Protein AF-A0A264Y7Y0-F1 (afdb_monomer_lite)

Structure (mmCIF, N/CA/C/O backbone):
data_AF-A0A264Y7Y0-F1
#
_entry.id   AF-A0A264Y7Y0-F1
#
loop_
_atom_site.group_PDB
_atom_site.id
_atom_site.type_symbol
_atom_site.label_atom_id
_atom_site.label_alt_id
_atom_site.label_comp_id
_atom_site.label_asym_id
_atom_site.label_entity_id
_atom_site.label_seq_id
_atom_site.pdbx_PDB_ins_code
_atom_site.Cartn_x
_atom_site.Cartn_y
_atom_site.Cartn_z
_atom_site.occupancy
_atom_site.B_iso_or_equiv
_atom_site.auth_seq_id
_atom_site.auth_comp_id
_atom_site.auth_asym_id
_atom_site.auth_atom_id
_atom_site.pdbx_PDB_model_num
ATOM 1 N N . MET A 1 1 ? -18.184 -2.692 -38.183 1.00 45.56 1 MET A N 1
ATOM 2 C CA . MET A 1 1 ? -18.121 -4.122 -37.799 1.00 45.56 1 MET A CA 1
ATOM 3 C C . MET A 1 1 ? -17.547 -4.212 -36.396 1.00 45.56 1 MET A C 1
ATOM 5 O O . MET A 1 1 ? -16.560 -3.543 -36.130 1.00 45.56 1 MET A O 1
ATOM 9 N N . SER A 1 2 ? -18.189 -4.950 -35.489 1.00 63.44 2 SER A N 1
ATOM 10 C CA . SER A 1 2 ? -17.728 -5.100 -34.100 1.00 63.44 2 SER A CA 1
ATOM 11 C C . SER A 1 2 ? -16.288 -5.645 -34.058 1.00 63.44 2 SER A C 1
ATOM 13 O O . SER A 1 2 ? -15.971 -6.583 -34.794 1.00 63.44 2 SER A O 1
ATOM 15 N N . GLN A 1 3 ? -15.427 -5.074 -33.200 1.00 72.38 3 GLN A N 1
ATOM 16 C CA . GLN A 1 3 ? -14.020 -5.482 -33.010 1.00 72.38 3 GLN A CA 1
ATOM 17 C C . GLN A 1 3 ? -13.857 -6.995 -32.761 1.00 72.38 3 GLN A C 1
ATOM 19 O O . GLN A 1 3 ? -12.821 -7.568 -33.088 1.00 72.38 3 GLN A O 1
ATOM 24 N N . VAL A 1 4 ? -14.898 -7.654 -32.239 1.00 76.50 4 VAL A N 1
ATOM 25 C CA . VAL A 1 4 ? -14.955 -9.103 -31.986 1.00 76.50 4 VAL A CA 1
ATOM 26 C C . VAL A 1 4 ? -14.859 -9.926 -33.278 1.00 76.50 4 VAL A C 1
ATOM 28 O O . VAL A 1 4 ? -14.208 -10.971 -33.303 1.00 76.50 4 VAL A O 1
ATOM 31 N N . TYR A 1 5 ? -15.477 -9.458 -34.366 1.00 81.38 5 TYR A N 1
ATOM 32 C CA . TYR A 1 5 ? -15.424 -10.140 -35.661 1.00 81.38 5 TYR A CA 1
ATOM 33 C C . TYR A 1 5 ? -14.111 -9.856 -36.391 1.00 81.38 5 TYR A C 1
ATOM 35 O O . TYR A 1 5 ? -13.500 -10.783 -36.911 1.00 81.38 5 TYR A O 1
ATOM 43 N N . GLN A 1 6 ? -13.631 -8.606 -36.351 1.00 80.88 6 GLN A N 1
ATOM 44 C CA . GLN A 1 6 ? -12.357 -8.215 -36.972 1.00 80.88 6 GLN A CA 1
ATOM 45 C C . GLN A 1 6 ? -11.147 -8.941 -36.376 1.00 80.88 6 GLN A C 1
ATOM 47 O O . GLN A 1 6 ? -10.232 -9.291 -37.111 1.00 80.88 6 GLN A O 1
ATOM 52 N N . LYS A 1 7 ? -11.143 -9.185 -35.060 1.00 80.31 7 LYS A N 1
ATOM 53 C CA . LYS A 1 7 ? -10.045 -9.882 -34.369 1.00 80.31 7 LYS A CA 1
ATOM 54 C C . LYS A 1 7 ? -10.229 -11.404 -34.283 1.00 80.31 7 LYS A C 1
ATOM 56 O O . LYS A 1 7 ? -9.455 -12.068 -33.606 1.00 80.31 7 LYS A O 1
ATOM 61 N N . GLY A 1 8 ? -11.261 -11.967 -34.921 1.00 85.38 8 GLY A N 1
ATOM 62 C CA . GLY A 1 8 ? -11.502 -13.416 -34.927 1.00 85.38 8 GLY A CA 1
ATOM 63 C C . GLY A 1 8 ? -11.962 -14.014 -33.589 1.00 85.38 8 GLY A C 1
ATOM 64 O O . GLY A 1 8 ? -12.093 -15.229 -33.479 1.00 85.38 8 GLY A O 1
ATOM 65 N N . TYR A 1 9 ? -12.268 -13.198 -32.574 1.00 82.38 9 TYR A N 1
ATOM 66 C CA . TYR A 1 9 ? -12.648 -13.678 -31.236 1.00 82.38 9 TYR A CA 1
ATOM 67 C C . TYR A 1 9 ? -13.980 -14.430 -31.191 1.00 82.38 9 TYR A C 1
ATOM 69 O O . TYR A 1 9 ? -14.263 -15.104 -30.213 1.00 82.38 9 TYR A O 1
ATOM 77 N N . HIS A 1 10 ? -14.792 -14.358 -32.242 1.00 85.19 10 HIS A N 1
ATOM 78 C CA . HIS A 1 10 ? -15.996 -15.175 -32.386 1.00 85.19 10 HIS A CA 1
ATOM 79 C C . HIS A 1 10 ? -15.699 -16.670 -32.632 1.00 85.19 10 HIS A C 1
ATOM 81 O O . HIS A 1 10 ? -16.601 -17.489 -32.491 1.00 85.19 10 HIS A O 1
ATOM 87 N N . LEU A 1 11 ? -14.458 -17.028 -32.992 1.00 87.25 11 LEU A N 1
ATOM 88 C CA . LEU A 1 11 ? -14.047 -18.402 -33.316 1.00 87.25 11 LEU A CA 1
ATOM 89 C C . LEU A 1 11 ? -13.424 -19.161 -32.132 1.00 87.25 11 LEU A C 1
ATOM 91 O O . LEU A 1 11 ? -13.166 -20.357 -32.241 1.00 87.25 11 LEU A O 1
ATOM 95 N N . ILE A 1 12 ? -13.149 -18.496 -31.005 1.00 87.69 12 ILE A N 1
ATOM 96 C CA . ILE A 1 12 ? -12.525 -19.153 -29.846 1.00 87.69 12 ILE A CA 1
ATOM 97 C C . ILE A 1 12 ? -13.551 -19.995 -29.080 1.00 87.69 12 ILE A C 1
ATOM 99 O O . ILE A 1 12 ? -14.708 -19.603 -28.930 1.00 87.69 12 ILE A O 1
ATOM 103 N N . LYS A 1 13 ? -13.111 -21.129 -28.519 1.00 83.00 13 LYS A N 1
ATOM 104 C CA . LYS A 1 13 ? -13.993 -22.090 -27.825 1.00 83.00 13 LYS A CA 1
ATOM 105 C C . LYS A 1 13 ? -14.778 -21.494 -26.650 1.00 83.00 13 LYS A C 1
ATOM 107 O O . LYS A 1 13 ? -15.825 -22.010 -26.291 1.00 83.00 13 LYS A O 1
ATOM 112 N N . THR A 1 14 ? -14.249 -20.438 -26.032 1.00 82.75 14 THR A N 1
ATOM 113 C CA . THR A 1 14 ? -14.838 -19.772 -24.864 1.00 82.75 14 THR A CA 1
ATOM 114 C C . THR A 1 14 ? -15.757 -18.604 -25.232 1.00 82.75 14 THR A C 1
ATOM 116 O O . THR A 1 14 ? -16.287 -17.930 -24.343 1.00 82.75 14 THR A O 1
ATOM 119 N N . TYR A 1 15 ? -15.961 -18.337 -26.529 1.00 84.44 15 TYR A N 1
ATOM 120 C CA . TYR A 1 15 ? -16.761 -17.208 -26.984 1.00 84.44 15 TYR A CA 1
ATOM 121 C C . TYR A 1 15 ? -18.219 -17.327 -26.526 1.00 84.44 15 TYR A C 1
ATOM 123 O O . TYR A 1 15 ? -19.013 -18.152 -26.990 1.00 84.44 15 TYR A O 1
ATOM 131 N N . GLY A 1 16 ? -18.588 -16.451 -25.594 1.00 80.81 16 GLY A N 1
ATOM 132 C CA . GLY A 1 16 ? -19.920 -16.423 -25.019 1.00 80.81 16 GLY A CA 1
ATOM 133 C C . GLY A 1 16 ? -20.211 -17.581 -24.056 1.00 80.81 16 GLY A C 1
ATOM 134 O O . GLY A 1 16 ? -21.376 -17.922 -23.895 1.00 80.81 16 GLY A O 1
ATOM 135 N N . CYS A 1 17 ? -19.207 -18.160 -23.394 1.00 81.75 17 CYS A N 1
ATOM 136 C CA . CYS A 1 17 ? -19.439 -19.072 -22.262 1.00 81.75 17 CYS A CA 1
ATOM 137 C C . CYS A 1 17 ? -20.045 -18.380 -21.025 1.00 81.75 17 CYS A C 1
ATOM 139 O O . CYS A 1 17 ? -20.441 -19.064 -20.095 1.00 81.75 17 CYS A O 1
ATOM 141 N N . GLY A 1 18 ? -20.114 -17.045 -21.023 1.00 79.88 18 GLY A N 1
ATOM 142 C CA . GLY A 1 18 ? -20.583 -16.215 -19.914 1.00 79.88 18 GLY A CA 1
ATOM 143 C C . GLY A 1 18 ? -21.770 -15.314 -20.224 1.00 79.88 18 GLY A C 1
ATOM 144 O O . GLY A 1 18 ? -21.831 -14.211 -19.688 1.00 79.88 18 GLY A O 1
ATOM 145 N N . ARG A 1 19 ? -22.634 -15.694 -21.175 1.00 83.75 19 ARG A N 1
ATOM 146 C CA . ARG A 1 19 ? -23.738 -14.842 -21.681 1.00 83.75 19 ARG A CA 1
ATOM 147 C C . ARG A 1 19 ? -24.805 -14.538 -20.626 1.00 83.75 19 ARG A C 1
ATOM 149 O O . ARG A 1 19 ? -25.545 -13.573 -20.770 1.00 83.75 19 ARG A O 1
ATOM 156 N N . ASP A 1 20 ? -24.887 -15.387 -19.617 1.00 79.56 20 ASP A N 1
ATOM 157 C CA . ASP A 1 20 ? -25.768 -15.330 -18.457 1.00 79.56 20 ASP A CA 1
ATOM 158 C C . ASP A 1 20 ? -25.265 -14.377 -17.360 1.00 79.56 20 ASP A C 1
ATOM 160 O O . ASP A 1 20 ? -26.041 -13.961 -16.504 1.00 79.56 20 ASP A O 1
ATOM 164 N N . VAL A 1 21 ? -23.995 -13.967 -17.420 1.00 78.75 21 VAL A N 1
ATOM 165 C CA . VAL A 1 21 ? -23.392 -13.020 -16.479 1.00 78.75 21 VAL A CA 1
ATOM 166 C C . VAL A 1 21 ? -23.278 -11.643 -17.134 1.00 78.75 21 VAL A C 1
ATOM 168 O O . VAL A 1 21 ? -22.720 -11.464 -18.218 1.00 78.75 21 VAL A O 1
ATOM 171 N N . ILE A 1 22 ? -23.806 -10.627 -16.461 1.00 79.94 22 ILE A N 1
ATOM 172 C CA . ILE A 1 22 ? -23.797 -9.244 -16.944 1.00 79.94 22 ILE A CA 1
ATOM 173 C C . ILE A 1 22 ? -22.394 -8.624 -16.861 1.00 79.94 22 ILE A C 1
ATOM 175 O O . ILE A 1 22 ? -21.627 -8.901 -15.945 1.00 79.94 22 ILE A O 1
ATOM 179 N N . PHE A 1 23 ? -22.061 -7.725 -17.797 1.00 77.00 23 PHE A N 1
ATOM 180 C CA . PHE A 1 23 ? -20.696 -7.199 -18.004 1.00 77.00 23 PHE A CA 1
ATOM 181 C C . PHE A 1 23 ? -19.972 -6.746 -16.727 1.00 77.00 23 PHE A C 1
ATOM 183 O O . PHE A 1 23 ? -18.809 -7.068 -16.513 1.00 77.00 23 PHE A O 1
ATOM 190 N N . LYS A 1 24 ? -20.658 -6.002 -15.860 1.00 74.38 24 LYS A N 1
ATOM 191 C CA . LYS A 1 24 ? -20.038 -5.505 -14.627 1.00 74.38 24 LYS A CA 1
ATOM 192 C C . LYS A 1 24 ? -19.775 -6.619 -13.590 1.00 74.38 24 LYS A C 1
ATOM 194 O O . LYS A 1 24 ? -18.805 -6.517 -12.860 1.00 74.38 24 LYS A O 1
ATOM 199 N N . ASP A 1 25 ? -20.537 -7.717 -13.604 1.00 81.38 25 ASP A N 1
ATOM 200 C CA . ASP A 1 25 ? -20.266 -8.869 -12.730 1.00 81.38 25 ASP A CA 1
ATOM 201 C C . ASP A 1 25 ? -19.073 -9.652 -13.268 1.00 81.38 25 ASP A C 1
ATOM 203 O O . ASP A 1 25 ? -18.247 -10.122 -12.500 1.00 81.38 25 ASP A O 1
ATOM 207 N N . TRP A 1 26 ? -18.912 -9.704 -14.595 1.00 85.69 26 TRP A N 1
ATOM 208 C CA . TRP A 1 26 ? -17.682 -10.194 -15.214 1.00 85.69 26 TRP A CA 1
ATOM 209 C C . TRP A 1 26 ? -16.446 -9.416 -14.754 1.00 85.69 26 TRP A C 1
ATOM 211 O O . TRP A 1 26 ? -15.424 -10.032 -14.466 1.00 85.69 26 TRP A O 1
ATOM 221 N N . GLN A 1 27 ? -16.528 -8.086 -14.650 1.00 81.31 27 GLN A N 1
ATOM 222 C CA . GLN A 1 27 ? -15.420 -7.274 -14.131 1.00 81.31 27 GLN A CA 1
ATOM 223 C C . GLN A 1 27 ? -15.104 -7.610 -12.670 1.00 81.31 27 GLN A C 1
ATOM 225 O O . GLN A 1 27 ? -13.939 -7.783 -12.323 1.00 81.31 27 GLN A O 1
ATOM 230 N N . ASP A 1 28 ? -16.132 -7.754 -11.839 1.00 81.00 28 ASP A N 1
ATOM 231 C CA . ASP A 1 28 ? -15.979 -8.086 -10.425 1.00 81.00 28 ASP A CA 1
ATOM 232 C C . ASP A 1 28 ? -15.445 -9.522 -10.228 1.00 81.00 28 ASP A C 1
ATOM 234 O O . ASP A 1 28 ? -14.577 -9.739 -9.386 1.00 81.00 28 ASP A O 1
ATOM 238 N N . TYR A 1 29 ? -15.873 -10.503 -11.034 1.00 87.50 29 TYR A N 1
ATOM 239 C CA . TYR A 1 29 ? -15.309 -11.860 -11.013 1.00 87.50 29 TYR A CA 1
ATOM 240 C C . TYR A 1 29 ? -13.853 -11.894 -11.486 1.00 87.50 29 TYR A C 1
ATOM 242 O O . TYR A 1 29 ? -13.037 -12.585 -10.879 1.00 87.50 29 TYR A O 1
ATOM 250 N N . LEU A 1 30 ? -13.496 -11.131 -12.526 1.00 86.06 30 LEU A N 1
ATOM 251 C CA . LEU A 1 30 ? -12.100 -10.991 -12.951 1.00 86.06 30 LEU A CA 1
ATOM 252 C C . LEU A 1 30 ? -11.251 -10.346 -11.849 1.00 86.06 30 LEU A C 1
ATOM 254 O O . LEU A 1 30 ? -10.144 -10.805 -11.583 1.00 86.06 30 LEU A O 1
ATOM 258 N N . LEU A 1 31 ? -11.781 -9.339 -11.153 1.00 81.81 31 LEU A N 1
ATOM 259 C CA . LEU A 1 31 ? -11.095 -8.716 -10.023 1.00 81.81 31 LEU A CA 1
ATOM 260 C C . LEU A 1 31 ? -10.912 -9.697 -8.854 1.00 81.81 31 LEU A C 1
ATOM 262 O O . LEU A 1 31 ? -9.839 -9.743 -8.260 1.00 81.81 31 LEU A O 1
ATOM 266 N N . GLN A 1 32 ? -11.919 -10.526 -8.558 1.00 84.81 32 GLN A N 1
ATOM 267 C CA . GLN A 1 32 ? -11.800 -11.597 -7.565 1.00 84.81 32 GLN A CA 1
ATOM 268 C C . GLN A 1 32 ? -10.716 -12.611 -7.952 1.00 84.81 32 GLN A C 1
ATOM 270 O O . GLN A 1 32 ? -9.876 -12.943 -7.123 1.00 84.81 32 GLN A O 1
ATOM 275 N N . MET A 1 33 ? -10.688 -13.068 -9.208 1.00 85.88 33 MET A N 1
ATOM 276 C CA . MET A 1 33 ? -9.652 -13.988 -9.693 1.00 85.88 33 MET A CA 1
ATOM 277 C C . MET A 1 33 ? -8.253 -13.361 -9.638 1.00 85.88 33 MET A C 1
ATOM 279 O O . MET A 1 33 ? -7.283 -14.071 -9.379 1.00 85.88 33 MET A O 1
ATOM 283 N N . LEU A 1 34 ? -8.149 -12.048 -9.857 1.00 84.62 34 LEU A N 1
ATOM 284 C CA . LEU A 1 34 ? -6.894 -11.311 -9.749 1.00 84.62 34 LEU A CA 1
ATOM 285 C C . LEU A 1 34 ? -6.422 -11.199 -8.294 1.00 84.62 34 LEU A C 1
ATOM 287 O O . LEU A 1 34 ? -5.265 -11.479 -8.001 1.00 84.62 34 LEU A O 1
ATOM 291 N N . HIS A 1 35 ? -7.319 -10.863 -7.363 1.00 75.06 35 HIS A N 1
ATOM 292 C CA . HIS A 1 35 ? -7.001 -10.794 -5.932 1.00 75.06 35 HIS A CA 1
ATOM 293 C C . HIS A 1 35 ? -6.659 -12.156 -5.322 1.00 75.06 35 HIS A C 1
ATOM 295 O O . HIS A 1 35 ? -5.785 -12.240 -4.465 1.00 75.06 35 HIS A O 1
ATOM 301 N N . LEU A 1 36 ? -7.328 -13.221 -5.769 1.00 82.00 36 LEU A N 1
ATOM 302 C CA . LEU A 1 36 ? -7.023 -14.599 -5.372 1.00 82.00 36 LEU A CA 1
ATOM 303 C C . LEU A 1 36 ? -5.751 -15.136 -6.043 1.00 82.00 36 LEU A C 1
ATOM 305 O O . LEU A 1 36 ? -5.350 -16.263 -5.772 1.00 82.00 36 LEU A O 1
ATOM 309 N N . GLY A 1 37 ? -5.123 -14.346 -6.919 1.00 84.44 37 GLY A N 1
ATOM 310 C CA . GLY A 1 37 ? -3.870 -14.694 -7.570 1.00 84.44 37 GLY A CA 1
ATOM 311 C C . GLY A 1 37 ? -4.004 -15.778 -8.632 1.00 84.44 37 GLY A C 1
ATOM 312 O O . GLY A 1 37 ? -2.997 -16.382 -8.975 1.00 84.44 37 GLY A O 1
ATOM 313 N N . TYR A 1 38 ? -5.202 -16.046 -9.167 1.00 86.38 38 TYR A N 1
ATOM 314 C CA . TYR A 1 38 ? -5.399 -16.975 -10.292 1.00 86.38 38 TYR A CA 1
ATOM 315 C C . TYR A 1 38 ? -5.004 -16.354 -11.632 1.00 86.38 38 TYR A C 1
ATOM 317 O O . TYR A 1 38 ? -4.564 -17.046 -12.550 1.00 86.38 38 TYR A O 1
ATOM 325 N N . ILE A 1 39 ? -5.163 -15.042 -11.747 1.00 89.31 39 ILE A N 1
ATOM 326 C CA . ILE A 1 39 ? -4.749 -14.271 -12.912 1.00 89.31 39 ILE A CA 1
ATOM 327 C C . ILE A 1 39 ? -3.957 -13.053 -12.451 1.00 89.31 39 ILE A C 1
ATOM 329 O O . ILE A 1 39 ? -4.156 -12.546 -11.352 1.00 89.31 39 ILE A O 1
ATOM 333 N N . GLU A 1 40 ? -3.077 -12.567 -13.305 1.00 84.94 40 GLU A N 1
ATOM 334 C CA . GLU A 1 40 ? -2.299 -11.356 -13.087 1.00 84.94 40 GLU A CA 1
ATOM 335 C C . GLU A 1 40 ? -2.362 -10.475 -14.333 1.00 84.94 40 GLU A C 1
ATOM 337 O O . GLU A 1 40 ? -2.658 -10.943 -15.433 1.00 84.94 40 GLU A O 1
ATOM 342 N N . ILE A 1 41 ? -2.115 -9.179 -14.167 1.00 81.88 41 ILE A N 1
ATOM 343 C CA . ILE A 1 41 ? -1.987 -8.269 -15.303 1.00 81.88 41 ILE A CA 1
ATOM 344 C C . ILE A 1 41 ? -0.510 -8.185 -15.652 1.00 81.88 41 ILE A C 1
ATOM 346 O O . ILE A 1 41 ? 0.307 -7.748 -14.840 1.00 81.88 41 ILE A O 1
ATOM 350 N N . ASP A 1 42 ? -0.173 -8.567 -16.877 1.00 78.19 42 ASP A N 1
ATOM 351 C CA . ASP A 1 42 ? 1.163 -8.368 -17.403 1.00 78.19 42 ASP A CA 1
ATOM 352 C C . ASP A 1 42 ? 1.322 -6.922 -17.882 1.00 78.19 42 ASP A C 1
ATOM 354 O O . ASP A 1 42 ? 0.998 -6.553 -19.012 1.00 78.19 42 ASP A O 1
ATOM 358 N N . TYR A 1 43 ? 1.849 -6.080 -16.997 1.00 67.81 43 TYR A N 1
ATOM 359 C CA . TYR A 1 43 ? 2.143 -4.678 -17.294 1.00 67.81 43 TYR A CA 1
ATOM 360 C C . TYR A 1 43 ? 3.349 -4.479 -18.237 1.00 67.81 43 TYR A C 1
ATOM 362 O O . TYR A 1 43 ? 3.662 -3.336 -18.587 1.00 67.81 43 TYR A O 1
ATOM 370 N N . LYS A 1 44 ? 4.035 -5.557 -18.649 1.00 57.88 44 LYS A N 1
ATOM 371 C CA . LYS A 1 44 ? 5.115 -5.538 -19.649 1.00 57.88 44 LYS A CA 1
ATOM 372 C C . LYS A 1 44 ? 4.595 -5.824 -21.065 1.00 57.88 44 LYS A C 1
ATOM 374 O O 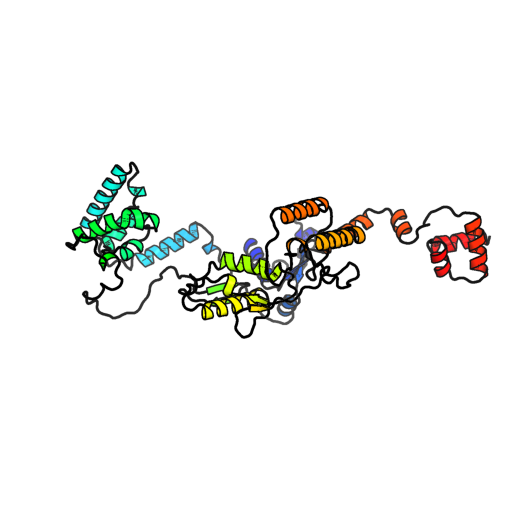. LYS A 1 44 ? 5.167 -5.293 -22.009 1.00 57.88 44 LYS A O 1
ATOM 379 N N . ASP A 1 45 ? 3.495 -6.568 -21.210 1.00 52.34 45 ASP A N 1
ATOM 380 C CA . ASP A 1 45 ? 2.857 -6.896 -22.497 1.00 52.34 45 ASP A CA 1
ATOM 381 C C . ASP A 1 45 ? 1.431 -6.325 -22.588 1.00 52.34 45 ASP A C 1
ATOM 383 O O . ASP A 1 45 ? 0.434 -7.013 -22.362 1.00 52.34 45 ASP A O 1
ATOM 387 N N . ASN A 1 46 ? 1.336 -5.025 -22.892 1.00 58.69 46 ASN A N 1
ATOM 388 C CA . ASN A 1 46 ? 0.082 -4.325 -23.207 1.00 58.69 46 ASN A CA 1
ATOM 389 C C . ASN A 1 46 ? -1.047 -4.450 -22.155 1.00 58.69 46 ASN A C 1
ATOM 391 O O . ASN A 1 46 ? -2.225 -4.286 -22.481 1.00 58.69 46 ASN A O 1
ATOM 395 N N . SER A 1 47 ? -0.701 -4.732 -20.891 1.00 72.19 47 SER A N 1
ATOM 396 C CA . SER A 1 47 ? -1.661 -4.987 -19.804 1.00 72.19 47 SER A CA 1
ATOM 397 C C . SER A 1 47 ? -2.600 -6.165 -20.085 1.00 72.19 47 SER A C 1
ATOM 399 O O . SER A 1 47 ? -3.743 -6.187 -19.621 1.00 72.19 47 SER A O 1
ATOM 401 N N . HIS A 1 48 ? -2.132 -7.156 -20.846 1.00 78.31 48 HIS A N 1
ATOM 402 C CA . HIS A 1 48 ? -2.868 -8.396 -21.036 1.00 78.31 48 HIS A CA 1
ATOM 403 C C . HIS A 1 48 ? -2.974 -9.173 -19.720 1.00 78.31 48 HIS A C 1
ATOM 405 O O . HIS A 1 48 ? -2.055 -9.200 -18.905 1.00 78.31 48 HIS A O 1
ATOM 411 N N . ILE A 1 49 ? -4.111 -9.834 -19.522 1.00 83.94 49 ILE A N 1
ATOM 412 C CA . ILE A 1 49 ? -4.312 -10.728 -18.383 1.00 83.94 49 ILE A CA 1
ATOM 413 C C . ILE A 1 49 ? -3.596 -12.048 -18.682 1.00 83.94 49 ILE A C 1
ATOM 415 O O . ILE A 1 49 ? -3.874 -12.684 -19.702 1.00 83.94 49 ILE A O 1
ATOM 419 N N . LYS A 1 50 ? -2.702 -12.468 -17.786 1.00 86.44 50 LYS A N 1
ATOM 420 C CA . LYS A 1 50 ? -2.027 -13.769 -17.815 1.00 86.44 50 LYS A CA 1
ATOM 421 C C . LYS A 1 50 ? -2.508 -14.649 -16.668 1.00 86.44 50 LYS A C 1
ATOM 423 O O . LYS A 1 50 ? -2.959 -14.168 -15.634 1.00 86.44 50 LYS A O 1
ATOM 428 N N . ILE A 1 51 ? -2.461 -15.958 -16.886 1.00 88.75 51 ILE A N 1
ATOM 429 C CA . ILE A 1 51 ? -2.810 -16.956 -15.874 1.00 88.75 51 ILE A CA 1
ATOM 430 C C . ILE A 1 51 ? -1.552 -17.234 -15.053 1.00 88.75 51 ILE A C 1
ATOM 432 O O . ILE A 1 51 ? -0.480 -17.433 -15.620 1.00 88.75 51 ILE A O 1
ATOM 436 N N . THR A 1 52 ? -1.683 -17.240 -13.730 1.00 88.50 52 THR A N 1
ATOM 437 C CA . THR A 1 52 ? -0.576 -17.573 -12.826 1.00 88.50 52 THR A CA 1
ATOM 438 C C . THR A 1 52 ? -0.443 -19.090 -12.672 1.00 88.50 52 THR A C 1
ATOM 440 O O . THR A 1 52 ? -1.343 -19.847 -13.038 1.00 88.50 52 THR A O 1
ATOM 443 N N . SER A 1 53 ? 0.623 -19.557 -12.018 1.00 85.06 53 SER A N 1
ATOM 444 C CA . SER A 1 53 ? 0.760 -20.979 -11.660 1.00 85.06 53 SER A CA 1
ATOM 445 C C . SER A 1 53 ? -0.465 -21.513 -10.892 1.00 85.06 53 SER A C 1
ATOM 447 O O . SER A 1 53 ? -0.965 -22.590 -11.207 1.00 85.06 53 SER A O 1
ATOM 449 N N . GLN A 1 54 ? -1.040 -20.734 -9.961 1.00 83.50 54 GLN A N 1
ATOM 450 C CA . GLN A 1 54 ? -2.262 -21.129 -9.242 1.00 83.50 54 GLN A CA 1
ATOM 451 C C . GLN A 1 54 ? -3.492 -21.188 -10.156 1.00 83.50 54 GLN A C 1
ATOM 453 O O . GLN A 1 54 ? -4.309 -22.104 -10.041 1.00 83.50 54 GLN A O 1
ATOM 458 N N . GLY A 1 55 ? -3.620 -20.241 -11.087 1.00 87.50 55 GLY A N 1
ATOM 459 C CA . GLY A 1 55 ? -4.685 -20.266 -12.083 1.00 87.50 55 GLY A CA 1
ATOM 460 C C . GLY A 1 55 ? -4.580 -21.452 -13.040 1.00 87.50 55 GLY A C 1
ATOM 461 O O . GLY A 1 55 ? -5.606 -22.019 -13.411 1.00 87.50 55 GLY A O 1
ATOM 462 N N . GLU A 1 56 ? -3.368 -21.895 -13.390 1.00 87.38 56 GLU A N 1
ATOM 463 C CA . GLU A 1 56 ? -3.166 -23.105 -14.196 1.00 87.38 56 GLU A CA 1
ATOM 464 C C . GLU A 1 56 ? -3.610 -24.374 -13.455 1.00 87.38 56 GLU A C 1
ATOM 466 O O . GLU A 1 56 ? -4.167 -25.288 -14.072 1.00 87.38 56 GLU A O 1
ATOM 471 N N . GLU A 1 57 ? -3.429 -24.441 -12.132 1.00 86.94 57 GLU A N 1
ATOM 472 C CA . GLU A 1 57 ? -3.928 -25.567 -11.331 1.00 86.94 57 GLU A CA 1
ATOM 473 C C . GLU A 1 57 ? -5.459 -25.642 -11.311 1.00 86.94 57 GLU A C 1
ATOM 475 O O . GLU A 1 57 ? -6.031 -26.737 -11.343 1.00 86.94 57 GLU A O 1
ATOM 480 N N . VAL A 1 58 ? -6.127 -24.488 -11.303 1.00 87.38 58 VAL A N 1
ATOM 481 C CA . VAL A 1 58 ? -7.588 -24.399 -11.424 1.00 87.38 58 VAL A CA 1
ATOM 482 C C . VAL A 1 58 ? -8.032 -24.755 -12.845 1.00 87.38 58 VAL A C 1
ATOM 484 O O . VAL A 1 58 ? -8.940 -25.566 -13.029 1.00 87.38 58 VAL A O 1
ATOM 487 N N . LEU A 1 59 ? -7.368 -24.197 -13.861 1.00 83.69 59 LEU A N 1
ATOM 488 C CA . LEU A 1 59 ? -7.765 -24.332 -15.262 1.00 83.69 59 LEU A CA 1
ATOM 489 C C . LEU A 1 59 ? -7.523 -25.741 -15.830 1.00 83.69 59 LEU A C 1
ATOM 491 O O . LEU A 1 59 ? -8.349 -26.236 -16.597 1.00 83.69 59 LEU A O 1
ATOM 495 N N . TYR A 1 60 ? -6.412 -26.390 -15.461 1.00 80.12 60 TYR A N 1
ATOM 496 C CA . TYR A 1 60 ? -5.989 -27.675 -16.035 1.00 80.12 60 TYR A CA 1
ATOM 497 C C . TYR A 1 60 ? -5.954 -28.832 -15.027 1.00 80.12 60 TYR A C 1
ATOM 499 O O . TYR A 1 60 ? -6.208 -29.974 -15.415 1.00 80.12 60 TYR A O 1
ATOM 507 N N . LYS A 1 61 ? -5.667 -28.576 -13.741 1.00 64.25 61 LYS A N 1
ATOM 508 C CA . LYS A 1 61 ? -5.447 -29.631 -12.724 1.00 64.25 61 LYS A CA 1
ATOM 509 C C . LYS A 1 61 ? -6.655 -29.890 -11.806 1.00 64.25 61 LYS A C 1
ATOM 511 O O . LYS A 1 61 ? -6.521 -30.583 -10.801 1.00 64.25 61 LYS A O 1
ATOM 516 N N . ARG A 1 62 ? -7.845 -29.399 -12.181 1.00 64.19 62 ARG A N 1
ATOM 517 C CA . ARG A 1 62 ? -9.153 -29.630 -11.522 1.00 64.19 62 ARG A CA 1
ATOM 518 C C . ARG A 1 62 ? -9.265 -29.163 -10.061 1.00 64.19 62 ARG A C 1
ATOM 520 O O . ARG A 1 62 ? -10.151 -29.638 -9.350 1.00 64.19 62 ARG A O 1
ATOM 527 N N . LYS A 1 63 ? -8.440 -28.218 -9.597 1.00 75.69 63 LYS A N 1
ATOM 528 C CA . LYS A 1 63 ? -8.753 -27.507 -8.344 1.00 75.69 63 LYS A CA 1
ATOM 529 C C . LYS A 1 63 ? -9.972 -26.605 -8.565 1.00 75.69 63 LYS A C 1
ATOM 531 O O . LYS A 1 63 ? -10.057 -25.919 -9.577 1.00 75.69 63 LYS A O 1
ATOM 536 N N . GLN A 1 64 ? -10.926 -26.617 -7.636 1.00 80.75 64 GLN A N 1
ATOM 537 C CA . GLN A 1 64 ? -12.101 -25.745 -7.717 1.00 80.75 64 GLN A CA 1
ATOM 538 C C . GLN A 1 64 ? -11.755 -24.342 -7.211 1.00 80.75 64 GLN A C 1
ATOM 540 O O . GLN A 1 64 ? -11.266 -24.194 -6.093 1.00 80.75 64 GLN A O 1
ATOM 545 N N . ALA A 1 65 ? -12.037 -23.319 -8.020 1.00 82.25 65 ALA A N 1
ATOM 546 C CA . ALA A 1 65 ? -12.013 -21.932 -7.569 1.00 82.25 65 ALA A CA 1
ATOM 547 C C . ALA A 1 65 ? -13.303 -21.614 -6.805 1.00 82.25 65 ALA A C 1
ATOM 549 O O . ALA A 1 65 ? -14.401 -21.883 -7.293 1.00 82.25 65 ALA A O 1
ATOM 550 N N . GLN A 1 66 ? -13.166 -21.022 -5.620 1.00 83.38 66 GLN A N 1
ATOM 551 C CA . GLN A 1 66 ? -14.295 -20.530 -4.835 1.00 83.38 66 GLN A CA 1
ATOM 552 C C . GLN A 1 66 ? -14.403 -19.018 -5.032 1.00 83.38 66 GLN A C 1
ATOM 554 O O . GLN A 1 66 ? -13.573 -18.264 -4.532 1.00 83.38 66 GLN A O 1
ATOM 559 N N . LEU A 1 67 ? -15.406 -18.584 -5.797 1.00 83.06 67 LEU A N 1
ATOM 560 C CA . LEU A 1 67 ? -15.687 -17.169 -6.053 1.00 83.06 67 LEU A CA 1
ATOM 561 C C . LEU A 1 67 ? -16.973 -16.756 -5.337 1.00 83.06 67 LEU A C 1
ATOM 563 O O . LEU A 1 67 ? -17.921 -17.539 -5.243 1.00 83.06 67 LEU A O 1
ATOM 567 N N . ALA A 1 68 ? -17.018 -15.519 -4.853 1.00 80.06 68 ALA A N 1
ATOM 568 C CA . ALA A 1 68 ? -18.200 -14.959 -4.219 1.00 80.06 68 ALA A CA 1
ATOM 569 C C . ALA A 1 68 ? -19.235 -14.561 -5.281 1.00 80.06 68 ALA A C 1
ATOM 571 O O . ALA A 1 68 ? -18.927 -13.801 -6.202 1.00 80.06 68 ALA A O 1
ATOM 572 N N . ILE A 1 69 ? -20.470 -15.049 -5.130 1.00 78.25 69 ILE A N 1
ATOM 573 C CA . ILE A 1 69 ? -21.588 -14.711 -6.019 1.00 78.25 69 ILE A CA 1
ATOM 574 C C . ILE A 1 69 ? -21.977 -13.244 -5.810 1.00 78.25 69 ILE A C 1
ATOM 576 O O . ILE A 1 69 ? -22.244 -12.812 -4.688 1.00 78.25 69 ILE A O 1
ATOM 580 N N . ILE A 1 70 ? -22.033 -12.478 -6.899 1.00 72.25 70 ILE A N 1
ATOM 581 C CA . ILE A 1 70 ? -22.349 -11.047 -6.860 1.00 72.25 70 ILE A CA 1
ATOM 582 C C . ILE A 1 70 ? -23.868 -10.851 -6.901 1.00 72.25 70 ILE A C 1
ATOM 584 O O . ILE A 1 70 ? -24.497 -11.027 -7.941 1.00 72.25 70 ILE A O 1
ATOM 588 N N . ASN A 1 71 ? -24.459 -10.429 -5.778 1.00 65.12 71 ASN A N 1
ATOM 589 C CA . ASN A 1 71 ? -25.856 -9.993 -5.709 1.00 65.12 71 ASN A CA 1
ATOM 590 C C . ASN A 1 71 ? -25.942 -8.461 -5.747 1.00 65.12 71 ASN A C 1
ATOM 592 O O . ASN A 1 71 ? -25.587 -7.762 -4.800 1.00 65.12 71 ASN A O 1
ATOM 596 N N . ARG A 1 72 ? -26.448 -7.904 -6.853 1.00 56.38 72 ARG A N 1
ATOM 597 C CA . ARG A 1 72 ? -26.521 -6.441 -7.055 1.00 56.38 72 ARG A CA 1
ATOM 598 C C . ARG A 1 72 ? -27.611 -5.727 -6.262 1.00 56.38 72 ARG A C 1
ATOM 600 O O . ARG A 1 72 ? -27.617 -4.494 -6.206 1.00 56.38 72 ARG A O 1
ATOM 607 N N . GLU A 1 73 ? -28.524 -6.470 -5.649 1.00 49.53 73 GLU A N 1
ATOM 608 C CA . GLU A 1 73 ? -29.593 -5.907 -4.820 1.00 49.53 73 GLU A CA 1
ATOM 609 C C . GLU A 1 73 ? -29.043 -5.165 -3.589 1.00 49.53 73 GLU A C 1
ATOM 611 O O . GLU A 1 73 ? -29.667 -4.216 -3.113 1.00 49.53 73 GLU A O 1
ATOM 616 N N . ASP A 1 74 ? -27.821 -5.494 -3.156 1.00 42.19 74 ASP A N 1
ATOM 617 C CA . ASP A 1 74 ? -27.159 -4.878 -2.003 1.00 42.19 74 ASP A CA 1
ATOM 618 C C . ASP A 1 74 ? -26.627 -3.451 -2.260 1.00 42.19 74 ASP A C 1
ATOM 620 O O . ASP A 1 74 ? -26.356 -2.713 -1.310 1.00 42.19 74 ASP A O 1
ATOM 624 N N . PHE A 1 75 ? -26.533 -3.010 -3.523 1.00 41.66 75 PHE A N 1
ATOM 625 C CA . PHE A 1 75 ? -25.878 -1.741 -3.889 1.00 41.66 75 PHE A CA 1
ATOM 626 C C . PHE A 1 75 ? -26.802 -0.679 -4.507 1.00 41.66 75 PHE A C 1
ATOM 628 O O . PHE A 1 75 ? -26.331 0.396 -4.884 1.00 41.66 75 PHE A O 1
ATOM 635 N N . THR A 1 76 ? -28.116 -0.917 -4.603 1.00 43.88 76 THR A N 1
ATOM 636 C CA . THR A 1 76 ? -29.065 0.088 -5.124 1.00 43.88 76 THR A CA 1
ATOM 637 C C . THR A 1 76 ? -29.876 0.758 -4.010 1.00 43.88 76 THR A C 1
ATOM 639 O O . THR A 1 76 ? -30.323 0.120 -3.059 1.00 43.88 76 THR A O 1
ATOM 642 N N . VAL A 1 77 ? -30.136 2.067 -4.146 1.00 47.22 77 VAL A N 1
ATOM 643 C CA . VAL A 1 77 ? -30.976 2.856 -3.214 1.00 47.22 77 VAL A CA 1
ATOM 644 C C . VAL A 1 77 ? -32.403 2.284 -3.099 1.00 47.22 77 VAL A C 1
ATOM 646 O O . VAL A 1 77 ? -33.048 2.423 -2.061 1.00 47.22 77 VAL A O 1
ATOM 649 N N . LYS A 1 78 ? -32.889 1.587 -4.138 1.00 40.19 78 LYS A N 1
ATOM 650 C CA . LYS A 1 78 ? -34.168 0.859 -4.114 1.00 40.19 78 LYS A CA 1
ATOM 651 C C . LYS A 1 78 ? -34.086 -0.455 -3.323 1.00 40.19 78 LYS A C 1
ATOM 653 O O . LYS A 1 78 ? -34.997 -0.710 -2.544 1.00 40.19 78 LYS A O 1
ATOM 658 N N . GLY A 1 79 ? -32.991 -1.213 -3.437 1.00 42.50 79 GLY A N 1
ATOM 659 C CA . GLY A 1 79 ? -32.738 -2.411 -2.622 1.00 42.50 79 GLY A CA 1
ATOM 660 C C . GLY A 1 79 ? -32.611 -2.094 -1.130 1.00 42.50 79 GLY A C 1
ATOM 661 O O . GLY A 1 79 ? -33.203 -2.780 -0.302 1.00 42.50 79 GLY A O 1
ATOM 662 N N . ARG A 1 80 ? -31.975 -0.962 -0.782 1.00 42.19 80 ARG A N 1
ATOM 663 C CA . ARG A 1 80 ? -31.933 -0.437 0.597 1.00 42.19 80 ARG A CA 1
ATOM 664 C C . ARG A 1 80 ? -33.322 -0.120 1.158 1.00 42.19 80 ARG A C 1
ATOM 666 O O . ARG A 1 80 ? -33.625 -0.553 2.260 1.00 42.19 80 ARG A O 1
ATOM 673 N N . LYS A 1 81 ? -34.191 0.543 0.382 1.00 45.44 81 LYS A N 1
ATOM 674 C CA . LYS A 1 81 ? -35.582 0.830 0.788 1.00 45.44 81 LYS A CA 1
ATOM 675 C C . LYS A 1 81 ? -36.463 -0.419 0.890 1.00 45.44 81 LYS A C 1
ATOM 677 O O . LYS A 1 81 ? -37.417 -0.419 1.662 1.00 45.44 81 LYS A O 1
ATOM 682 N N . GLN A 1 82 ? -36.185 -1.461 0.106 1.00 42.94 82 GLN A N 1
ATOM 683 C CA . GLN A 1 82 ? -36.947 -2.712 0.134 1.00 42.94 82 GLN A CA 1
ATOM 684 C C . GLN A 1 82 ? -36.513 -3.611 1.303 1.00 42.94 82 GLN A C 1
ATOM 686 O O . GLN A 1 82 ? -37.383 -4.162 1.976 1.00 42.94 82 GLN A O 1
ATOM 691 N N . LYS A 1 83 ? -35.208 -3.648 1.626 1.00 44.56 83 LYS A N 1
ATOM 692 C CA . LYS A 1 83 ? -34.679 -4.229 2.875 1.00 44.56 83 LYS A CA 1
ATOM 693 C C . LYS A 1 83 ? -35.178 -3.461 4.101 1.00 44.56 83 LYS A C 1
ATOM 695 O O . LYS A 1 83 ? -35.661 -4.096 5.022 1.00 44.56 83 LYS A O 1
ATOM 700 N N . GLU A 1 84 ? -35.181 -2.124 4.085 1.00 49.75 84 GLU A N 1
ATOM 701 C CA . GLU A 1 84 ? -35.747 -1.298 5.169 1.00 49.75 84 GLU A CA 1
ATOM 702 C C . GLU A 1 84 ? -37.259 -1.514 5.350 1.00 49.75 84 GLU A C 1
ATOM 704 O O . GLU A 1 84 ? -37.722 -1.508 6.481 1.00 49.75 84 GLU A O 1
ATOM 709 N N . ARG A 1 85 ? -38.026 -1.769 4.276 1.00 47.53 85 ARG A N 1
ATOM 710 C CA . ARG A 1 85 ? -39.462 -2.108 4.363 1.00 47.53 85 ARG A CA 1
ATOM 711 C C . ARG A 1 85 ? -39.739 -3.523 4.874 1.00 47.53 85 ARG A C 1
ATOM 713 O O . ARG A 1 85 ? -40.716 -3.728 5.585 1.00 47.53 85 ARG A O 1
ATOM 720 N N . GLN A 1 86 ? -38.908 -4.500 4.513 1.00 42.31 86 GLN A N 1
ATOM 721 C CA . GLN A 1 86 ? -39.020 -5.863 5.047 1.00 42.31 86 GLN A CA 1
ATOM 722 C C . GLN A 1 86 ? -38.530 -5.936 6.497 1.00 42.31 86 GLN A C 1
ATOM 724 O O . GLN A 1 86 ? -39.102 -6.662 7.303 1.00 42.31 86 GLN A O 1
ATOM 729 N N . GLN A 1 87 ? -37.527 -5.132 6.849 1.00 42.78 87 GLN A N 1
ATOM 730 C CA . GLN A 1 87 ? -37.011 -4.997 8.207 1.00 42.78 87 GLN A CA 1
ATOM 731 C C . GLN A 1 87 ? -37.978 -4.195 9.092 1.00 42.78 87 GLN A C 1
ATOM 733 O O . GLN A 1 87 ? -38.202 -4.596 10.227 1.00 42.78 87 GLN A O 1
ATOM 738 N N . SER A 1 88 ? -38.665 -3.176 8.556 1.00 44.19 88 SER A N 1
ATOM 739 C CA . SER A 1 88 ? -39.746 -2.481 9.270 1.00 44.19 88 SER A CA 1
ATOM 740 C C . SER A 1 88 ? -40.978 -3.367 9.482 1.00 44.19 88 SER A C 1
ATOM 742 O O . SER A 1 88 ? -41.590 -3.285 10.537 1.00 44.19 88 SER A O 1
ATOM 744 N N . GLN A 1 89 ? -41.310 -4.266 8.543 1.00 36.28 89 GLN A N 1
ATOM 745 C CA . GLN A 1 89 ? -42.366 -5.274 8.749 1.00 36.28 89 GLN A CA 1
ATOM 746 C C . GLN A 1 89 ? -41.981 -6.346 9.784 1.00 36.28 89 GLN A C 1
ATOM 748 O O . GLN A 1 89 ? -42.856 -6.889 10.451 1.00 36.28 89 GLN A O 1
ATOM 753 N N . PHE A 1 90 ? -40.684 -6.630 9.950 1.00 35.03 90 PHE A N 1
ATOM 754 C CA . PHE A 1 90 ? -40.175 -7.524 10.998 1.00 35.03 90 PHE A CA 1
ATOM 755 C C . PHE A 1 90 ? -40.038 -6.829 12.370 1.00 35.03 90 PHE A C 1
ATOM 757 O O . PHE A 1 90 ? -40.047 -7.500 13.401 1.00 35.03 90 PHE A O 1
ATOM 764 N N . GLU A 1 91 ? -39.908 -5.497 12.395 1.00 37.00 91 GLU A N 1
ATOM 765 C CA . GLU A 1 91 ? -39.809 -4.669 13.611 1.00 37.00 91 GLU A CA 1
ATOM 766 C C . GLU A 1 91 ? -41.183 -4.204 14.136 1.00 37.00 91 GLU A C 1
ATOM 768 O O . GLU A 1 91 ? -41.354 -4.081 15.349 1.00 37.00 91 GLU A O 1
ATOM 773 N N . GLU A 1 92 ? -42.198 -4.064 13.275 1.00 35.31 92 GLU A N 1
ATOM 774 C CA . GLU A 1 92 ? -43.603 -3.856 13.685 1.00 35.31 92 GLU A CA 1
ATOM 775 C C . GLU A 1 92 ? -44.198 -5.062 14.438 1.00 35.31 92 GLU A C 1
ATOM 777 O O . GLU A 1 92 ? -45.218 -4.931 15.106 1.00 35.31 92 GLU A O 1
ATOM 782 N N . GLN A 1 93 ? -43.539 -6.225 14.407 1.00 35.38 93 GLN A N 1
ATOM 783 C CA . GLN A 1 93 ? -43.923 -7.399 15.200 1.00 35.38 93 GLN A CA 1
ATOM 784 C C . GLN A 1 93 ? -43.243 -7.465 16.584 1.00 35.38 93 GLN A C 1
ATOM 786 O O . GLN A 1 93 ? -43.392 -8.464 17.283 1.00 35.38 93 GLN A O 1
ATOM 791 N N . GLN A 1 94 ? -42.503 -6.427 17.007 1.00 37.06 94 GLN A N 1
ATOM 792 C CA . GLN A 1 94 ? -41.816 -6.386 18.312 1.00 37.06 94 GLN A CA 1
ATOM 793 C C . GLN A 1 94 ? -42.057 -5.107 19.132 1.00 37.06 94 GLN A C 1
ATOM 795 O O . GLN A 1 94 ? -41.169 -4.648 19.850 1.00 37.06 94 GLN A O 1
ATOM 800 N N . THR A 1 95 ? -43.253 -4.522 19.070 1.00 36.06 95 THR A N 1
ATOM 801 C CA . THR A 1 95 ? -43.624 -3.381 19.927 1.00 36.06 95 THR A CA 1
ATOM 802 C C . THR A 1 95 ? -44.712 -3.769 20.928 1.00 36.06 95 THR A C 1
ATOM 804 O O . THR A 1 95 ? -45.898 -3.630 20.661 1.00 36.06 95 THR A O 1
ATOM 807 N N . GLU A 1 96 ? -44.292 -4.225 22.110 1.00 40.19 96 GLU A N 1
ATOM 808 C CA . GLU A 1 96 ? -45.158 -4.379 23.296 1.00 40.19 96 GLU A CA 1
ATOM 809 C C . GLU A 1 96 ? -44.804 -3.402 24.436 1.00 40.19 96 GLU A C 1
ATOM 811 O O . GLU A 1 96 ? -45.299 -3.538 25.550 1.00 40.19 96 GLU A O 1
ATOM 816 N N . MET A 1 97 ? -43.995 -2.364 24.187 1.00 50.09 97 MET A N 1
ATOM 817 C CA . MET A 1 97 ? -43.789 -1.291 25.170 1.00 50.09 97 MET A CA 1
ATOM 818 C C . MET A 1 97 ? -44.499 -0.015 24.724 1.00 50.09 97 MET A C 1
ATOM 820 O O . MET A 1 97 ? -44.114 0.620 23.743 1.00 50.09 97 MET A O 1
ATOM 824 N N . ALA A 1 98 ? -45.568 0.329 25.444 1.00 66.62 98 ALA A N 1
ATOM 825 C CA . ALA A 1 98 ? -46.370 1.516 25.195 1.00 66.62 98 ALA A CA 1
ATOM 826 C C . ALA A 1 98 ? -45.586 2.792 25.540 1.00 66.62 98 ALA A C 1
ATOM 828 O O . ALA A 1 98 ? -44.985 2.907 26.606 1.00 66.62 98 ALA A O 1
ATOM 829 N N . GLU A 1 99 ? -45.614 3.762 24.632 1.00 77.56 99 GLU A N 1
ATOM 830 C CA . GLU A 1 99 ? -45.039 5.086 24.846 1.00 77.56 99 GLU A CA 1
ATOM 831 C C . GLU A 1 99 ? -45.819 5.884 25.905 1.00 77.56 99 GLU A C 1
ATOM 833 O O . GLU A 1 99 ? -47.042 6.032 25.813 1.00 77.56 99 GLU A O 1
ATOM 838 N N . ASP A 1 100 ? -45.099 6.487 26.856 1.00 84.00 100 ASP A N 1
ATOM 839 C CA . ASP A 1 100 ? -45.670 7.450 27.796 1.00 84.00 100 ASP A CA 1
ATOM 840 C C . ASP A 1 100 ? -45.822 8.832 27.131 1.00 84.00 100 ASP A C 1
ATOM 842 O O . ASP A 1 100 ? -44.888 9.636 27.044 1.00 84.00 100 ASP A O 1
ATOM 846 N N . LYS A 1 101 ? -47.041 9.112 26.657 1.00 87.31 101 LYS A N 1
ATOM 847 C CA . LYS A 1 101 ? -47.388 10.367 25.970 1.00 87.31 101 LYS A CA 1
ATOM 848 C C . LYS A 1 101 ? -47.226 11.608 26.852 1.00 87.31 101 LYS A C 1
ATOM 850 O O . LYS A 1 101 ? -46.951 12.690 26.333 1.00 87.31 101 LYS A O 1
ATOM 855 N N . THR A 1 102 ? -47.400 11.469 28.163 1.00 87.88 102 THR A N 1
ATOM 856 C CA . THR A 1 102 ? -47.272 12.573 29.122 1.00 87.88 102 THR A CA 1
ATOM 857 C C . THR A 1 102 ? -45.809 12.942 29.346 1.00 87.88 102 THR A C 1
ATOM 859 O O . THR A 1 102 ? -45.458 14.122 29.285 1.00 87.88 102 THR A O 1
ATOM 862 N N . LEU A 1 103 ? -44.925 11.949 29.476 1.00 87.88 103 LEU A N 1
ATOM 863 C CA . LEU A 1 103 ? -43.483 12.186 29.508 1.00 87.88 103 LEU A CA 1
ATOM 864 C C . LEU A 1 103 ? -42.972 12.763 28.183 1.00 87.88 103 LEU A C 1
ATOM 866 O O . LEU A 1 103 ? -42.159 13.688 28.195 1.00 87.88 103 LEU A O 1
ATOM 870 N N . PHE A 1 104 ? -43.463 12.269 27.042 1.00 90.88 104 PHE A N 1
ATOM 871 C CA . PHE A 1 104 ? -43.096 12.813 25.734 1.00 90.88 104 PHE A CA 1
ATOM 872 C C . PHE A 1 104 ? -43.373 14.319 25.643 1.00 90.88 104 PHE A C 1
ATOM 874 O O . PHE A 1 104 ? -42.491 15.085 25.246 1.00 90.88 104 PHE A O 1
ATOM 881 N N . GLU A 1 105 ? -44.565 14.760 26.051 1.00 92.00 105 GLU A N 1
ATOM 882 C CA . GLU A 1 105 ? -44.917 16.179 26.004 1.00 92.00 105 GLU A CA 1
ATOM 883 C C . GLU A 1 105 ? -44.055 17.004 26.978 1.00 92.00 105 GLU A C 1
ATOM 885 O O . GLU A 1 105 ? -43.543 18.054 26.591 1.00 92.00 105 GLU A O 1
ATOM 890 N N . ASN A 1 106 ? -43.758 16.495 28.179 1.00 90.94 106 ASN A N 1
ATOM 891 C CA . ASN A 1 106 ? -42.843 17.158 29.121 1.00 90.94 106 ASN A CA 1
ATOM 892 C C . ASN A 1 106 ? -41.430 17.343 28.536 1.00 90.94 106 ASN A C 1
ATOM 894 O O . ASN A 1 106 ? -40.851 18.432 28.606 1.00 90.94 106 ASN A O 1
ATOM 898 N N . LEU A 1 107 ? -40.882 16.305 27.898 1.00 93.94 107 LEU A N 1
ATOM 899 C CA . LEU A 1 107 ? -39.572 16.374 27.246 1.00 93.94 107 LEU A CA 1
ATOM 900 C C . LEU A 1 107 ? -39.586 17.291 26.016 1.00 93.94 107 LEU A C 1
ATOM 902 O O . LEU A 1 107 ? -38.594 17.966 25.726 1.00 93.94 107 LEU A O 1
ATOM 906 N N . ARG A 1 108 ? -40.713 17.358 25.302 1.00 92.44 108 ARG A N 1
ATOM 907 C CA . ARG A 1 108 ? -40.913 18.270 24.174 1.00 92.44 108 ARG A CA 1
ATOM 908 C C . ARG A 1 108 ? -40.912 19.729 24.626 1.00 92.44 108 ARG A C 1
ATOM 910 O O . ARG A 1 108 ? -40.254 20.546 23.976 1.00 92.44 108 ARG A O 1
ATOM 917 N N . GLN A 1 109 ? -41.579 20.041 25.737 1.00 93.69 109 GLN A N 1
ATOM 918 C CA . GLN A 1 109 ? -41.572 21.379 26.333 1.00 93.69 109 GLN A CA 1
ATOM 919 C C . GLN A 1 109 ? -40.178 21.759 26.848 1.00 93.69 109 GLN A C 1
ATOM 921 O O . GLN A 1 109 ? -39.688 22.850 26.551 1.00 93.69 109 GLN A O 1
ATOM 926 N N . LEU A 1 110 ? -39.480 20.832 27.515 1.00 93.25 110 LEU A N 1
ATOM 927 C CA . LEU A 1 110 ? -38.093 21.034 27.946 1.00 93.25 110 LEU A CA 1
ATOM 928 C C . LEU A 1 110 ? -37.166 21.334 26.759 1.00 93.25 110 LEU A C 1
ATOM 930 O O . LEU A 1 110 ? -36.370 22.274 26.799 1.00 93.25 110 LEU A O 1
ATOM 934 N N . ARG A 1 111 ? -37.306 20.575 25.666 1.00 95.56 111 ARG A N 1
ATOM 935 C CA . ARG A 1 111 ? -36.555 20.802 24.428 1.00 95.56 111 ARG A CA 1
ATOM 936 C C . ARG A 1 111 ? -36.823 22.190 23.851 1.00 95.56 111 ARG A C 1
ATOM 938 O O . ARG A 1 111 ? -35.878 22.851 23.428 1.00 95.56 111 ARG A O 1
ATOM 945 N N . LEU A 1 112 ? -38.085 22.622 23.819 1.00 92.69 112 LEU A N 1
ATOM 946 C CA . LEU A 1 112 ? -38.476 23.935 23.305 1.00 92.69 112 LEU A CA 1
ATOM 947 C C . LEU A 1 112 ? -37.889 25.068 24.154 1.00 92.69 112 LEU A C 1
ATOM 949 O O . LEU A 1 112 ? -37.361 26.031 23.597 1.00 92.69 112 LEU A O 1
ATOM 953 N N . LYS A 1 113 ? -37.903 24.925 25.483 1.00 93.88 113 LYS A N 1
ATOM 954 C CA . LYS A 1 113 ? -37.286 25.881 26.409 1.00 93.88 113 LYS A CA 1
ATOM 955 C C . LYS A 1 113 ? -35.784 26.042 26.150 1.00 93.88 113 LYS A C 1
ATOM 957 O O . LYS A 1 113 ? -35.332 27.150 25.879 1.00 93.88 113 LYS A O 1
ATOM 962 N N . ILE A 1 114 ? -35.034 24.937 26.116 1.00 91.44 114 ILE A N 1
ATOM 963 C CA . ILE A 1 114 ? -33.577 24.948 25.874 1.00 91.44 114 ILE A CA 1
ATOM 964 C C . ILE A 1 114 ? -33.246 25.512 24.486 1.00 91.44 114 ILE A C 1
ATOM 966 O O . ILE A 1 114 ? -32.279 26.254 24.318 1.00 91.44 114 ILE A O 1
ATOM 970 N N . ALA A 1 115 ? -34.040 25.159 23.476 1.00 87.38 115 ALA A N 1
ATOM 971 C CA . ALA A 1 115 ? -33.880 25.667 22.120 1.00 87.38 115 ALA A CA 1
ATOM 972 C C . ALA A 1 115 ? -34.065 27.191 22.059 1.00 87.38 115 ALA A C 1
ATOM 974 O O . ALA A 1 115 ? -33.277 27.881 21.413 1.00 87.38 115 ALA A O 1
ATOM 975 N N . SER A 1 116 ? -35.051 27.707 22.797 1.00 90.50 116 SER A N 1
ATOM 976 C CA . SER A 1 116 ? -35.343 29.140 22.887 1.00 90.50 116 SER A CA 1
ATOM 977 C C . SER A 1 116 ? -34.230 29.896 23.617 1.00 90.50 116 SER A C 1
ATOM 979 O O . SER A 1 116 ? -33.770 30.921 23.125 1.00 90.50 116 SER A O 1
ATOM 981 N N . GLU A 1 117 ? -33.726 29.354 24.731 1.00 89.94 117 GLU A N 1
ATOM 982 C CA . GLU A 1 117 ? -32.581 29.905 25.478 1.00 89.94 117 GLU A CA 1
ATOM 983 C C . GLU A 1 117 ? -31.295 29.953 24.638 1.00 89.94 117 GLU A C 1
ATOM 985 O O . GLU A 1 117 ? -30.501 30.882 24.763 1.00 89.94 117 GLU A O 1
ATOM 990 N N . ARG A 1 118 ? -31.090 28.965 23.756 1.00 88.50 118 ARG A N 1
ATOM 991 C CA . ARG A 1 118 ? -29.919 28.887 22.866 1.00 88.50 118 ARG A CA 1
ATOM 992 C C . ARG A 1 118 ? -30.119 29.575 21.511 1.00 88.50 118 ARG A C 1
ATOM 994 O O . ARG A 1 118 ? -29.191 29.570 20.707 1.00 88.50 118 ARG A O 1
ATOM 1001 N N . GLY A 1 119 ? -31.300 30.132 21.230 1.00 78.38 119 GLY A N 1
ATOM 1002 C CA . GLY A 1 119 ? -31.611 30.778 19.950 1.00 78.38 119 GLY A CA 1
ATOM 1003 C C . GLY A 1 119 ? -31.556 29.839 18.735 1.00 78.38 119 GLY A C 1
ATOM 1004 O O . GLY A 1 119 ? -31.241 30.282 17.632 1.00 78.38 119 GLY A O 1
ATOM 1005 N N . VAL A 1 120 ? -31.829 28.542 18.920 1.00 79.69 120 VAL A N 1
ATOM 1006 C CA . VAL A 1 120 ? -31.762 27.519 17.859 1.00 79.69 120 VAL A CA 1
ATOM 1007 C C . VAL A 1 120 ? -33.106 26.806 17.673 1.00 79.69 120 VAL A C 1
ATOM 1009 O O . VAL A 1 120 ? -33.893 26.726 18.613 1.00 79.69 120 VAL A O 1
ATOM 1012 N N . PRO A 1 121 ? -33.396 26.225 16.493 1.00 73.19 121 PRO A N 1
ATOM 1013 C CA . PRO A 1 121 ? -34.605 25.423 16.305 1.00 73.19 121 PRO A CA 1
ATOM 1014 C C . PRO A 1 121 ? -34.648 24.169 17.212 1.00 73.19 121 PRO A C 1
ATOM 1016 O O . PRO A 1 121 ? -33.618 23.508 17.381 1.00 73.19 121 PRO A O 1
ATOM 1019 N N . PRO A 1 122 ? -35.823 23.745 17.732 1.00 77.69 122 PRO A N 1
ATOM 1020 C CA . PRO A 1 122 ? -35.929 22.638 18.695 1.00 77.69 122 PRO A CA 1
ATOM 1021 C C . PRO A 1 122 ? -35.333 21.303 18.246 1.00 77.69 122 PRO A C 1
ATOM 1023 O O . PRO A 1 122 ? -34.739 20.590 19.055 1.00 77.69 122 PRO A O 1
ATOM 1026 N N . TYR A 1 123 ? -35.429 20.970 16.957 1.00 82.12 123 TYR A N 1
ATOM 1027 C CA . TYR A 1 123 ? -34.896 19.713 16.424 1.00 82.12 123 TYR A CA 1
ATOM 1028 C C . TYR A 1 123 ? -33.360 19.614 16.510 1.00 82.12 123 TYR A C 1
ATOM 1030 O O . TYR A 1 123 ? -32.814 18.511 16.451 1.00 82.12 123 TYR A O 1
ATOM 1038 N N . VAL A 1 124 ? -32.654 20.744 16.667 1.00 80.00 124 VAL A N 1
ATOM 1039 C CA . VAL A 1 124 ? -31.190 20.783 16.833 1.00 80.00 124 VAL A CA 1
ATOM 1040 C C . VAL A 1 124 ? -30.784 20.209 18.193 1.00 80.00 124 VAL A C 1
ATOM 1042 O O . VAL A 1 124 ? -29.788 19.482 18.279 1.00 80.00 124 VAL A O 1
ATOM 1045 N N . ILE A 1 125 ? -31.590 20.458 19.233 1.00 85.56 125 ILE A N 1
ATOM 1046 C CA . ILE A 1 125 ? -31.406 19.885 20.572 1.00 85.56 125 ILE A CA 1
ATOM 1047 C C . ILE A 1 125 ? -31.575 18.361 20.485 1.00 85.56 125 ILE A C 1
ATOM 1049 O O . ILE A 1 125 ? -30.593 17.632 20.632 1.00 85.56 125 ILE A O 1
ATOM 1053 N N . PHE A 1 126 ? -32.760 17.879 20.093 1.00 85.62 126 PHE A N 1
ATOM 1054 C CA . PHE A 1 126 ? -33.023 16.469 19.773 1.00 85.62 126 PHE A CA 1
ATOM 1055 C C . PHE A 1 126 ? -34.104 16.330 18.699 1.00 85.62 126 PHE A C 1
ATOM 1057 O O . PHE A 1 126 ? -35.046 17.120 18.660 1.00 85.62 126 PHE A O 1
ATOM 1064 N N . SER A 1 127 ? -34.008 15.294 17.862 1.00 83.38 127 SER A N 1
ATOM 1065 C CA . SER A 1 127 ? -35.074 14.944 16.913 1.00 83.38 127 SER A CA 1
ATOM 1066 C C . SER A 1 127 ? -36.310 14.399 17.640 1.00 83.38 127 SER A C 1
ATOM 1068 O O . SER A 1 127 ? -36.179 13.854 18.736 1.00 83.38 127 SER A O 1
ATOM 1070 N N . ASP A 1 128 ? -37.497 14.487 17.030 1.00 80.69 128 ASP A N 1
ATOM 1071 C CA . ASP A 1 128 ? -38.722 13.894 17.603 1.00 80.69 128 ASP A CA 1
ATOM 1072 C C . ASP A 1 128 ? -38.563 12.386 17.829 1.00 80.69 128 ASP A C 1
ATOM 1074 O O . ASP A 1 128 ? -38.951 11.877 18.874 1.00 80.69 128 ASP A O 1
ATOM 1078 N N . LYS A 1 129 ? -37.869 11.685 16.921 1.00 80.94 129 LYS A N 1
ATOM 1079 C CA . LYS A 1 129 ? -37.536 10.260 17.075 1.00 80.94 129 LYS A CA 1
ATOM 1080 C C . LYS A 1 129 ? -36.774 9.974 18.375 1.00 80.94 129 LYS A C 1
ATOM 1082 O O . LYS A 1 129 ? -37.047 8.980 19.039 1.00 80.94 129 LYS A O 1
ATOM 1087 N N . THR A 1 130 ? -35.830 10.838 18.743 1.00 83.94 130 THR A N 1
ATOM 1088 C CA . THR A 1 130 ? -35.067 10.705 19.993 1.00 83.94 130 THR A CA 1
ATOM 1089 C C . THR A 1 130 ? -35.951 10.977 21.214 1.00 83.94 130 THR A C 1
ATOM 1091 O O . THR A 1 130 ? -35.820 10.278 22.211 1.00 83.94 130 THR A O 1
ATOM 1094 N N . LEU A 1 131 ? -36.883 11.936 21.138 1.00 87.81 131 LEU A N 1
ATOM 1095 C CA . LEU A 1 131 ? -37.836 12.194 22.225 1.00 87.81 131 LEU A CA 1
ATOM 1096 C C . LEU A 1 131 ? -38.810 11.030 22.443 1.00 87.81 131 LEU A C 1
ATOM 1098 O O . LEU A 1 131 ? -39.018 10.642 23.588 1.00 87.81 131 LEU A O 1
ATOM 1102 N N . HIS A 1 132 ? -39.339 10.441 21.367 1.00 83.12 132 HIS A N 1
ATOM 1103 C CA . HIS A 1 132 ? -40.176 9.239 21.449 1.00 83.12 132 HIS A CA 1
ATOM 1104 C C . HIS A 1 132 ? -39.416 8.092 22.133 1.00 83.12 132 HIS A C 1
ATOM 1106 O O . HIS A 1 132 ? -39.916 7.452 23.053 1.00 83.12 132 HIS A O 1
ATOM 1112 N N . GLN A 1 133 ? -38.146 7.882 21.770 1.00 80.19 133 GLN A N 1
ATOM 1113 C CA . GLN A 1 133 ? -37.316 6.875 22.438 1.00 80.19 133 GLN A CA 1
ATOM 1114 C C . GLN A 1 133 ? -37.057 7.184 23.917 1.00 80.19 133 GLN A C 1
ATOM 1116 O O . GLN A 1 133 ? -37.060 6.263 24.728 1.00 80.19 133 GLN A O 1
ATOM 1121 N N . LEU A 1 134 ? -36.865 8.449 24.293 1.00 84.88 134 LEU A N 1
ATOM 1122 C CA . LEU A 1 134 ? -36.725 8.835 25.699 1.00 84.88 134 LEU A CA 1
ATOM 1123 C C . LEU A 1 134 ? -38.018 8.618 26.495 1.00 84.88 134 LEU A C 1
ATOM 1125 O O . LEU A 1 134 ? -37.941 8.212 27.650 1.00 84.88 134 LEU A O 1
ATOM 1129 N N . ALA A 1 135 ? -39.183 8.838 25.885 1.00 86.62 135 ALA A N 1
ATOM 1130 C CA . ALA A 1 135 ? -40.484 8.594 26.508 1.00 86.62 135 ALA A CA 1
ATOM 1131 C C . ALA A 1 135 ? -40.801 7.096 26.679 1.00 86.62 135 ALA A C 1
ATOM 1133 O O . ALA A 1 135 ? -41.501 6.712 27.617 1.00 86.62 135 ALA A O 1
ATOM 1134 N N . ILE A 1 136 ? -40.247 6.247 25.808 1.00 80.31 136 ILE A N 1
ATOM 1135 C CA . ILE A 1 136 ? -40.355 4.783 25.893 1.00 80.31 136 ILE A CA 1
ATOM 1136 C C . ILE A 1 136 ? -39.353 4.209 26.908 1.00 80.31 136 ILE A C 1
ATOM 1138 O O . ILE A 1 136 ? -39.733 3.439 27.783 1.00 80.31 136 ILE A O 1
ATOM 1142 N N . VAL A 1 137 ? -38.070 4.575 26.804 1.00 81.31 137 VAL A N 1
ATOM 1143 C CA . VAL A 1 137 ? -36.984 3.984 27.614 1.00 81.31 137 VAL A CA 1
ATOM 1144 C C . VAL A 1 137 ? -36.892 4.616 29.004 1.00 81.31 137 VAL A C 1
ATOM 1146 O O . VAL A 1 137 ? -36.508 3.955 29.966 1.00 81.31 137 VAL A O 1
ATOM 1149 N N . GLN A 1 138 ? -37.248 5.895 29.121 1.00 85.19 138 GLN A N 1
ATOM 1150 C CA . GLN A 1 138 ? -37.290 6.652 30.373 1.00 85.19 138 GLN A CA 1
ATOM 1151 C C . GLN A 1 138 ? -36.005 6.530 31.221 1.00 85.19 138 GLN A C 1
ATOM 1153 O O . GLN A 1 138 ? -36.078 6.129 32.393 1.00 85.19 138 GLN A O 1
ATOM 1158 N N . PRO A 1 139 ? -34.825 6.843 30.646 1.00 83.69 139 PRO A N 1
ATOM 1159 C CA . PRO A 1 139 ? -33.542 6.665 31.316 1.00 83.69 139 PRO A CA 1
ATOM 1160 C C . PRO A 1 139 ? -33.396 7.586 32.533 1.00 83.69 139 PRO A C 1
ATOM 1162 O O . PRO A 1 139 ? -33.502 8.806 32.429 1.00 83.69 139 PRO A O 1
ATOM 1165 N N . ILE A 1 140 ? -33.097 6.984 33.684 1.00 79.88 140 ILE A N 1
ATOM 1166 C CA . ILE A 1 140 ? -32.930 7.674 34.976 1.00 79.88 140 ILE A CA 1
ATOM 1167 C C . ILE A 1 140 ? -31.465 7.831 35.403 1.00 79.88 140 ILE A C 1
ATOM 1169 O O . ILE A 1 140 ? -31.196 8.396 36.463 1.00 79.88 140 ILE A O 1
ATOM 1173 N N . THR A 1 141 ? -30.525 7.327 34.600 1.00 74.94 141 THR A N 1
ATOM 1174 C CA . THR A 1 141 ? -29.079 7.456 34.821 1.00 74.94 141 THR A CA 1
ATOM 1175 C C . THR A 1 141 ? -28.416 8.120 33.625 1.00 74.94 141 THR A C 1
ATOM 1177 O O . THR A 1 141 ? -28.905 8.046 32.492 1.00 74.94 141 THR A O 1
ATOM 1180 N N . TYR A 1 142 ? -27.273 8.753 33.871 1.00 72.56 142 TYR A N 1
ATOM 1181 C CA . TYR A 1 142 ? -26.528 9.466 32.838 1.00 72.56 142 TYR A CA 1
ATOM 1182 C C . TYR A 1 142 ? -26.041 8.521 31.726 1.00 72.56 142 TYR A C 1
ATOM 1184 O O . TYR A 1 142 ? -26.142 8.824 30.537 1.00 72.56 142 TYR A O 1
ATOM 1192 N N . ILE A 1 143 ? -25.610 7.314 32.103 1.00 67.38 143 ILE A N 1
ATOM 1193 C CA . ILE A 1 143 ? -25.163 6.275 31.167 1.00 67.38 143 ILE A CA 1
ATOM 1194 C C . ILE A 1 143 ? -26.330 5.753 30.318 1.00 67.38 143 ILE A C 1
ATOM 1196 O O . ILE A 1 143 ? -26.196 5.637 29.098 1.00 67.38 143 ILE A O 1
ATOM 1200 N N . ALA A 1 144 ? -27.485 5.467 30.935 1.00 64.44 144 ALA A N 1
ATOM 1201 C CA . ALA A 1 144 ? -28.670 5.006 30.207 1.00 64.44 144 ALA A CA 1
ATOM 1202 C C . ALA A 1 144 ? -29.209 6.081 29.255 1.00 64.44 144 ALA A C 1
ATOM 1204 O O . ALA A 1 144 ? -29.732 5.763 28.193 1.00 64.44 144 ALA A O 1
ATOM 1205 N N . PHE A 1 145 ? -29.048 7.359 29.597 1.00 77.19 145 PHE A N 1
ATOM 1206 C CA . PHE A 1 145 ? -29.374 8.449 28.687 1.00 77.19 145 PHE A CA 1
ATOM 1207 C C . PHE A 1 145 ? -28.424 8.475 27.480 1.00 77.19 145 PHE A C 1
ATOM 1209 O O . PHE A 1 145 ? -28.869 8.598 26.341 1.00 77.19 145 PHE A O 1
ATOM 1216 N N . GLY A 1 146 ? -27.122 8.271 27.702 1.00 65.75 146 GLY A N 1
ATOM 1217 C CA . GLY A 1 146 ? -26.114 8.210 26.639 1.00 65.75 146 GLY A CA 1
ATOM 1218 C C . GLY A 1 146 ? -26.263 7.044 25.653 1.00 65.75 146 GLY A C 1
ATOM 1219 O O . GLY A 1 146 ? -25.691 7.102 24.567 1.00 65.75 146 GLY A O 1
ATOM 1220 N N . SER A 1 147 ? -27.030 5.999 25.984 1.00 71.19 147 SER A N 1
ATOM 1221 C CA . SER A 1 147 ? -27.264 4.854 25.090 1.00 71.19 147 SER A CA 1
ATOM 1222 C C . SER A 1 147 ? -28.433 5.053 24.111 1.00 71.19 147 SER A C 1
ATOM 1224 O O . SER A 1 147 ? -28.629 4.227 23.215 1.00 71.19 147 SER A O 1
ATOM 1226 N N . ILE A 1 148 ? -29.186 6.155 24.230 1.00 76.38 148 ILE A N 1
ATOM 1227 C CA . ILE A 1 148 ? -30.331 6.472 23.366 1.00 76.38 148 ILE A CA 1
ATOM 1228 C C . ILE A 1 148 ? -29.869 6.952 21.983 1.00 76.38 148 ILE A C 1
ATOM 1230 O O . ILE A 1 148 ? -28.956 7.770 21.835 1.00 76.38 148 ILE A O 1
ATOM 1234 N N . SER A 1 149 ? -30.543 6.482 20.930 1.00 64.56 149 SER A N 1
ATOM 1235 C CA . SER A 1 149 ? -30.188 6.828 19.553 1.00 64.56 149 SER A CA 1
ATOM 1236 C C . SER A 1 149 ? -30.392 8.323 19.265 1.00 64.56 149 SER A C 1
ATOM 1238 O O . SER A 1 149 ? -31.485 8.876 19.413 1.00 64.56 149 SER A O 1
ATOM 1240 N N . GLY A 1 150 ? -29.328 8.991 18.810 1.00 64.81 150 GLY A N 1
ATOM 1241 C CA . GLY A 1 150 ? -29.315 10.436 18.542 1.00 64.81 150 GLY A CA 1
ATOM 1242 C C . GLY A 1 150 ? -28.684 11.287 19.652 1.00 64.81 150 GLY A C 1
ATOM 1243 O O . GLY A 1 150 ? -28.591 12.508 19.489 1.00 64.81 150 GLY A O 1
ATOM 1244 N N . ILE A 1 151 ? -28.203 10.659 20.732 1.00 74.94 151 ILE A N 1
ATOM 1245 C CA . ILE A 1 151 ? -27.465 11.308 21.822 1.00 74.94 151 ILE A CA 1
ATOM 1246 C C . ILE A 1 151 ? -25.973 10.973 21.679 1.00 74.94 151 ILE A C 1
ATOM 1248 O O . ILE A 1 151 ? -25.541 9.857 21.931 1.00 74.94 151 ILE A O 1
ATOM 1252 N N . GLY A 1 152 ? -25.184 11.935 21.191 1.00 61.53 152 GLY A N 1
ATOM 1253 C CA . GLY A 1 152 ? -23.721 11.821 21.092 1.00 61.53 152 GLY A CA 1
ATOM 1254 C C . GLY A 1 152 ? -23.012 12.405 22.315 1.00 61.53 152 GLY A C 1
ATOM 1255 O O . GLY A 1 152 ? -23.640 13.109 23.101 1.00 61.53 152 GLY A O 1
ATOM 1256 N N . THR A 1 153 ? -21.699 12.190 22.433 1.00 64.12 153 THR A N 1
ATOM 1257 C CA . THR A 1 153 ? -20.870 12.629 23.579 1.00 64.12 153 THR A CA 1
ATOM 1258 C C . THR A 1 153 ? -21.069 14.103 23.939 1.00 64.12 153 THR A C 1
ATOM 1260 O O . THR A 1 153 ? -21.415 14.420 25.068 1.00 64.12 153 THR A O 1
ATOM 1263 N N . HIS A 1 154 ? -21.014 15.000 22.953 1.00 67.75 154 HIS A N 1
ATOM 1264 C CA . HIS A 1 154 ? -21.225 16.435 23.169 1.00 67.75 154 HIS A CA 1
ATOM 1265 C C . HIS A 1 154 ? -22.643 16.781 23.670 1.00 67.75 154 HIS A C 1
ATOM 1267 O O . HIS A 1 154 ? -22.834 17.705 24.461 1.00 67.75 154 HIS A O 1
ATOM 1273 N N . LYS A 1 155 ? -23.678 16.061 23.210 1.00 75.62 155 LYS A N 1
ATOM 1274 C CA . LYS A 1 155 ? -25.060 16.268 23.686 1.00 75.62 155 LYS A CA 1
ATOM 1275 C C . LYS A 1 155 ? -25.265 15.665 25.072 1.00 75.62 155 LYS A C 1
ATOM 1277 O O . LYS A 1 155 ? -25.997 16.237 25.865 1.00 75.62 155 LYS A O 1
ATOM 1282 N N . LEU A 1 156 ? -24.608 14.548 25.362 1.00 77.62 156 LEU A N 1
ATOM 1283 C CA . LEU A 1 156 ? -24.607 13.924 26.676 1.00 77.62 156 LEU A CA 1
ATOM 1284 C C . LEU A 1 156 ? -23.985 14.871 27.715 1.00 77.62 156 LEU A C 1
ATOM 1286 O O . LEU A 1 156 ? -24.649 15.204 28.687 1.00 77.62 156 LEU A O 1
ATOM 1290 N N . GLU A 1 157 ? -22.798 15.412 27.438 1.00 75.19 157 GLU A N 1
ATOM 1291 C CA . GLU A 1 157 ? -22.104 16.375 28.311 1.00 75.19 157 GLU A CA 1
ATOM 1292 C C . GLU A 1 157 ? -22.890 17.673 28.521 1.00 75.19 157 GLU A C 1
ATOM 1294 O O . GLU A 1 157 ? -22.987 18.173 29.638 1.00 75.19 157 GLU A O 1
ATOM 1299 N N . SER A 1 158 ? -23.488 18.219 27.458 1.00 76.88 158 SER A N 1
ATOM 1300 C CA . SER A 1 158 ? -24.142 19.534 27.526 1.00 76.88 158 SER A CA 1
ATOM 1301 C C . SER A 1 158 ? -25.628 19.515 27.898 1.00 76.88 158 SER A C 1
ATOM 1303 O O . SER A 1 158 ? -26.177 20.573 28.218 1.00 76.88 158 SER A O 1
ATOM 1305 N N . LEU A 1 159 ? -26.313 18.372 27.786 1.00 84.69 159 LEU A N 1
ATOM 1306 C CA . LEU A 1 159 ? -27.767 18.253 27.989 1.00 84.69 159 LEU A CA 1
ATOM 1307 C C . LEU A 1 159 ? -28.170 17.050 28.854 1.00 84.69 159 LEU A C 1
ATOM 1309 O O . LEU A 1 159 ? -29.317 16.991 29.294 1.00 84.69 159 LEU A O 1
ATOM 1313 N N . GLY A 1 160 ? -27.270 16.095 29.102 1.00 82.06 160 GLY A N 1
ATOM 1314 C CA . GLY A 1 160 ? -27.591 14.834 29.771 1.00 82.06 160 GLY A CA 1
ATOM 1315 C C . GLY A 1 160 ? -28.117 15.024 31.184 1.00 82.06 160 GLY A C 1
ATOM 1316 O O . GLY A 1 160 ? -29.171 14.494 31.519 1.00 82.06 160 GLY A O 1
ATOM 1317 N N . THR A 1 161 ? -27.454 15.855 31.987 1.00 84.12 161 THR A N 1
ATOM 1318 C CA . THR A 1 161 ? -27.892 16.152 33.360 1.00 84.12 161 THR A CA 1
ATOM 1319 C C . THR A 1 161 ? -29.283 16.787 33.394 1.00 84.12 161 THR A C 1
ATOM 1321 O O . THR A 1 161 ? -30.105 16.419 34.227 1.00 84.12 161 THR A O 1
ATOM 1324 N N . ILE A 1 162 ? -29.581 17.691 32.457 1.00 88.31 162 ILE A N 1
ATOM 1325 C CA . ILE A 1 162 ? -30.856 18.418 32.375 1.00 88.31 162 ILE A CA 1
ATOM 1326 C C . ILE A 1 162 ? -32.010 17.464 32.045 1.00 88.31 162 ILE A C 1
ATOM 1328 O O . ILE A 1 162 ? -33.054 17.494 32.697 1.00 88.31 162 ILE A O 1
ATOM 1332 N N . PHE A 1 163 ? -31.826 16.598 31.048 1.00 91.12 163 PHE A N 1
ATOM 1333 C CA . PHE A 1 163 ? -32.873 15.668 30.627 1.00 91.12 163 PHE A CA 1
ATOM 1334 C C . PHE A 1 163 ? -33.053 14.506 31.611 1.00 91.12 163 PHE A C 1
ATOM 1336 O O . PHE A 1 163 ? -34.188 14.128 31.890 1.00 91.12 163 PHE A O 1
ATOM 1343 N N . VAL A 1 164 ? -31.971 13.975 32.190 1.00 88.62 164 VAL A N 1
ATOM 1344 C CA . VAL A 1 164 ? -32.062 12.936 33.231 1.00 88.62 164 VAL A CA 1
ATOM 1345 C C . VAL A 1 164 ? -32.769 13.476 34.475 1.00 88.62 164 VAL A C 1
ATOM 1347 O O . VAL A 1 164 ? -33.637 12.788 35.010 1.00 88.62 164 VAL A O 1
ATOM 1350 N N . LYS A 1 165 ? -32.482 14.722 34.889 1.00 86.56 165 LYS A N 1
ATOM 1351 C CA . LYS A 1 165 ? -33.214 15.415 35.968 1.00 86.56 165 LYS A CA 1
ATOM 1352 C C . LYS A 1 165 ? -34.718 15.427 35.701 1.00 86.56 165 LYS A C 1
ATOM 1354 O O . LYS A 1 165 ? -35.477 14.963 36.545 1.00 86.56 165 LYS A O 1
ATOM 1359 N N . ALA A 1 166 ? -35.134 15.865 34.513 1.00 89.50 166 ALA A N 1
ATOM 1360 C CA . ALA A 1 166 ? -36.549 15.946 34.150 1.00 89.50 166 ALA A CA 1
ATOM 1361 C C . ALA A 1 166 ? -37.254 14.576 34.122 1.00 89.50 166 ALA A C 1
ATOM 1363 O O . ALA A 1 166 ? -38.400 14.457 34.548 1.00 89.50 166 ALA A O 1
ATOM 1364 N N . ILE A 1 167 ? -36.572 13.523 33.656 1.00 90.31 167 ILE A N 1
ATOM 1365 C CA . ILE A 1 167 ? -37.133 12.161 33.628 1.00 90.31 167 ILE A CA 1
ATOM 1366 C C . ILE A 1 167 ? -37.258 11.592 35.048 1.00 90.31 167 ILE A C 1
ATOM 1368 O O . ILE A 1 167 ? -38.258 10.952 35.372 1.00 90.31 167 ILE A O 1
ATOM 1372 N N . ARG A 1 168 ? -36.263 11.833 35.910 1.00 86.62 168 ARG A N 1
ATOM 1373 C CA . ARG A 1 168 ? -36.301 11.419 37.320 1.00 86.62 168 ARG A CA 1
ATOM 1374 C C . ARG A 1 168 ? -37.398 12.146 38.088 1.00 86.62 168 ARG A C 1
ATOM 1376 O O . ARG A 1 168 ? -38.138 11.493 38.814 1.00 86.62 168 ARG A O 1
ATOM 1383 N N . GLU A 1 169 ? -37.537 13.450 37.874 1.00 87.62 169 GLU A N 1
ATOM 1384 C CA . GLU A 1 169 ? -38.599 14.266 38.467 1.00 87.62 169 GLU A CA 1
ATOM 1385 C C . GLU A 1 169 ? -39.985 13.748 38.071 1.00 87.62 169 GLU A C 1
ATOM 1387 O O . GLU A 1 169 ? -40.829 13.524 38.935 1.00 87.62 169 GLU A O 1
ATOM 1392 N N . TYR A 1 170 ? -40.189 13.445 36.786 1.00 88.81 170 TYR A N 1
ATOM 1393 C CA . TYR A 1 170 ? -41.432 12.842 36.305 1.00 88.81 170 TYR A CA 1
ATOM 1394 C C . TYR A 1 170 ? -41.731 11.483 36.962 1.00 88.81 170 TYR A C 1
ATOM 1396 O O . TYR A 1 170 ? -42.884 11.174 37.251 1.00 88.81 170 TYR A O 1
ATOM 1404 N N . LYS A 1 171 ? -40.692 10.688 37.250 1.00 83.44 171 LYS A N 1
ATOM 1405 C CA . LYS A 1 171 ? -40.803 9.407 37.967 1.00 83.44 171 LYS A CA 1
ATOM 1406 C C . LYS A 1 171 ? -40.893 9.541 39.494 1.00 83.44 171 LYS A C 1
ATOM 1408 O O . LYS A 1 171 ? -40.941 8.519 40.174 1.00 83.44 171 LYS A O 1
ATOM 1413 N N . GLY A 1 172 ? -40.890 10.757 40.045 1.00 83.44 172 GLY A N 1
ATOM 1414 C CA . GLY A 1 172 ? -40.898 10.985 41.494 1.00 83.44 172 GLY A CA 1
ATOM 1415 C C . GLY A 1 172 ? -39.602 10.565 42.201 1.00 83.44 172 GLY A C 1
ATOM 1416 O O . GLY A 1 172 ? -39.611 10.292 43.399 1.00 83.44 172 GLY A O 1
ATOM 1417 N N . LEU A 1 173 ? -38.488 10.480 41.469 1.00 80.31 173 LEU A N 1
ATOM 1418 C CA . LEU A 1 173 ? -37.170 10.120 41.994 1.00 80.31 173 LEU A CA 1
ATOM 1419 C C . LEU A 1 173 ? -36.382 11.369 42.415 1.00 80.31 173 LEU A C 1
ATOM 1421 O O . LEU A 1 173 ? -36.581 12.459 41.883 1.00 80.31 173 LEU A O 1
ATOM 1425 N N . SER A 1 174 ? -35.424 11.194 43.332 1.00 76.06 174 SER A N 1
ATOM 1426 C CA . SER A 1 174 ? -34.540 12.281 43.781 1.00 76.06 174 SER A CA 1
ATOM 1427 C C . SER A 1 174 ? -33.793 12.934 42.608 1.00 76.06 174 SER A C 1
ATOM 1429 O O . SER A 1 174 ? -33.186 12.236 41.784 1.00 76.06 174 SER A O 1
ATOM 1431 N N . THR A 1 175 ? -33.824 14.269 42.559 1.00 75.00 175 THR A N 1
ATOM 1432 C CA . THR A 1 175 ? -33.220 15.128 41.521 1.00 75.00 175 THR A CA 1
ATOM 1433 C C . THR A 1 175 ? -31.884 15.750 41.941 1.00 75.00 175 THR A C 1
ATOM 1435 O O . THR A 1 175 ? -31.251 16.441 41.137 1.00 75.00 175 THR A O 1
ATOM 1438 N N . ASN A 1 176 ? -31.419 15.472 43.164 1.00 68.25 176 ASN A N 1
ATOM 1439 C CA . ASN A 1 176 ? -30.084 15.856 43.613 1.00 68.25 176 ASN A CA 1
ATOM 1440 C C . ASN A 1 176 ? -29.042 14.963 42.930 1.00 68.25 176 ASN A C 1
ATOM 1442 O O . ASN A 1 176 ? -29.167 13.739 42.929 1.00 68.25 176 ASN A O 1
ATOM 1446 N N . GLU A 1 177 ? -28.040 15.594 42.326 1.00 58.72 177 GLU A N 1
ATOM 1447 C CA . GLU A 1 177 ? -26.956 14.936 41.598 1.00 58.72 177 GLU A CA 1
ATOM 1448 C C . GLU A 1 177 ? -26.017 14.258 42.606 1.00 58.72 177 GLU A C 1
ATOM 1450 O O . GLU A 1 177 ? -25.134 14.893 43.175 1.00 58.72 177 GLU A O 1
ATOM 1455 N N . THR A 1 178 ? -26.283 12.984 42.899 1.00 58.62 178 THR A N 1
ATOM 1456 C CA . THR A 1 178 ? -25.452 12.114 43.745 1.00 58.62 178 THR A CA 1
ATOM 1457 C C . THR A 1 178 ? -24.533 11.253 42.870 1.00 58.62 178 THR A C 1
ATOM 1459 O O . THR A 1 178 ? -24.826 11.029 41.694 1.00 58.62 178 THR A O 1
ATOM 1462 N N . GLU A 1 179 ? -23.428 10.732 43.424 1.00 48.53 179 GLU A N 1
ATOM 1463 C CA . GLU A 1 179 ? -22.520 9.799 42.716 1.00 48.53 179 GLU A CA 1
ATOM 1464 C C . GLU A 1 179 ? -23.261 8.575 42.128 1.00 48.53 179 GLU A C 1
ATOM 1466 O O . GLU A 1 179 ? -22.847 8.021 41.111 1.00 48.53 179 GLU A O 1
ATOM 1471 N N . GLU A 1 180 ? -24.436 8.244 42.673 1.00 49.94 180 GLU A N 1
ATOM 1472 C CA . GLU A 1 180 ? -25.372 7.214 42.200 1.00 49.94 180 GLU A CA 1
ATOM 1473 C C . GLU A 1 180 ? -25.903 7.433 40.771 1.00 49.94 180 GLU A C 1
ATOM 1475 O O . GLU A 1 180 ? -26.323 6.481 40.115 1.00 49.94 180 GLU A O 1
ATOM 1480 N N . TRP A 1 181 ? -25.897 8.663 40.241 1.00 54.47 181 TRP A N 1
ATOM 1481 C CA . TRP A 1 181 ? -26.327 8.930 38.854 1.00 54.47 181 TRP A CA 1
ATOM 1482 C C . TRP A 1 181 ? -25.374 8.348 37.813 1.00 54.47 181 TRP A C 1
ATOM 1484 O O . TRP A 1 181 ? -25.777 8.091 36.669 1.00 54.47 181 TRP A O 1
ATOM 1494 N N . ASN A 1 182 ? -24.125 8.163 38.241 1.00 50.56 182 ASN A N 1
ATOM 1495 C CA . ASN A 1 182 ? -23.005 7.655 37.467 1.00 50.56 182 ASN A CA 1
ATOM 1496 C C . ASN A 1 182 ? -22.580 6.247 37.923 1.00 50.56 182 ASN A C 1
ATOM 1498 O O . ASN A 1 182 ? -21.647 5.685 37.347 1.00 50.56 182 ASN A O 1
ATOM 1502 N N . ASP A 1 183 ? -23.258 5.674 38.924 1.00 45.44 183 ASP A N 1
ATOM 1503 C CA . ASP A 1 183 ? -22.913 4.378 39.500 1.00 45.44 183 ASP A CA 1
ATOM 1504 C C . ASP A 1 183 ? -23.492 3.214 38.674 1.00 45.44 183 ASP A C 1
ATOM 1506 O O . ASP A 1 183 ? -24.632 3.232 38.202 1.00 45.44 183 ASP A O 1
ATOM 1510 N N . LYS A 1 184 ? -22.674 2.177 38.479 1.00 47.25 184 LYS A N 1
ATOM 1511 C CA . LYS A 1 184 ? -22.946 1.024 37.606 1.00 47.25 184 LYS A CA 1
ATOM 1512 C C . LYS A 1 184 ? -23.876 -0.019 38.240 1.00 47.25 184 LYS A C 1
ATOM 1514 O O . LYS A 1 184 ? -24.229 -0.979 37.560 1.00 47.25 184 LYS A O 1
ATOM 1519 N N . ASN A 1 185 ? -24.253 0.139 39.512 1.00 40.78 185 ASN A N 1
ATOM 1520 C CA . ASN A 1 185 ? -24.800 -0.955 40.325 1.00 40.78 185 ASN A CA 1
ATOM 1521 C C . ASN A 1 185 ? -26.251 -0.812 40.817 1.00 40.78 185 ASN A C 1
ATOM 1523 O O . ASN A 1 185 ? -26.729 -1.715 41.504 1.00 40.78 185 ASN A O 1
ATOM 1527 N N . ILE A 1 186 ? -27.005 0.230 40.450 1.00 39.66 186 ILE A N 1
ATOM 1528 C CA . ILE A 1 186 ? -28.430 0.304 40.827 1.00 39.66 186 ILE A CA 1
ATOM 1529 C C . ILE A 1 186 ? -29.270 -0.419 39.774 1.00 39.66 186 ILE A C 1
ATOM 1531 O O . ILE A 1 186 ? -29.881 0.181 38.895 1.00 39.66 186 ILE A O 1
ATOM 1535 N N . ASN A 1 187 ? -29.247 -1.744 39.849 1.00 37.38 187 ASN A N 1
ATOM 1536 C CA . ASN A 1 187 ? -30.121 -2.617 39.075 1.00 37.38 187 ASN A CA 1
ATOM 1537 C C . ASN A 1 187 ? -30.533 -3.815 39.942 1.00 37.38 187 ASN A C 1
ATOM 1539 O O . ASN A 1 187 ? -30.362 -4.961 39.533 1.00 37.38 187 ASN A O 1
ATOM 1543 N N . LYS A 1 188 ? -30.969 -3.562 41.188 1.00 37.53 188 LYS A N 1
ATOM 1544 C CA . LYS A 1 188 ? -31.295 -4.647 42.127 1.00 37.53 188 LYS A CA 1
ATOM 1545 C C . LYS A 1 188 ? -32.753 -4.824 42.532 1.00 37.53 188 LYS A C 1
ATOM 1547 O O . LYS A 1 188 ? -33.059 -5.930 42.944 1.00 37.53 188 LYS A O 1
ATOM 1552 N N . ASP A 1 189 ? -33.661 -3.876 42.296 1.00 31.98 189 ASP A N 1
ATOM 1553 C CA . ASP A 1 189 ? -35.039 -4.018 42.807 1.00 31.98 189 ASP A CA 1
ATOM 1554 C C . ASP A 1 189 ? -36.135 -3.841 41.743 1.00 31.98 189 ASP A C 1
ATOM 1556 O O . ASP A 1 189 ? -37.088 -3.090 41.935 1.00 31.98 189 ASP A O 1
ATOM 1560 N N . ILE A 1 190 ? -36.030 -4.558 40.620 1.00 34.78 190 ILE A N 1
ATOM 1561 C CA . ILE A 1 190 ? -37.210 -4.955 39.833 1.00 34.78 190 ILE A CA 1
ATOM 1562 C C . ILE A 1 190 ? -37.010 -6.416 39.420 1.00 34.78 190 ILE A C 1
ATOM 1564 O O . ILE A 1 190 ? -36.205 -6.711 38.538 1.00 34.78 190 ILE A O 1
ATOM 1568 N N . GLU A 1 191 ? -37.733 -7.328 40.074 1.00 31.14 191 GLU A N 1
ATOM 1569 C CA . GLU A 1 191 ? -37.863 -8.719 39.639 1.00 31.14 191 GLU A CA 1
ATOM 1570 C C . GLU A 1 191 ? -38.500 -8.749 38.243 1.00 31.14 191 GLU A C 1
ATOM 1572 O O . GLU A 1 191 ? -39.694 -8.502 38.069 1.00 31.14 191 GLU A O 1
ATOM 1577 N N . ILE A 1 192 ? -37.685 -9.047 37.233 1.00 31.88 192 ILE A N 1
ATOM 1578 C CA . ILE A 1 192 ? -38.143 -9.463 35.912 1.00 31.88 192 ILE A CA 1
ATOM 1579 C C . ILE A 1 192 ? -37.796 -10.943 35.803 1.00 31.88 192 ILE A C 1
ATOM 1581 O O . ILE A 1 192 ? -36.633 -11.321 35.904 1.00 31.88 192 ILE A O 1
ATOM 1585 N N . ASN A 1 193 ? -38.829 -11.770 35.637 1.00 28.53 193 ASN A N 1
ATOM 1586 C CA . ASN A 1 193 ? -38.718 -13.211 35.449 1.00 28.53 193 ASN A CA 1
ATOM 1587 C C . ASN A 1 193 ? -37.716 -13.555 34.336 1.00 28.53 193 ASN A C 1
ATOM 1589 O O . ASN A 1 193 ? -37.967 -13.298 33.156 1.00 28.53 193 ASN A O 1
ATOM 1593 N N . ASP A 1 194 ? -36.620 -14.208 34.718 1.00 31.03 194 ASP A N 1
ATOM 1594 C CA . ASP A 1 194 ? -35.678 -14.820 33.793 1.00 31.03 194 ASP A CA 1
ATOM 1595 C C . ASP A 1 194 ? -36.302 -16.073 33.158 1.00 31.03 194 ASP A C 1
ATOM 1597 O O . ASP A 1 194 ? -36.347 -17.158 33.733 1.00 31.03 194 ASP A O 1
ATOM 1601 N N . SER A 1 195 ? -36.743 -15.931 31.909 1.00 28.83 195 SER A N 1
ATOM 1602 C CA . SER A 1 195 ? -36.611 -16.989 30.903 1.00 28.83 195 SER A CA 1
ATOM 1603 C C . SER A 1 195 ? -36.018 -16.368 29.640 1.00 28.83 195 SER A C 1
ATOM 1605 O O . SER A 1 195 ? -36.682 -15.960 28.691 1.00 28.83 195 SER A O 1
ATOM 1607 N N . VAL A 1 196 ? -34.698 -16.221 29.712 1.00 35.78 196 VAL A N 1
ATOM 1608 C CA . VAL A 1 196 ? -33.811 -15.654 28.704 1.00 35.78 196 VAL A CA 1
ATOM 1609 C C . VAL A 1 196 ? -33.568 -16.679 27.603 1.00 35.78 196 VAL A C 1
ATOM 1611 O O . VAL A 1 196 ? -32.936 -17.706 27.830 1.00 35.78 196 VAL A O 1
ATOM 1614 N N . THR A 1 197 ? -33.989 -16.369 26.378 1.00 36.47 197 THR A N 1
ATOM 1615 C CA . THR A 1 197 ? -33.140 -16.540 25.185 1.00 36.47 197 THR A CA 1
ATOM 1616 C C . THR A 1 197 ? -33.751 -15.820 23.986 1.00 36.47 197 THR A C 1
ATOM 1618 O O . THR A 1 197 ? -34.719 -16.279 23.392 1.00 36.47 197 THR A O 1
ATOM 1621 N N . THR A 1 198 ? -33.172 -14.673 23.619 1.00 23.50 198 THR A N 1
ATOM 1622 C CA . THR A 1 198 ? -32.771 -14.321 22.238 1.00 23.50 198 THR A CA 1
ATOM 1623 C C . THR A 1 198 ? -32.180 -12.898 22.211 1.00 23.50 198 THR A C 1
ATOM 1625 O O . THR A 1 198 ? -32.893 -11.926 22.452 1.00 23.50 198 THR A O 1
ATOM 1628 N N . PRO A 1 199 ? -30.879 -12.724 21.911 1.00 30.48 199 PRO A N 1
ATOM 1629 C CA . PRO A 1 199 ? -30.284 -11.401 21.756 1.00 30.48 199 PRO A CA 1
ATOM 1630 C C . PRO A 1 199 ? -30.569 -10.846 20.350 1.00 30.48 199 PRO A C 1
ATOM 1632 O O . PRO A 1 199 ? -30.240 -11.487 19.352 1.00 30.48 199 PRO A O 1
ATOM 1635 N N . LYS A 1 200 ? -31.140 -9.635 20.254 1.00 29.08 200 LYS A N 1
ATOM 1636 C CA . LYS A 1 200 ? -31.205 -8.860 18.999 1.00 29.08 200 LYS A CA 1
ATOM 1637 C C . LYS A 1 200 ? -30.171 -7.732 18.977 1.00 29.08 200 LYS A C 1
ATOM 1639 O O . LYS A 1 200 ? -29.849 -7.119 19.991 1.00 29.08 200 LYS A O 1
ATOM 1644 N N . ALA A 1 201 ? -29.593 -7.554 17.792 1.00 31.98 201 ALA A N 1
ATOM 1645 C CA . ALA A 1 201 ? -28.204 -7.175 17.573 1.00 31.98 201 ALA A CA 1
ATOM 1646 C C . ALA A 1 201 ? -27.859 -5.713 17.908 1.00 31.98 201 ALA A C 1
ATOM 1648 O O . ALA A 1 201 ? -28.213 -4.778 17.187 1.00 31.98 201 ALA A O 1
ATOM 1649 N N . LYS A 1 202 ? -27.027 -5.541 18.945 1.00 36.12 202 LYS A N 1
ATOM 1650 C CA . LYS A 1 202 ? -26.090 -4.414 19.043 1.00 36.12 202 LYS A CA 1
ATOM 1651 C C . LYS A 1 202 ? -25.260 -4.379 17.757 1.00 36.12 202 LYS A C 1
ATOM 1653 O O . LYS A 1 202 ? -24.852 -5.429 17.266 1.00 36.12 202 LYS A O 1
ATOM 1658 N N . LYS A 1 203 ? -24.974 -3.186 17.223 1.00 37.34 203 LYS A N 1
ATOM 1659 C CA . LYS A 1 203 ? -23.935 -3.004 16.195 1.00 37.34 203 LYS A CA 1
ATOM 1660 C C . LYS A 1 203 ? -22.681 -3.701 16.725 1.00 37.34 203 LYS A C 1
ATOM 1662 O O . LYS A 1 203 ? -22.126 -3.227 17.713 1.00 37.34 203 LYS A O 1
ATOM 1667 N N . SER A 1 204 ? -22.307 -4.844 16.148 1.00 38.44 204 SER A N 1
ATOM 1668 C CA . SER A 1 204 ? -21.173 -5.611 16.652 1.00 38.44 204 SER A CA 1
ATOM 1669 C C . SER A 1 204 ? -19.956 -4.698 16.588 1.00 38.44 204 SER A C 1
ATOM 1671 O O . SER A 1 204 ? -19.559 -4.264 15.499 1.00 38.44 204 SER A O 1
ATOM 1673 N N . VAL A 1 205 ? -19.381 -4.375 17.744 1.00 47.12 205 VAL A N 1
ATOM 1674 C CA . VAL A 1 205 ? -17.974 -3.989 17.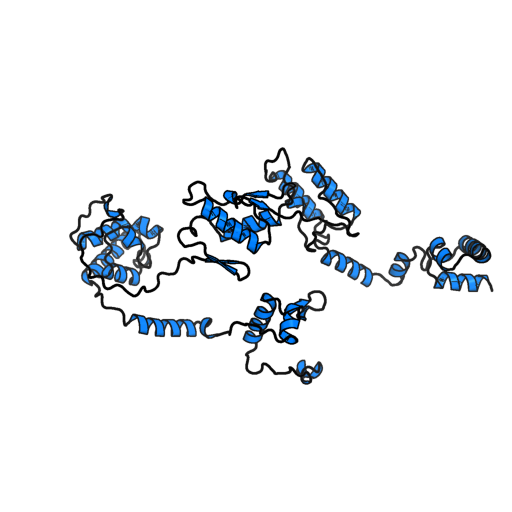787 1.00 47.12 205 VAL A CA 1
ATOM 1675 C C . VAL A 1 205 ? -17.270 -5.132 17.069 1.00 47.12 205 VAL A C 1
ATOM 1677 O O . VAL A 1 205 ? -17.500 -6.292 17.396 1.00 47.12 205 VAL A O 1
ATOM 1680 N N . ARG A 1 206 ? -16.596 -4.843 15.955 1.00 51.88 206 ARG A N 1
ATOM 1681 C CA . ARG A 1 206 ? -15.931 -5.905 15.202 1.00 51.88 206 ARG A CA 1
ATOM 1682 C C . ARG A 1 206 ? -14.849 -6.453 16.120 1.00 51.88 206 ARG A C 1
ATOM 1684 O O . ARG A 1 206 ? -13.875 -5.756 16.367 1.00 51.88 206 ARG A O 1
ATOM 1691 N N . ASP A 1 207 ? -15.041 -7.670 16.612 1.00 60.00 207 ASP A N 1
ATOM 1692 C CA . ASP A 1 207 ? -14.068 -8.383 17.448 1.00 60.00 207 ASP A CA 1
ATOM 1693 C C . ASP A 1 207 ? -12.895 -8.926 16.621 1.00 60.00 207 ASP A C 1
ATOM 1695 O O . ASP A 1 207 ? -12.014 -9.608 17.140 1.00 60.00 207 ASP A O 1
ATOM 1699 N N . PHE A 1 208 ? -12.885 -8.623 15.324 1.00 59.50 208 PHE A N 1
ATOM 1700 C CA . PHE A 1 208 ? -11.924 -9.094 14.351 1.00 59.50 208 PHE A CA 1
ATOM 1701 C C . PHE A 1 208 ? -11.353 -7.944 13.521 1.00 59.50 208 PHE A C 1
ATOM 1703 O O . PHE A 1 208 ? -12.032 -6.953 13.222 1.00 59.50 208 PHE A O 1
ATOM 1710 N N . VAL A 1 209 ? -10.100 -8.109 13.105 1.00 61.25 209 VAL A N 1
ATOM 1711 C CA . VAL A 1 209 ? -9.443 -7.259 12.111 1.00 61.25 209 VAL A CA 1
ATOM 1712 C C . VAL A 1 209 ? -9.021 -8.131 10.938 1.00 61.25 209 VAL A C 1
ATOM 1714 O O . VAL A 1 209 ? -8.434 -9.193 11.124 1.00 61.25 209 VAL A O 1
ATOM 1717 N N . THR A 1 210 ? -9.343 -7.689 9.726 1.00 57.12 210 THR A N 1
ATOM 1718 C CA . THR A 1 210 ? -9.049 -8.428 8.497 1.00 57.12 210 THR A CA 1
ATOM 1719 C C . THR A 1 210 ? -7.831 -7.827 7.804 1.00 57.12 210 THR A C 1
ATOM 1721 O O . THR A 1 210 ? -7.832 -6.637 7.480 1.00 57.12 210 THR A O 1
ATOM 1724 N N . PHE A 1 211 ? -6.824 -8.656 7.528 1.00 58.22 211 PHE A N 1
ATOM 1725 C CA . PHE A 1 211 ? -5.643 -8.301 6.735 1.00 58.22 211 PHE A CA 1
ATOM 1726 C C . PHE A 1 211 ? -5.398 -9.345 5.661 1.00 58.22 211 PHE A C 1
ATOM 1728 O O . PHE A 1 211 ? -5.414 -10.533 5.958 1.00 58.22 211 PHE A O 1
ATOM 1735 N N . ASN A 1 212 ? -5.172 -8.910 4.417 1.00 53.00 212 ASN A N 1
ATOM 1736 C CA . ASN A 1 212 ? -4.925 -9.793 3.268 1.00 53.00 212 ASN A CA 1
ATOM 1737 C C . ASN A 1 212 ? -5.962 -10.932 3.130 1.00 53.00 212 ASN A C 1
ATOM 1739 O O . ASN A 1 212 ? -5.638 -12.024 2.684 1.00 53.00 212 ASN A O 1
ATOM 1743 N N . GLY A 1 213 ? -7.212 -10.682 3.541 1.00 53.59 213 GLY A N 1
ATOM 1744 C CA . GLY A 1 213 ? -8.287 -11.681 3.538 1.00 53.59 213 GLY A CA 1
ATOM 1745 C C . GLY A 1 213 ? -8.325 -12.621 4.752 1.00 53.59 213 GLY A C 1
ATOM 1746 O O . GLY A 1 213 ? -9.289 -13.367 4.883 1.00 53.59 213 GLY A O 1
ATOM 1747 N N . THR A 1 214 ? -7.351 -12.557 5.663 1.00 55.94 214 THR A N 1
ATOM 1748 C CA . THR A 1 214 ? -7.317 -13.343 6.906 1.00 55.94 214 THR A CA 1
ATOM 1749 C C . THR A 1 214 ? -7.909 -12.546 8.067 1.00 55.94 214 THR A C 1
ATOM 1751 O O . THR A 1 214 ? -7.508 -11.406 8.320 1.00 55.94 214 THR A O 1
ATOM 1754 N N . GLU A 1 215 ? -8.868 -13.136 8.780 1.00 61.22 215 GLU A N 1
ATOM 1755 C CA . GLU A 1 215 ? -9.505 -12.536 9.956 1.00 61.22 215 GLU A CA 1
ATOM 1756 C C . GLU A 1 215 ? -8.771 -12.922 11.243 1.00 61.22 215 GLU A C 1
ATOM 1758 O O . GLU A 1 215 ? -8.617 -14.100 11.561 1.00 61.22 215 GLU A O 1
ATOM 1763 N N . TYR A 1 216 ? -8.350 -11.918 12.011 1.00 61.75 216 TYR A N 1
ATOM 1764 C CA . TYR A 1 216 ? -7.722 -12.094 13.318 1.00 61.75 216 TYR A CA 1
ATOM 1765 C C . TYR A 1 216 ? -8.687 -11.663 14.404 1.00 61.75 216 TYR A C 1
ATOM 1767 O O . TYR A 1 216 ? -9.096 -10.504 14.441 1.00 61.75 216 TYR A O 1
ATOM 1775 N N . HIS A 1 217 ? -9.032 -12.586 15.298 1.00 64.69 217 HIS A N 1
ATOM 1776 C CA . HIS A 1 217 ? -9.896 -12.297 16.433 1.00 64.69 217 HIS A CA 1
ATOM 1777 C C . HIS A 1 217 ? -9.096 -11.636 17.564 1.00 64.69 217 HIS A C 1
ATOM 1779 O O . HIS A 1 217 ? -8.204 -12.248 18.154 1.00 64.69 217 HIS A O 1
ATOM 1785 N N . ILE A 1 218 ? -9.439 -10.388 17.873 1.00 61.38 218 ILE A N 1
ATOM 1786 C CA . ILE A 1 218 ? -8.788 -9.551 18.889 1.00 61.38 218 ILE A CA 1
ATOM 1787 C C . ILE A 1 218 ? -9.709 -9.376 20.108 1.00 61.38 218 ILE A C 1
ATOM 1789 O O . ILE A 1 218 ? -9.217 -9.246 21.220 1.00 61.38 218 ILE A O 1
ATOM 1793 N N . GLY A 1 219 ? -11.033 -9.476 19.939 1.00 61.09 219 GLY A N 1
ATOM 1794 C CA . GLY A 1 219 ? -12.012 -9.270 21.012 1.00 61.09 219 GLY A CA 1
ATOM 1795 C C . GLY A 1 219 ? -12.319 -7.788 21.263 1.00 61.09 219 GLY A C 1
ATOM 1796 O O . GLY A 1 219 ? -11.445 -6.924 21.178 1.00 61.09 219 GLY A O 1
ATOM 1797 N N . SER A 1 220 ? -13.578 -7.477 21.572 1.00 57.62 220 SER A N 1
ATOM 1798 C CA . SER A 1 220 ? -14.098 -6.101 21.681 1.00 57.62 220 SER A CA 1
ATOM 1799 C C . SER A 1 220 ? -13.425 -5.272 22.767 1.00 57.62 220 SER A C 1
ATOM 1801 O O . SER A 1 220 ? -13.253 -4.067 22.586 1.00 57.62 220 SER A O 1
ATOM 1803 N N . GLU A 1 221 ? -13.027 -5.906 23.869 1.00 58.78 221 GLU A N 1
ATOM 1804 C CA . GLU A 1 221 ? -12.344 -5.254 24.992 1.00 58.78 221 GLU A CA 1
ATOM 1805 C C . GLU A 1 221 ? -10.926 -4.794 24.613 1.00 58.78 221 GLU A C 1
ATOM 1807 O O . GLU A 1 221 ? -10.503 -3.714 25.016 1.00 58.78 221 GLU A O 1
ATOM 1812 N N . LEU A 1 222 ? -10.224 -5.553 23.760 1.00 62.03 222 LEU A N 1
ATOM 1813 C CA . LEU A 1 222 ? -8.858 -5.245 23.313 1.00 62.03 222 LEU A CA 1
ATOM 1814 C C . LEU A 1 222 ? -8.825 -4.330 22.077 1.00 62.03 222 LEU A C 1
ATOM 1816 O O . LEU A 1 222 ? -7.839 -3.630 21.830 1.00 62.03 222 LEU A O 1
ATOM 1820 N N . MET A 1 223 ? -9.910 -4.288 21.294 1.00 61.00 223 MET A N 1
ATOM 1821 C CA . MET A 1 223 ? -10.025 -3.433 20.104 1.00 61.00 223 MET A CA 1
ATOM 1822 C C . MET A 1 223 ? -9.907 -1.934 20.417 1.00 61.00 223 MET A C 1
ATOM 1824 O O . MET A 1 223 ? -9.506 -1.163 19.544 1.00 61.00 223 MET A O 1
ATOM 1828 N N . GLY A 1 224 ? -10.219 -1.523 21.650 1.00 64.69 224 GLY A N 1
ATOM 1829 C CA . GLY A 1 224 ? -10.078 -0.142 22.119 1.00 64.69 224 GLY A CA 1
ATOM 1830 C C . GLY A 1 224 ? -8.659 0.254 22.543 1.00 64.69 224 GLY A C 1
ATOM 1831 O O . GLY A 1 224 ? -8.383 1.446 22.657 1.00 64.69 224 GLY A O 1
ATOM 1832 N N . CYS A 1 225 ? -7.753 -0.709 22.746 1.00 69.75 225 CYS A N 1
ATOM 1833 C CA . CYS A 1 225 ? -6.427 -0.461 23.325 1.00 69.75 225 CYS A CA 1
ATOM 1834 C C . CYS A 1 225 ? -5.428 0.168 22.343 1.00 69.75 225 CYS A C 1
ATOM 1836 O O . CYS A 1 225 ? -4.424 0.738 22.765 1.00 69.75 225 CYS A O 1
ATOM 1838 N N . ILE A 1 226 ? -5.679 0.060 21.034 1.00 70.69 226 ILE A N 1
ATOM 1839 C CA . ILE A 1 226 ? -4.789 0.565 19.983 1.00 70.69 226 ILE A CA 1
ATOM 1840 C C . ILE A 1 226 ? -5.615 1.242 18.887 1.00 70.69 226 ILE A C 1
ATOM 1842 O O . ILE A 1 226 ? -6.666 0.753 18.469 1.00 70.69 226 ILE A O 1
ATOM 1846 N N . LYS A 1 227 ? -5.097 2.336 18.317 1.00 73.50 227 LYS A N 1
ATOM 1847 C CA . LYS A 1 227 ? -5.609 2.908 17.059 1.00 73.50 227 LYS A CA 1
ATOM 1848 C C . LYS A 1 227 ? -5.183 2.057 15.854 1.00 73.50 227 LYS A C 1
ATOM 1850 O O . LYS A 1 227 ? -4.395 2.509 15.027 1.00 73.50 227 LYS A O 1
ATOM 1855 N N . TRP A 1 228 ? -5.734 0.846 15.734 1.00 72.88 228 TRP A N 1
ATOM 1856 C CA . TRP A 1 228 ? -5.314 -0.204 14.790 1.00 72.88 228 TRP A CA 1
ATOM 1857 C C . TRP A 1 228 ? -4.995 0.294 13.377 1.00 72.88 228 TRP A C 1
ATOM 1859 O O . TRP A 1 228 ? -3.885 0.098 12.903 1.00 72.88 228 TRP A O 1
ATOM 1869 N N . ARG A 1 229 ? -5.910 1.005 12.705 1.00 64.38 229 ARG A N 1
ATOM 1870 C CA . ARG A 1 229 ? -5.672 1.482 11.327 1.00 64.38 229 ARG A CA 1
ATOM 1871 C C . ARG A 1 229 ? -4.427 2.373 11.211 1.00 64.38 229 ARG A C 1
ATOM 1873 O O . ARG A 1 229 ? -3.650 2.214 10.276 1.00 64.38 229 ARG A O 1
ATOM 1880 N N . THR A 1 230 ? -4.256 3.315 12.136 1.00 67.19 230 THR A N 1
ATOM 1881 C CA . THR A 1 230 ? -3.113 4.240 12.143 1.00 67.19 230 THR A CA 1
ATOM 1882 C C . THR A 1 230 ? -1.840 3.516 12.552 1.00 67.19 230 THR A C 1
ATOM 1884 O O . THR A 1 230 ? -0.817 3.668 11.896 1.00 67.19 230 THR A O 1
ATOM 1887 N N . THR A 1 231 ? -1.925 2.696 13.597 1.00 70.31 231 THR A N 1
ATOM 1888 C CA . THR A 1 231 ? -0.817 1.894 14.104 1.00 70.31 231 THR A CA 1
ATOM 1889 C C . THR A 1 231 ? -0.290 0.952 13.037 1.00 70.31 231 THR A C 1
ATOM 1891 O O . THR A 1 231 ? 0.884 1.035 12.722 1.00 70.31 231 THR A O 1
ATOM 1894 N N . ILE A 1 232 ? -1.135 0.129 12.409 1.00 70.50 232 ILE A N 1
ATOM 1895 C CA . ILE A 1 232 ? -0.703 -0.763 11.329 1.00 70.50 232 ILE A CA 1
ATOM 1896 C C . ILE A 1 232 ? -0.088 0.025 10.183 1.00 70.50 232 ILE A C 1
ATOM 1898 O O . ILE A 1 232 ? 0.954 -0.397 9.714 1.00 70.50 232 ILE A O 1
ATOM 1902 N N . GLY A 1 233 ? -0.667 1.157 9.767 1.00 64.38 233 GLY A N 1
ATOM 1903 C CA . GLY A 1 233 ? -0.081 1.984 8.707 1.00 64.38 233 GLY A CA 1
ATOM 1904 C C . GLY A 1 233 ? 1.289 2.570 9.072 1.00 64.38 233 GLY A C 1
ATOM 1905 O O . GLY A 1 233 ? 2.150 2.703 8.205 1.00 64.38 233 GLY A O 1
ATOM 1906 N N . ASN A 1 234 ? 1.511 2.902 10.344 1.00 63.72 234 ASN A N 1
ATOM 1907 C CA . ASN A 1 234 ? 2.812 3.344 10.846 1.00 63.72 234 ASN A CA 1
ATOM 1908 C C . ASN A 1 234 ? 3.788 2.170 10.979 1.00 63.72 234 ASN A C 1
ATOM 1910 O O . ASN A 1 234 ? 4.942 2.306 10.608 1.00 63.72 234 ASN A O 1
ATOM 1914 N N . VAL A 1 235 ? 3.322 0.995 11.404 1.00 68.75 235 VAL A N 1
ATOM 1915 C CA . VAL A 1 235 ? 4.148 -0.215 11.486 1.00 68.75 235 VAL A CA 1
ATOM 1916 C C . VAL A 1 235 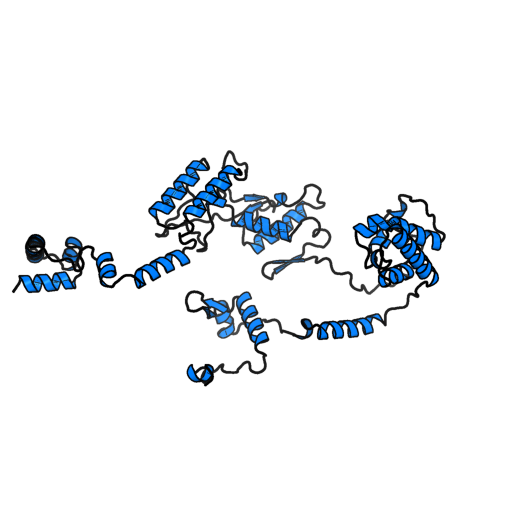? 4.516 -0.709 10.101 1.00 68.75 235 VAL A C 1
ATOM 1918 O O . VAL A 1 235 ? 5.656 -1.098 9.930 1.00 68.75 235 VAL A O 1
ATOM 1921 N N . SER A 1 236 ? 3.626 -0.664 9.095 1.00 63.38 236 SER A N 1
ATOM 1922 C CA . SER A 1 236 ? 4.023 -0.960 7.708 1.00 63.38 236 SER A CA 1
ATOM 1923 C C . SER A 1 236 ? 5.154 -0.038 7.320 1.00 63.38 236 SER A C 1
ATOM 1925 O O . SER A 1 236 ? 6.124 -0.472 6.711 1.00 63.38 236 SER A O 1
ATOM 1927 N N . LYS A 1 237 ? 5.011 1.246 7.669 1.00 60.59 237 LYS A N 1
ATOM 1928 C CA . LYS A 1 237 ? 6.019 2.222 7.319 1.00 60.59 237 LYS A CA 1
ATOM 1929 C C . LYS A 1 237 ? 7.336 1.943 8.017 1.00 60.59 237 LYS A C 1
ATOM 1931 O O . LYS A 1 237 ? 8.367 2.019 7.378 1.00 60.59 237 LYS A O 1
ATOM 1936 N N . ASP A 1 238 ? 7.303 1.576 9.281 1.00 61.44 238 ASP A N 1
ATOM 1937 C CA . ASP A 1 238 ? 8.516 1.280 10.014 1.00 61.44 238 ASP A CA 1
ATOM 1938 C C . ASP A 1 238 ? 9.095 -0.064 9.552 1.00 61.44 238 ASP A C 1
ATOM 1940 O O . ASP A 1 238 ? 10.186 -0.080 9.007 1.00 61.44 238 ASP A O 1
ATOM 1944 N N . VAL A 1 239 ? 8.350 -1.170 9.627 1.00 60.50 239 VAL A N 1
ATOM 1945 C CA . VAL A 1 239 ? 8.790 -2.524 9.235 1.00 60.50 239 VAL A CA 1
ATOM 1946 C C . VAL A 1 239 ? 9.328 -2.589 7.811 1.00 60.50 239 VAL A C 1
ATOM 1948 O O . VAL A 1 239 ? 10.354 -3.218 7.579 1.00 60.50 239 VAL A O 1
ATOM 1951 N N . TYR A 1 240 ? 8.659 -1.949 6.851 1.00 51.72 240 TYR A N 1
ATOM 1952 C CA . TYR A 1 240 ? 9.140 -1.964 5.474 1.00 51.72 240 TYR A CA 1
ATOM 1953 C C . TYR A 1 240 ? 10.128 -0.860 5.237 1.00 51.72 240 TYR A C 1
ATOM 1955 O O . TYR A 1 240 ? 11.109 -1.115 4.556 1.00 51.72 240 TYR A O 1
ATOM 1963 N N . TYR A 1 241 ? 9.906 0.348 5.761 1.00 49.00 241 TYR A N 1
ATOM 1964 C CA . TYR A 1 241 ? 10.748 1.502 5.476 1.00 49.00 241 TYR A CA 1
ATOM 1965 C C . TYR A 1 241 ? 11.874 1.765 6.471 1.00 49.00 241 TYR A C 1
ATOM 1967 O O . TYR A 1 241 ? 12.337 2.895 6.507 1.00 49.00 241 TYR A O 1
ATOM 1975 N N . THR A 1 242 ? 12.386 0.775 7.202 1.00 47.84 242 THR A N 1
ATOM 1976 C CA . THR A 1 242 ? 13.612 0.950 7.997 1.00 47.84 242 THR A CA 1
ATOM 1977 C C . THR A 1 242 ? 14.653 -0.128 7.692 1.00 47.84 242 THR A C 1
ATOM 1979 O O . THR A 1 242 ? 14.365 -1.320 7.705 1.00 47.84 242 THR A O 1
ATOM 1982 N N . LEU A 1 243 ? 15.864 0.320 7.349 1.00 44.22 243 LEU A N 1
ATOM 1983 C CA . LEU A 1 243 ? 17.046 -0.502 7.070 1.00 44.22 243 LEU A CA 1
ATOM 1984 C C . LEU A 1 243 ? 17.939 -0.485 8.318 1.00 44.22 243 LEU A C 1
ATOM 1986 O O . LEU A 1 243 ? 18.959 0.196 8.346 1.00 44.22 243 LEU A O 1
ATOM 1990 N N . TRP A 1 244 ? 17.504 -1.153 9.385 1.00 45.12 244 TRP A N 1
ATOM 1991 C CA . TRP A 1 244 ? 18.282 -1.245 10.623 1.00 45.12 244 TRP A CA 1
ATOM 1992 C C . TRP A 1 244 ? 19.460 -2.216 10.472 1.00 45.12 244 TRP A C 1
ATOM 1994 O O . TRP A 1 244 ? 19.314 -3.249 9.816 1.00 45.12 244 TRP A O 1
ATOM 2004 N N . GLN A 1 245 ? 20.589 -1.942 11.141 1.00 44.31 245 GLN A N 1
ATOM 2005 C CA . GLN A 1 245 ? 21.627 -2.960 11.371 1.00 44.31 245 GLN A CA 1
ATOM 2006 C C . GLN A 1 245 ? 21.145 -4.064 12.328 1.00 44.31 245 GLN A C 1
ATOM 2008 O O . GLN A 1 245 ? 21.560 -5.216 12.202 1.00 44.31 245 GLN A O 1
ATOM 2013 N N . GLU A 1 246 ? 20.227 -3.747 13.251 1.00 51.03 246 GLU A N 1
ATOM 2014 C CA . GLU A 1 246 ? 19.550 -4.739 14.086 1.00 51.03 246 GLU A CA 1
ATOM 2015 C C . GLU A 1 246 ? 18.096 -4.939 13.660 1.00 51.03 246 GLU A C 1
ATOM 2017 O O . GLU A 1 246 ? 17.247 -4.062 13.781 1.00 51.03 246 GLU A O 1
ATOM 2022 N N . ASN A 1 247 ? 17.789 -6.160 13.231 1.00 62.47 247 ASN A N 1
ATOM 2023 C CA . ASN A 1 247 ? 16.492 -6.570 12.699 1.00 62.47 247 ASN A CA 1
ATOM 2024 C C . ASN A 1 247 ? 15.315 -6.483 13.690 1.00 62.47 247 ASN A C 1
ATOM 2026 O O . ASN A 1 247 ? 14.252 -6.983 13.364 1.00 62.47 247 ASN A O 1
ATOM 2030 N N . ARG A 1 248 ? 15.446 -5.930 14.901 1.00 67.00 248 ARG A N 1
ATOM 2031 C CA . ARG A 1 248 ? 14.452 -6.083 15.981 1.00 67.00 248 ARG A CA 1
ATOM 2032 C C . ARG A 1 248 ? 13.627 -4.816 16.194 1.00 67.00 248 ARG A C 1
ATOM 2034 O O . ARG A 1 248 ? 14.120 -3.813 16.691 1.00 67.00 248 ARG A O 1
ATOM 2041 N N . TYR A 1 249 ? 12.334 -4.895 15.901 1.00 73.00 249 TYR A N 1
ATOM 2042 C CA . TYR A 1 249 ? 11.396 -3.785 16.028 1.00 73.00 249 TYR A CA 1
ATOM 2043 C C . TYR A 1 249 ? 10.384 -4.012 17.173 1.00 73.00 249 TYR A C 1
ATOM 2045 O O . TYR A 1 249 ? 9.616 -4.976 17.109 1.00 73.00 249 TYR A O 1
ATOM 2053 N N . PRO A 1 250 ? 10.331 -3.160 18.217 1.00 77.19 250 PRO A N 1
ATOM 2054 C CA . PRO A 1 250 ? 9.503 -3.401 19.401 1.00 77.19 250 PRO A CA 1
ATOM 2055 C C . PRO A 1 250 ? 8.013 -3.109 19.161 1.00 77.19 250 PRO A C 1
ATOM 2057 O O . PRO A 1 250 ? 7.617 -2.005 18.786 1.00 77.19 250 PRO A O 1
ATOM 2060 N N . MET A 1 251 ? 7.158 -4.090 19.452 1.00 78.19 251 MET A N 1
ATOM 2061 C CA . MET A 1 251 ? 5.697 -3.998 19.306 1.00 78.19 251 MET A CA 1
ATOM 2062 C C . MET A 1 251 ? 5.036 -3.120 20.373 1.00 78.19 251 MET A C 1
ATOM 2064 O O . MET A 1 251 ? 3.991 -2.514 20.127 1.00 78.19 251 MET A O 1
ATOM 2068 N N . THR A 1 252 ? 5.666 -2.986 21.540 1.00 80.06 252 THR A N 1
ATOM 2069 C CA . THR A 1 252 ? 5.185 -2.163 22.661 1.00 80.06 252 THR A CA 1
ATOM 2070 C C . THR A 1 252 ? 5.135 -0.671 22.352 1.00 80.06 252 THR A C 1
ATOM 2072 O O . THR A 1 252 ? 4.377 0.046 22.997 1.00 80.06 252 THR A O 1
ATOM 2075 N N . ARG A 1 253 ? 5.864 -0.201 21.331 1.00 76.19 253 ARG A N 1
ATOM 2076 C CA . ARG A 1 253 ? 5.908 1.210 20.912 1.00 76.19 253 ARG A CA 1
ATOM 2077 C C . ARG A 1 253 ? 4.531 1.810 20.609 1.00 76.19 253 ARG A C 1
ATOM 2079 O O . ARG A 1 253 ? 4.333 3.010 20.769 1.00 76.19 253 ARG A O 1
ATOM 2086 N N . TYR A 1 254 ? 3.588 0.990 20.152 1.00 74.38 254 TYR A N 1
ATOM 2087 C CA . TYR A 1 254 ? 2.250 1.438 19.755 1.00 74.38 254 TYR A CA 1
ATOM 2088 C C . TYR A 1 254 ? 1.166 1.174 20.798 1.00 74.38 254 TYR A C 1
ATOM 2090 O O . TYR A 1 254 ? -0.017 1.391 20.521 1.00 74.38 254 TYR A O 1
ATOM 2098 N N . ILE A 1 255 ? 1.563 0.683 21.969 1.00 75.75 255 ILE A N 1
ATOM 2099 C CA . ILE A 1 255 ? 0.661 0.238 23.022 1.00 75.75 255 ILE A CA 1
ATOM 2100 C C . ILE A 1 255 ? 0.961 1.065 24.263 1.00 75.75 255 ILE A C 1
ATOM 2102 O O . ILE A 1 255 ? 2.073 1.030 24.789 1.00 75.75 255 ILE A O 1
ATOM 2106 N N . SER A 1 256 ? -0.048 1.804 24.718 1.00 75.75 256 SER A N 1
ATOM 2107 C CA . SER A 1 256 ? 0.072 2.651 25.901 1.00 75.75 256 SER A CA 1
ATOM 2108 C C . SER A 1 256 ? 0.350 1.819 27.159 1.00 75.75 256 SER A C 1
ATOM 2110 O O . SER A 1 256 ? -0.055 0.658 27.252 1.00 75.75 256 SER A O 1
ATOM 2112 N N . GLU A 1 257 ? 1.073 2.392 28.121 1.00 73.56 257 GLU A N 1
ATOM 2113 C CA . GLU A 1 257 ? 1.503 1.680 29.335 1.00 73.56 257 GLU A CA 1
ATOM 2114 C C . GLU A 1 257 ? 0.349 1.381 30.304 1.00 73.56 257 GLU A C 1
ATOM 2116 O O . GLU A 1 257 ? 0.417 0.414 31.056 1.00 73.56 257 GLU A O 1
ATOM 2121 N N . ASP A 1 258 ? -0.729 2.162 30.243 1.00 74.06 258 ASP A N 1
ATOM 2122 C CA . ASP A 1 258 ? -1.941 2.057 31.066 1.00 74.06 258 ASP A CA 1
ATOM 2123 C C . ASP A 1 258 ? -2.944 0.992 30.576 1.00 74.06 258 ASP A C 1
ATOM 2125 O O . ASP A 1 258 ? -3.995 0.787 31.186 1.00 74.06 258 ASP A O 1
ATOM 2129 N N . VAL A 1 259 ? -2.629 0.282 29.488 1.00 72.62 259 VAL A N 1
ATOM 2130 C CA . VAL A 1 259 ? -3.492 -0.760 28.920 1.00 72.62 259 VAL A CA 1
ATOM 2131 C C . VAL A 1 259 ? -3.556 -1.986 29.840 1.00 72.62 259 VAL A C 1
ATOM 2133 O O . VAL A 1 259 ? -2.555 -2.663 30.081 1.00 72.62 259 VAL A O 1
ATOM 2136 N N . GLN A 1 260 ? -4.764 -2.338 30.295 1.00 69.25 260 GLN A N 1
ATOM 2137 C CA . GLN A 1 260 ? -5.018 -3.622 30.957 1.00 69.25 260 GLN A CA 1
ATOM 2138 C C . GLN A 1 260 ? -4.754 -4.786 29.985 1.00 69.25 260 GLN A C 1
ATOM 2140 O O . GLN A 1 260 ? -5.085 -4.707 28.805 1.00 69.25 260 GLN A O 1
ATOM 2145 N N . CYS A 1 261 ? -4.149 -5.876 30.474 1.00 70.56 261 CYS A N 1
ATOM 2146 C CA . CYS A 1 261 ? -3.765 -7.042 29.661 1.00 70.56 261 CYS A CA 1
ATOM 2147 C C . CYS A 1 261 ? -2.765 -6.736 28.520 1.00 70.56 261 CYS A C 1
ATOM 2149 O O . CYS A 1 261 ? -2.807 -7.379 27.467 1.00 70.56 261 CYS A O 1
ATOM 2151 N N . ARG A 1 262 ? -1.839 -5.788 28.741 1.00 76.00 262 ARG A N 1
ATOM 2152 C CA . ARG A 1 262 ? -0.815 -5.335 27.779 1.00 76.00 262 ARG A CA 1
ATOM 2153 C C . ARG A 1 262 ? -0.098 -6.472 27.041 1.00 76.00 262 ARG A C 1
ATOM 2155 O O . ARG A 1 262 ? -0.014 -6.422 25.819 1.00 76.00 262 ARG A O 1
ATOM 2162 N N . ASP A 1 263 ? 0.342 -7.517 27.739 1.00 77.75 263 ASP A N 1
ATOM 2163 C CA . ASP A 1 263 ? 1.080 -8.637 27.129 1.00 77.75 263 ASP A CA 1
ATOM 2164 C C . ASP A 1 263 ? 0.252 -9.408 26.095 1.00 77.75 263 ASP A C 1
ATOM 2166 O O . ASP A 1 263 ? 0.754 -9.811 25.046 1.00 77.75 263 ASP A O 1
ATOM 2170 N N . MET A 1 264 ? -1.047 -9.575 26.353 1.00 74.06 264 MET A N 1
ATOM 2171 C CA . MET A 1 264 ? -1.953 -10.245 25.421 1.00 74.06 264 MET A CA 1
ATOM 2172 C C . MET A 1 264 ? -2.188 -9.391 24.170 1.00 74.06 264 MET A C 1
ATOM 2174 O O . MET A 1 264 ? -2.230 -9.922 23.060 1.00 74.06 264 MET A O 1
ATOM 2178 N N . VAL A 1 265 ? -2.284 -8.069 24.340 1.00 77.19 265 VAL A N 1
ATOM 2179 C CA . VAL A 1 265 ? -2.398 -7.111 23.233 1.00 77.19 265 VAL A CA 1
ATOM 2180 C C . VAL A 1 265 ? -1.123 -7.101 22.387 1.00 77.19 265 VAL A C 1
ATOM 2182 O O . VAL A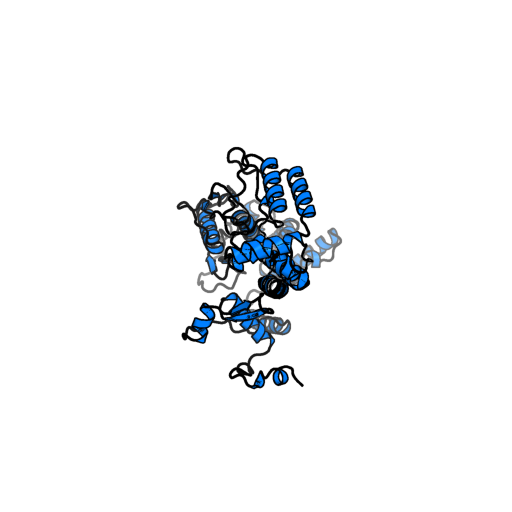 1 265 ? -1.213 -7.203 21.165 1.00 77.19 265 VAL A O 1
ATOM 2185 N N . VAL A 1 266 ? 0.052 -7.046 23.025 1.00 81.94 266 VAL A N 1
ATOM 2186 C CA . VAL A 1 266 ? 1.368 -7.126 22.367 1.00 81.94 266 VAL A CA 1
ATOM 2187 C C . VAL A 1 266 ? 1.478 -8.417 21.558 1.00 81.94 266 VAL A C 1
ATOM 2189 O O . VAL A 1 266 ? 1.795 -8.367 20.372 1.00 81.94 266 VAL A O 1
ATOM 2192 N N . LYS A 1 267 ? 1.125 -9.560 22.158 1.00 83.25 267 LYS A N 1
ATOM 2193 C CA . LYS A 1 267 ? 1.159 -10.862 21.487 1.00 83.25 267 LYS A CA 1
ATOM 2194 C C . LYS A 1 267 ? 0.280 -10.906 20.239 1.00 83.25 267 LYS A C 1
ATOM 2196 O O . LYS A 1 267 ? 0.760 -11.264 19.166 1.00 83.25 267 LYS A O 1
ATOM 2201 N N . ARG A 1 268 ? -0.996 -10.519 20.357 1.00 79.75 268 ARG A N 1
ATOM 2202 C CA . ARG A 1 268 ? -1.925 -10.504 19.212 1.00 79.75 268 ARG A CA 1
ATOM 2203 C C . ARG A 1 268 ? -1.475 -9.544 18.127 1.00 79.75 268 ARG A C 1
ATOM 2205 O O . ARG A 1 268 ? -1.586 -9.851 16.944 1.00 79.75 268 ARG A O 1
ATOM 2212 N N . PHE A 1 269 ? -0.951 -8.394 18.525 1.00 82.75 269 PHE A N 1
ATOM 2213 C CA . PHE A 1 269 ? -0.411 -7.429 17.590 1.00 82.75 269 PHE A CA 1
ATOM 2214 C C . PHE A 1 269 ? 0.792 -8.001 16.831 1.00 82.75 269 PHE A C 1
ATOM 2216 O O . PHE A 1 269 ? 0.812 -7.928 15.607 1.00 82.75 269 PHE A O 1
ATOM 2223 N N . ALA A 1 270 ? 1.725 -8.660 17.516 1.00 81.75 270 ALA A N 1
ATOM 2224 C CA . ALA A 1 270 ? 2.870 -9.306 16.887 1.00 81.75 270 ALA A CA 1
ATOM 2225 C C . ALA A 1 270 ? 2.461 -10.430 15.914 1.00 81.75 270 ALA A C 1
ATOM 2227 O O . ALA A 1 270 ? 2.981 -10.486 14.803 1.00 81.75 270 ALA A O 1
ATOM 2228 N N . GLU A 1 271 ? 1.486 -11.272 16.283 1.00 79.69 271 GLU A N 1
ATOM 2229 C CA . GLU A 1 271 ? 0.915 -12.310 15.403 1.00 79.69 271 GLU A CA 1
ATOM 2230 C C . GLU A 1 271 ? 0.325 -11.704 14.118 1.00 79.69 271 GLU A C 1
ATOM 2232 O O . GLU A 1 271 ? 0.581 -12.194 13.017 1.00 79.69 271 GLU A O 1
ATOM 2237 N N . ILE A 1 272 ? -0.421 -10.602 14.247 1.00 78.25 272 ILE A N 1
ATOM 2238 C CA . ILE A 1 272 ? -0.995 -9.879 13.108 1.00 78.25 272 ILE A CA 1
ATOM 2239 C C . ILE A 1 272 ? 0.115 -9.328 12.215 1.00 78.25 272 ILE A C 1
ATOM 2241 O O . ILE A 1 272 ? 0.091 -9.554 11.010 1.00 78.25 272 ILE A O 1
ATOM 2245 N N . ILE A 1 273 ? 1.092 -8.621 12.786 1.00 77.62 273 ILE A N 1
ATOM 2246 C CA . ILE A 1 273 ? 2.192 -8.008 12.030 1.00 77.62 273 ILE A CA 1
ATOM 2247 C C . ILE A 1 273 ? 3.027 -9.080 11.319 1.00 77.62 273 ILE A C 1
ATOM 2249 O O . ILE A 1 273 ? 3.304 -8.929 10.130 1.00 77.62 273 ILE A O 1
ATOM 2253 N N . SER A 1 274 ? 3.337 -10.190 11.994 1.00 79.81 274 SER A N 1
ATOM 2254 C CA . SER A 1 274 ? 4.002 -11.349 11.391 1.00 79.81 274 SER A CA 1
ATOM 2255 C C . SER A 1 274 ? 3.259 -11.856 10.166 1.00 79.81 274 SER A C 1
ATOM 2257 O O . SER A 1 274 ? 3.857 -12.032 9.109 1.00 79.81 274 SER A O 1
ATOM 2259 N N . ALA A 1 275 ? 1.943 -12.021 10.272 1.00 71.56 275 ALA A N 1
ATOM 2260 C CA . ALA A 1 275 ? 1.159 -12.594 9.196 1.00 71.56 275 ALA A CA 1
ATOM 2261 C C . ALA A 1 275 ? 0.838 -11.608 8.062 1.00 71.56 275 ALA A C 1
ATOM 2263 O O . ALA A 1 275 ? 0.733 -12.018 6.907 1.00 71.56 275 ALA A O 1
ATOM 2264 N N . VAL A 1 276 ? 0.698 -10.309 8.355 1.00 68.38 276 VAL A N 1
ATOM 2265 C CA . VAL A 1 276 ? 0.504 -9.279 7.320 1.00 68.38 276 VAL A CA 1
ATOM 2266 C C . VAL A 1 276 ? 1.759 -9.143 6.464 1.00 68.38 276 VAL A C 1
ATOM 2268 O O . VAL A 1 276 ? 1.657 -8.972 5.249 1.00 68.38 276 VAL A O 1
ATOM 2271 N N . TYR A 1 277 ? 2.927 -9.201 7.101 1.00 68.81 277 TYR A N 1
ATOM 2272 C CA . TYR A 1 277 ? 4.184 -8.783 6.491 1.00 68.81 277 TYR A CA 1
ATOM 2273 C C . TYR A 1 277 ? 5.190 -9.909 6.263 1.00 68.81 277 TYR A C 1
ATOM 2275 O O . TYR A 1 277 ? 6.252 -9.677 5.688 1.00 68.81 277 TYR A O 1
ATOM 2283 N N . ASN A 1 278 ? 4.845 -11.131 6.666 1.00 71.25 278 ASN A N 1
ATOM 2284 C CA . ASN A 1 278 ? 5.704 -12.308 6.580 1.00 71.25 278 ASN A CA 1
ATOM 2285 C C . ASN A 1 278 ? 7.077 -12.075 7.238 1.00 71.25 278 ASN A C 1
ATOM 2287 O O . ASN A 1 278 ? 8.126 -12.334 6.650 1.00 71.25 278 ASN A O 1
ATOM 2291 N N . VAL A 1 279 ? 7.039 -11.522 8.449 1.00 74.12 279 VAL A N 1
ATOM 2292 C CA . VAL A 1 279 ? 8.206 -11.184 9.273 1.00 74.12 279 VAL A CA 1
ATOM 2293 C C . VAL A 1 279 ? 8.258 -12.093 10.494 1.00 74.12 279 VAL A C 1
ATOM 2295 O O . VAL A 1 279 ? 7.219 -12.504 11.021 1.00 74.12 279 VAL A O 1
ATOM 2298 N N . GLU A 1 280 ? 9.465 -12.422 10.942 1.00 79.69 280 GLU A N 1
ATOM 2299 C CA . GLU A 1 280 ? 9.656 -13.242 12.135 1.00 79.69 280 GLU A CA 1
ATOM 2300 C C . GLU A 1 280 ? 9.289 -12.444 13.394 1.00 79.69 280 GLU A C 1
ATOM 2302 O O . GLU A 1 280 ? 9.257 -11.216 13.392 1.00 79.69 280 GLU A O 1
ATOM 2307 N N . VAL A 1 281 ? 8.980 -13.128 14.490 1.00 82.81 281 VAL A N 1
ATOM 2308 C CA . VAL A 1 281 ? 8.676 -12.500 15.783 1.00 82.81 281 VAL A CA 1
ATOM 2309 C C . VAL A 1 281 ? 9.542 -13.163 16.837 1.00 82.81 281 VAL A C 1
ATOM 2311 O O . VAL A 1 281 ? 9.771 -14.372 16.790 1.00 82.81 281 VAL A O 1
ATOM 2314 N N . SER A 1 282 ? 10.040 -12.383 17.792 1.00 83.00 282 SER A N 1
ATOM 2315 C CA . SER A 1 282 ? 10.759 -12.927 18.935 1.00 83.00 282 SER A CA 1
ATOM 2316 C C . SER A 1 282 ? 9.870 -13.886 19.747 1.00 83.00 282 SER A C 1
ATOM 2318 O O . SER A 1 282 ? 8.654 -13.702 19.804 1.00 83.00 282 SER A O 1
ATOM 2320 N N . PRO A 1 283 ? 10.446 -14.900 20.419 1.00 81.50 283 PRO A N 1
ATOM 2321 C CA . PRO A 1 283 ? 9.668 -15.891 21.173 1.00 81.50 283 PRO A CA 1
ATOM 2322 C C . PRO A 1 283 ? 8.769 -15.310 22.278 1.00 81.50 283 PRO A C 1
ATOM 2324 O O . PRO A 1 283 ? 7.778 -15.928 22.661 1.00 81.50 283 PRO A O 1
ATOM 2327 N N . ASP A 1 284 ? 9.113 -14.128 22.790 1.00 81.50 284 ASP A N 1
ATOM 2328 C CA . ASP A 1 284 ? 8.356 -13.372 23.793 1.00 81.50 284 ASP A CA 1
ATOM 2329 C C . ASP A 1 284 ? 7.286 -12.440 23.187 1.00 81.50 284 ASP A C 1
ATOM 2331 O O . ASP A 1 284 ? 6.571 -11.766 23.926 1.00 81.50 284 ASP A O 1
ATOM 2335 N N . TYR A 1 285 ? 7.152 -12.409 21.856 1.00 81.25 285 TYR A N 1
ATOM 2336 C CA . TYR A 1 285 ? 6.244 -11.554 21.085 1.00 81.25 285 TYR A CA 1
ATOM 2337 C C . TYR A 1 285 ? 6.454 -10.042 21.266 1.00 81.25 285 TYR A C 1
ATOM 2339 O O . TYR A 1 285 ? 5.643 -9.240 20.802 1.00 81.25 285 TYR A O 1
ATOM 2347 N N . GLN A 1 286 ? 7.552 -9.633 21.903 1.00 79.25 286 GLN A N 1
ATOM 2348 C CA . GLN A 1 286 ? 7.848 -8.226 22.174 1.00 79.25 286 GLN A CA 1
ATOM 2349 C C . GLN A 1 286 ? 8.441 -7.510 20.959 1.00 79.25 286 GLN A C 1
ATOM 2351 O O . GLN A 1 286 ? 8.286 -6.295 20.818 1.00 79.25 286 GLN A O 1
ATOM 2356 N N . THR A 1 287 ? 9.100 -8.247 20.063 1.00 78.94 287 THR A N 1
ATOM 2357 C CA . THR A 1 287 ? 9.799 -7.698 18.898 1.00 78.94 287 THR A CA 1
ATOM 2358 C C . THR A 1 287 ? 9.461 -8.447 17.618 1.00 78.94 287 THR A C 1
ATOM 2360 O O . THR A 1 287 ? 9.342 -9.666 17.601 1.00 78.94 287 THR A O 1
ATOM 2363 N N . VAL A 1 288 ? 9.354 -7.706 16.524 1.00 76.62 288 VAL A N 1
ATOM 2364 C CA . VAL A 1 288 ? 9.280 -8.230 15.161 1.00 76.62 288 VAL A CA 1
ATOM 2365 C C . VAL A 1 288 ? 10.675 -8.195 14.556 1.00 76.62 288 VAL A C 1
ATOM 2367 O O . VAL A 1 288 ? 11.359 -7.180 14.641 1.00 76.62 288 VAL A O 1
ATOM 2370 N N . ILE A 1 289 ? 11.092 -9.309 13.969 1.00 73.38 289 ILE A N 1
ATOM 2371 C CA . ILE A 1 289 ? 12.363 -9.482 13.286 1.00 73.38 289 ILE A CA 1
ATOM 2372 C C . ILE A 1 289 ? 12.158 -9.198 11.793 1.00 73.38 289 ILE A C 1
ATOM 2374 O O . ILE A 1 289 ? 11.515 -9.962 11.072 1.00 73.38 289 ILE A O 1
ATOM 2378 N N . ILE A 1 290 ? 12.693 -8.072 11.338 1.00 68.31 290 ILE A N 1
ATOM 2379 C CA . ILE A 1 290 ? 12.592 -7.590 9.963 1.00 68.31 290 ILE A CA 1
ATOM 2380 C C . ILE A 1 290 ? 13.779 -8.144 9.171 1.00 68.31 290 ILE A C 1
ATOM 2382 O O . ILE A 1 290 ? 14.918 -7.918 9.569 1.00 68.31 290 ILE A O 1
ATOM 2386 N N . PRO A 1 291 ? 13.569 -8.850 8.051 1.00 55.81 291 PRO A N 1
ATOM 2387 C CA . PRO A 1 291 ? 14.680 -9.315 7.235 1.00 55.81 291 PRO A CA 1
ATOM 2388 C C . PRO A 1 291 ? 15.399 -8.128 6.577 1.00 55.81 291 PRO A C 1
ATOM 2390 O O . PRO A 1 291 ? 14.761 -7.306 5.913 1.00 55.81 291 PRO A O 1
ATOM 2393 N N . VAL A 1 292 ? 16.729 -8.066 6.716 1.00 59.38 292 VAL A N 1
ATOM 2394 C CA . VAL A 1 292 ? 17.563 -7.078 6.011 1.00 59.38 292 VAL A CA 1
ATOM 2395 C C . VAL A 1 292 ? 17.326 -7.218 4.512 1.00 59.38 292 VAL A C 1
ATOM 2397 O O . VAL A 1 292 ? 17.529 -8.288 3.935 1.00 59.38 292 VAL A O 1
ATOM 2400 N N . ARG A 1 293 ? 16.922 -6.125 3.864 1.00 54.00 293 ARG A N 1
ATOM 2401 C CA . ARG A 1 293 ? 16.858 -6.070 2.404 1.00 54.00 293 ARG A CA 1
ATOM 2402 C C . ARG A 1 293 ? 18.210 -5.648 1.857 1.00 54.00 293 ARG A C 1
ATOM 2404 O O . ARG A 1 293 ? 18.716 -4.584 2.191 1.00 54.00 293 ARG A O 1
ATOM 2411 N N . THR A 1 294 ? 18.784 -6.491 1.009 1.00 56.88 294 THR A N 1
ATOM 2412 C CA . THR A 1 294 ? 20.018 -6.180 0.290 1.00 56.88 294 THR A CA 1
ATOM 2413 C C . THR A 1 294 ? 19.677 -5.390 -0.971 1.00 56.88 294 THR A C 1
ATOM 2415 O O . THR A 1 294 ? 18.828 -5.810 -1.767 1.00 56.88 294 THR A O 1
ATOM 2418 N N . GLU A 1 295 ? 20.308 -4.231 -1.133 1.00 60.31 295 GLU A N 1
ATOM 2419 C CA . GLU A 1 295 ? 20.263 -3.451 -2.370 1.00 60.31 295 GLU A CA 1
ATOM 2420 C C . GLU A 1 295 ? 21.314 -3.984 -3.346 1.00 60.31 295 GLU A C 1
ATOM 2422 O O . GLU A 1 295 ? 22.300 -4.595 -2.935 1.00 60.31 295 GLU A O 1
ATOM 2427 N N . TYR A 1 296 ? 21.098 -3.789 -4.646 1.00 60.25 296 TYR A N 1
ATOM 2428 C CA . TYR A 1 296 ? 21.990 -4.313 -5.681 1.00 60.25 296 TYR A CA 1
ATOM 2429 C C . TYR A 1 296 ? 22.302 -3.255 -6.741 1.00 60.25 296 TYR A C 1
ATOM 2431 O O . TYR A 1 296 ? 21.446 -2.434 -7.082 1.00 60.25 296 TYR A O 1
ATOM 2439 N N . ASP A 1 297 ? 23.522 -3.299 -7.279 1.00 63.47 297 ASP A N 1
ATOM 2440 C CA . ASP A 1 297 ? 23.935 -2.478 -8.420 1.00 63.47 297 ASP A CA 1
ATOM 2441 C C . ASP A 1 297 ? 23.387 -3.040 -9.750 1.00 63.47 297 ASP A C 1
ATOM 2443 O O . ASP A 1 297 ? 22.724 -4.086 -9.791 1.00 63.47 297 ASP A O 1
ATOM 2447 N N . GLU A 1 298 ? 23.672 -2.362 -10.869 1.00 57.72 298 GLU A N 1
ATOM 2448 C CA . GLU A 1 298 ? 23.256 -2.828 -12.202 1.00 57.72 298 GLU A CA 1
ATOM 2449 C C . GLU A 1 298 ? 23.834 -4.203 -12.592 1.00 57.72 298 GLU A C 1
ATOM 2451 O O . GLU A 1 298 ? 23.268 -4.894 -13.442 1.00 57.72 298 GLU A O 1
ATOM 2456 N N . ASN A 1 299 ? 24.916 -4.634 -11.936 1.00 63.44 299 ASN A N 1
ATOM 2457 C CA . ASN A 1 299 ? 25.594 -5.908 -12.160 1.00 63.44 299 ASN A CA 1
ATOM 2458 C C . ASN A 1 299 ? 25.122 -7.012 -11.197 1.00 63.44 299 ASN A C 1
ATOM 2460 O O . ASN A 1 299 ? 25.652 -8.125 -11.232 1.00 63.44 299 ASN A O 1
ATOM 2464 N N . GLY A 1 300 ? 24.134 -6.727 -10.340 1.00 57.94 300 GLY A N 1
ATOM 2465 C CA . GLY A 1 300 ? 23.621 -7.672 -9.352 1.00 57.94 300 GLY A CA 1
ATOM 2466 C C . GLY A 1 300 ? 24.580 -7.926 -8.188 1.00 57.94 300 GLY A C 1
ATOM 2467 O O . GLY A 1 300 ? 24.426 -8.928 -7.488 1.00 57.94 300 GLY A O 1
ATOM 2468 N N . LYS A 1 301 ? 25.568 -7.050 -7.965 1.00 60.25 301 LYS A N 1
ATOM 2469 C CA . LYS A 1 301 ? 26.400 -7.094 -6.762 1.00 60.25 301 LYS A CA 1
ATOM 2470 C C . LYS A 1 301 ? 25.662 -6.429 -5.605 1.00 60.25 301 LYS A C 1
ATOM 2472 O O . LYS A 1 301 ? 25.075 -5.366 -5.810 1.00 60.25 301 LYS A O 1
ATOM 2477 N N . PRO A 1 302 ? 25.686 -7.034 -4.405 1.00 56.69 302 PRO A N 1
ATOM 2478 C CA . PRO A 1 302 ? 25.074 -6.437 -3.236 1.00 56.69 302 PRO A CA 1
ATOM 2479 C C . PRO A 1 302 ? 25.787 -5.124 -2.919 1.00 56.69 302 PRO A C 1
ATOM 2481 O O . PRO A 1 302 ? 26.992 -5.097 -2.665 1.00 56.69 302 PRO A O 1
ATOM 2484 N N . VAL A 1 303 ? 25.031 -4.038 -2.938 1.00 59.25 303 VAL A N 1
ATOM 2485 C CA . VAL A 1 303 ? 25.434 -2.768 -2.354 1.00 59.25 303 VAL A CA 1
ATOM 2486 C C . VAL A 1 303 ? 24.930 -2.851 -0.926 1.00 59.25 303 VAL A C 1
ATOM 2488 O O . VAL A 1 303 ? 23.779 -2.532 -0.637 1.00 59.25 303 VAL A O 1
ATOM 2491 N N . HIS A 1 304 ? 25.745 -3.399 -0.024 1.00 51.47 304 HIS A N 1
ATOM 2492 C CA . HIS A 1 304 ? 25.443 -3.230 1.390 1.00 51.47 304 HIS A CA 1
ATOM 2493 C C . HIS A 1 304 ? 25.394 -1.723 1.641 1.00 51.47 304 HIS A C 1
ATOM 2495 O O . HIS A 1 304 ? 26.335 -1.012 1.283 1.00 51.47 304 HIS A O 1
ATOM 2501 N N . SER A 1 305 ? 24.235 -1.261 2.122 1.00 49.69 305 SER A N 1
ATOM 2502 C CA . SER A 1 305 ? 23.942 0.101 2.575 1.00 49.69 305 SER A CA 1
ATOM 2503 C C . SER A 1 305 ? 25.222 0.807 2.988 1.00 49.69 305 SER A C 1
ATOM 2505 O O . SER A 1 305 ? 25.893 0.320 3.894 1.00 49.69 305 SER A O 1
ATOM 2507 N N . LEU A 1 306 ? 25.582 1.872 2.269 1.00 46.91 306 LEU A N 1
ATOM 2508 C CA . LEU A 1 306 ? 26.877 2.539 2.374 1.00 46.91 306 LEU A CA 1
ATOM 2509 C C . LEU A 1 306 ? 27.194 2.769 3.860 1.00 46.91 306 LEU A C 1
ATOM 2511 O O . LEU A 1 306 ? 26.578 3.619 4.494 1.00 46.91 306 LEU A O 1
ATOM 2515 N N . GLU A 1 307 ? 28.097 1.962 4.422 1.00 44.19 307 GLU A N 1
ATOM 2516 C CA . GLU A 1 307 ? 28.443 2.003 5.845 1.00 44.19 307 GLU A CA 1
ATOM 2517 C C . GLU A 1 307 ? 28.930 3.417 6.158 1.00 44.19 307 GLU A C 1
ATOM 2519 O O . GLU A 1 307 ? 29.951 3.836 5.622 1.00 44.19 307 GLU A O 1
ATOM 2524 N N . GLY A 1 308 ? 28.186 4.202 6.930 1.00 47.50 308 GLY A N 1
ATOM 2525 C CA . GLY A 1 308 ? 28.518 5.596 7.213 1.00 47.50 308 GLY A CA 1
ATOM 2526 C C . GLY A 1 308 ? 28.196 5.918 8.659 1.00 47.50 308 GLY A C 1
ATOM 2527 O O . GLY A 1 308 ? 27.133 5.551 9.152 1.00 47.50 308 GLY A O 1
ATOM 2528 N N . VAL A 1 309 ? 29.121 6.590 9.340 1.00 52.91 309 VAL A N 1
ATOM 2529 C CA . VAL A 1 309 ? 29.004 6.897 10.777 1.00 52.91 309 VAL A CA 1
ATOM 2530 C C . VAL A 1 309 ? 28.195 8.193 10.997 1.00 52.91 309 VAL A C 1
ATOM 2532 O O . VAL A 1 309 ? 27.818 8.513 12.123 1.00 52.91 309 VAL A O 1
ATOM 2535 N N . SER A 1 310 ? 27.887 8.950 9.928 1.00 65.69 310 SER A N 1
ATOM 2536 C CA . SER A 1 310 ? 27.090 10.188 9.976 1.00 65.69 310 SER A CA 1
ATOM 2537 C C . SER A 1 310 ? 26.168 10.396 8.760 1.00 65.69 310 SER A C 1
ATOM 2539 O O . SER A 1 310 ? 26.334 9.773 7.710 1.00 65.69 310 SER A O 1
ATOM 2541 N N . PHE A 1 311 ? 25.200 11.315 8.898 1.00 69.12 311 PHE A N 1
ATOM 2542 C CA . PHE A 1 311 ? 24.263 11.714 7.833 1.00 69.12 311 PHE A CA 1
ATOM 2543 C C . PHE A 1 311 ? 24.982 12.313 6.613 1.00 69.12 311 PHE A C 1
ATOM 2545 O O . PHE A 1 311 ? 24.591 12.068 5.476 1.00 69.12 311 PHE A O 1
ATOM 2552 N N . GLU A 1 312 ? 26.045 13.081 6.833 1.00 73.75 312 GLU A N 1
ATOM 2553 C CA . GLU A 1 312 ? 26.799 13.744 5.768 1.00 73.75 312 GLU A CA 1
ATOM 2554 C C . GLU A 1 312 ? 27.599 12.733 4.938 1.00 73.75 312 GLU A C 1
ATOM 2556 O O . GLU A 1 312 ? 27.583 12.793 3.709 1.00 73.75 312 GLU A O 1
ATOM 2561 N N . GLU A 1 313 ? 28.252 11.772 5.600 1.00 70.25 313 GLU A N 1
ATOM 2562 C CA . GLU A 1 313 ? 29.008 10.703 4.936 1.00 70.25 313 GLU A CA 1
ATOM 2563 C C . GLU A 1 313 ? 28.082 9.807 4.100 1.00 70.25 313 GLU A C 1
ATOM 2565 O O . GLU A 1 313 ? 28.384 9.448 2.960 1.00 70.25 313 GLU A O 1
ATOM 2570 N N . ALA A 1 314 ? 26.915 9.502 4.658 1.00 68.19 314 ALA A N 1
ATOM 2571 C CA . ALA A 1 314 ? 25.840 8.798 3.987 1.00 68.19 314 ALA A CA 1
ATOM 2572 C C . ALA A 1 314 ? 25.346 9.509 2.719 1.00 68.19 314 ALA A C 1
ATOM 2574 O O . ALA A 1 314 ? 25.224 8.897 1.652 1.00 68.19 314 ALA A O 1
ATOM 2575 N N . LEU A 1 315 ? 25.081 10.813 2.833 1.00 72.88 315 LEU A N 1
ATOM 2576 C CA . LEU A 1 315 ? 24.600 11.640 1.733 1.00 72.88 315 LEU A CA 1
ATOM 2577 C C . LEU A 1 315 ? 25.638 11.737 0.606 1.00 72.88 315 LEU A C 1
ATOM 2579 O O . LEU A 1 315 ? 25.266 11.707 -0.567 1.00 72.88 315 LEU A O 1
ATOM 2583 N N . ASP A 1 316 ? 26.927 11.823 0.942 1.00 75.50 316 ASP A N 1
ATOM 2584 C CA . ASP A 1 316 ? 28.011 11.880 -0.044 1.00 75.50 316 ASP A CA 1
ATOM 2585 C C . ASP A 1 316 ? 28.161 10.563 -0.815 1.00 75.50 316 ASP A C 1
ATOM 2587 O O . ASP A 1 316 ? 28.173 10.549 -2.047 1.00 75.50 316 ASP A O 1
ATOM 2591 N N . LYS A 1 317 ? 28.160 9.431 -0.104 1.00 71.19 317 LYS A N 1
ATOM 2592 C CA . LYS A 1 317 ? 28.218 8.102 -0.725 1.00 71.19 317 LYS A CA 1
ATOM 2593 C C . LYS A 1 317 ? 27.026 7.843 -1.652 1.00 71.19 317 LYS A C 1
ATOM 2595 O O . LYS A 1 317 ? 27.189 7.244 -2.717 1.00 71.19 317 LYS A O 1
ATOM 2600 N N . PHE A 1 318 ? 25.839 8.340 -1.296 1.00 73.38 318 PHE A N 1
ATOM 2601 C CA . PHE A 1 318 ? 24.674 8.273 -2.175 1.00 73.38 318 PHE A CA 1
ATOM 2602 C C . PHE A 1 318 ? 24.874 9.089 -3.458 1.00 73.38 318 PHE A C 1
ATOM 2604 O O . PHE A 1 318 ? 24.608 8.579 -4.547 1.00 73.38 318 PHE A O 1
ATOM 2611 N N . LYS A 1 319 ? 25.375 10.329 -3.358 1.00 78.38 319 LYS A N 1
ATOM 2612 C CA . LYS A 1 319 ? 25.671 11.166 -4.535 1.00 78.38 319 LYS A CA 1
ATOM 2613 C C . LYS A 1 319 ? 26.654 10.471 -5.472 1.00 78.38 319 LYS A C 1
ATOM 2615 O O . LYS A 1 319 ? 26.369 10.348 -6.660 1.00 78.38 319 LYS A O 1
ATOM 2620 N N . GLN A 1 320 ? 27.750 9.943 -4.923 1.00 77.94 320 GLN A N 1
ATOM 2621 C CA . GLN A 1 320 ? 28.759 9.216 -5.694 1.00 77.94 320 GLN A CA 1
ATOM 2622 C C . GLN A 1 320 ? 28.157 8.020 -6.442 1.00 77.94 320 GLN A C 1
ATOM 2624 O O . GLN A 1 320 ? 28.452 7.824 -7.619 1.00 77.94 320 GLN A O 1
ATOM 2629 N N . PHE A 1 321 ? 27.277 7.246 -5.797 1.00 75.19 321 PHE A N 1
ATOM 2630 C CA . PHE A 1 321 ? 26.589 6.137 -6.458 1.00 75.19 321 PHE A CA 1
ATOM 2631 C C . PHE A 1 321 ? 25.751 6.618 -7.648 1.00 75.19 321 PHE A C 1
ATOM 2633 O O . PHE A 1 321 ? 25.850 6.062 -8.745 1.00 75.19 321 PHE A O 1
ATOM 2640 N N . VAL A 1 322 ? 24.929 7.650 -7.441 1.00 78.94 322 VAL A N 1
ATOM 2641 C CA . VAL A 1 322 ? 24.019 8.169 -8.469 1.00 78.94 322 VAL A CA 1
ATOM 2642 C C . VAL A 1 322 ? 24.794 8.750 -9.651 1.00 78.94 322 VAL A C 1
ATOM 2644 O O . VAL A 1 322 ? 24.435 8.494 -10.800 1.00 78.94 322 VAL A O 1
ATOM 2647 N N . GLU A 1 323 ? 25.880 9.476 -9.388 1.00 82.00 323 GLU A N 1
ATOM 2648 C CA . GLU A 1 323 ? 26.759 10.037 -10.419 1.00 82.00 323 GLU A CA 1
ATOM 2649 C C . GLU A 1 323 ? 27.475 8.952 -11.233 1.00 82.00 323 GLU A C 1
ATOM 2651 O O . GLU A 1 323 ? 27.581 9.072 -12.453 1.00 82.00 323 GLU A O 1
ATOM 2656 N N . GLN A 1 324 ? 27.927 7.875 -10.585 1.00 77.69 324 GLN A N 1
ATOM 2657 C CA . GLN A 1 324 ? 28.624 6.776 -11.260 1.00 77.69 324 GLN A CA 1
ATOM 2658 C C . GLN A 1 324 ? 27.692 5.914 -12.116 1.00 77.69 324 GLN A C 1
ATOM 2660 O O . GLN A 1 324 ? 28.083 5.477 -13.197 1.00 77.69 324 GLN A O 1
ATOM 2665 N N . ASN A 1 325 ? 26.470 5.659 -11.641 1.00 75.12 325 ASN A N 1
ATOM 2666 C CA . ASN A 1 325 ? 25.568 4.683 -12.258 1.00 75.12 325 ASN A CA 1
ATOM 2667 C C . ASN A 1 325 ? 24.460 5.333 -13.110 1.00 75.12 325 ASN A C 1
ATOM 2669 O O . ASN A 1 325 ? 23.795 4.658 -13.898 1.00 75.12 325 ASN A O 1
ATOM 2673 N N . GLY A 1 326 ? 24.233 6.644 -12.972 1.00 77.00 326 GLY A N 1
ATOM 2674 C CA . GLY A 1 326 ? 23.183 7.368 -13.697 1.00 77.00 326 GLY A CA 1
ATOM 2675 C C . GLY A 1 326 ? 21.761 6.943 -13.310 1.00 77.00 326 GLY A C 1
ATOM 2676 O O . GLY A 1 326 ? 20.813 7.155 -14.072 1.00 77.00 326 GLY A O 1
ATOM 2677 N N . HIS A 1 327 ? 21.601 6.301 -12.153 1.00 79.19 327 HIS A N 1
ATOM 2678 C CA . HIS A 1 327 ? 20.321 5.879 -11.599 1.00 79.19 327 HIS A CA 1
ATOM 2679 C C . HIS A 1 327 ? 20.379 5.825 -10.071 1.00 79.19 327 HIS A C 1
ATOM 2681 O O . HIS A 1 327 ? 21.450 5.847 -9.467 1.00 79.19 327 HIS A O 1
ATOM 2687 N N . LEU A 1 328 ? 19.207 5.746 -9.446 1.00 75.75 328 LEU A N 1
ATOM 2688 C CA . LEU A 1 328 ? 19.085 5.588 -7.999 1.00 75.75 328 LEU A CA 1
ATOM 2689 C C . LEU A 1 328 ? 19.260 4.105 -7.610 1.00 75.75 328 LEU A C 1
ATOM 2691 O O . LEU A 1 328 ? 18.924 3.246 -8.428 1.00 75.75 328 LEU A O 1
ATOM 2695 N N . PRO A 1 329 ? 19.754 3.773 -6.402 1.00 68.12 329 PRO A N 1
ATOM 2696 C CA . PRO A 1 329 ? 19.850 2.386 -5.937 1.00 68.12 329 PRO A CA 1
ATOM 2697 C C . PRO A 1 329 ? 18.517 1.629 -6.044 1.00 68.12 329 PRO A C 1
ATOM 2699 O O . PRO A 1 329 ? 17.443 2.214 -5.870 1.00 68.12 329 PRO A O 1
ATOM 2702 N N . PHE A 1 330 ? 18.579 0.325 -6.329 1.00 63.44 330 PHE A N 1
ATOM 2703 C CA . PHE A 1 330 ? 17.397 -0.528 -6.474 1.00 63.44 330 PHE A CA 1
ATOM 2704 C C . PHE A 1 330 ? 17.264 -1.516 -5.310 1.00 63.44 330 PHE A C 1
ATOM 2706 O O . PHE A 1 330 ? 18.233 -2.166 -4.914 1.00 63.44 330 PHE A O 1
ATOM 2713 N N . ALA A 1 331 ? 16.033 -1.695 -4.825 1.00 58.09 331 ALA A N 1
ATOM 2714 C CA . ALA A 1 331 ? 15.697 -2.738 -3.862 1.00 58.09 331 ALA A CA 1
ATOM 2715 C C . ALA A 1 331 ? 15.430 -4.087 -4.554 1.00 58.09 331 ALA A C 1
ATOM 2717 O O . ALA A 1 331 ? 15.089 -4.153 -5.739 1.00 58.09 331 ALA A O 1
ATOM 2718 N N . THR A 1 332 ? 15.503 -5.177 -3.786 1.00 52.31 332 THR A N 1
ATOM 2719 C CA . THR A 1 332 ? 15.241 -6.553 -4.251 1.00 52.31 332 THR A CA 1
ATOM 2720 C C . THR A 1 332 ? 13.835 -6.735 -4.845 1.00 52.31 332 THR A C 1
ATOM 2722 O O . THR A 1 332 ? 13.632 -7.599 -5.692 1.00 52.31 332 THR A O 1
ATOM 2725 N N . SER A 1 333 ? 12.869 -5.900 -4.443 1.00 52.34 333 SER A N 1
ATOM 2726 C CA . SER A 1 333 ? 11.496 -5.879 -4.972 1.00 52.34 333 SER A CA 1
ATOM 2727 C C . SER A 1 333 ? 11.361 -5.202 -6.345 1.00 52.34 333 SER A C 1
ATOM 2729 O O . SER A 1 333 ? 10.280 -5.222 -6.928 1.00 52.34 333 SER A O 1
ATOM 2731 N N . GLY A 1 334 ? 12.423 -4.585 -6.878 1.00 49.06 334 GLY A N 1
ATOM 2732 C CA . GLY A 1 334 ? 12.381 -3.805 -8.123 1.00 49.06 334 GLY A CA 1
ATOM 2733 C C . GLY A 1 334 ? 11.715 -2.430 -7.983 1.00 49.06 334 GLY A C 1
ATOM 2734 O O . GLY A 1 334 ? 11.651 -1.675 -8.959 1.00 49.06 334 GLY A O 1
ATOM 2735 N N . GLU A 1 335 ? 11.248 -2.090 -6.782 1.00 51.16 335 GLU A N 1
ATOM 2736 C CA . GLU A 1 335 ? 10.657 -0.798 -6.455 1.00 51.16 335 GLU A CA 1
ATOM 2737 C C . GLU A 1 335 ? 11.714 0.228 -6.037 1.00 51.16 335 GLU A C 1
ATOM 2739 O O . GLU A 1 335 ? 12.813 -0.104 -5.585 1.00 51.16 335 GLU A O 1
ATOM 2744 N N . TYR A 1 336 ? 11.349 1.500 -6.198 1.00 50.81 336 TYR A N 1
ATOM 2745 C CA . TYR A 1 336 ? 12.107 2.616 -5.661 1.00 50.81 336 TYR A CA 1
ATOM 2746 C C . TYR A 1 336 ? 11.763 2.769 -4.190 1.00 50.81 336 TYR A C 1
ATOM 2748 O O . TYR A 1 336 ? 10.775 3.413 -3.834 1.00 50.81 336 TYR A O 1
ATOM 2756 N N . GLU A 1 337 ? 12.580 2.187 -3.332 1.00 52.88 337 GLU A N 1
ATOM 2757 C CA . GLU A 1 337 ? 12.527 2.491 -1.915 1.00 52.88 337 GLU A CA 1
ATOM 2758 C C . GLU A 1 337 ? 13.676 3.445 -1.627 1.00 52.88 337 GLU A C 1
ATOM 2760 O O . GLU A 1 337 ? 14.831 3.043 -1.589 1.00 52.88 337 GLU A O 1
ATOM 2765 N N . CYS A 1 338 ? 13.371 4.738 -1.502 1.00 50.06 338 CYS A N 1
ATOM 2766 C CA . CYS A 1 338 ? 14.391 5.738 -1.227 1.00 50.06 338 CYS A CA 1
ATOM 2767 C C . CYS A 1 338 ? 15.122 5.414 0.086 1.00 50.06 338 CYS A C 1
ATOM 2769 O O . CYS A 1 338 ? 14.571 5.604 1.174 1.00 50.06 338 CYS A O 1
ATOM 2771 N N . SER A 1 339 ? 16.371 4.968 -0.025 1.00 48.44 339 SER A N 1
ATOM 2772 C CA . SER A 1 339 ? 17.248 4.641 1.101 1.00 48.44 339 SER A CA 1
ATOM 2773 C C . SER A 1 339 ? 17.575 5.882 1.938 1.00 48.44 339 SER A C 1
ATOM 2775 O O . SER A 1 339 ? 17.754 5.781 3.137 1.00 48.44 339 SER A O 1
ATOM 2777 N N . LEU A 1 340 ? 17.543 7.092 1.378 1.00 44.03 340 LEU A N 1
ATOM 2778 C CA . LEU A 1 340 ? 17.909 8.298 2.129 1.00 44.03 340 LEU A CA 1
ATOM 2779 C C . LEU A 1 340 ? 16.819 8.847 3.074 1.00 44.03 340 LEU A C 1
ATOM 2781 O O . LEU A 1 340 ? 17.163 9.402 4.114 1.00 44.03 340 LEU A O 1
ATOM 2785 N N . ARG A 1 341 ? 15.513 8.616 2.829 1.00 40.34 341 ARG A N 1
ATOM 2786 C CA . ARG A 1 341 ? 14.482 8.845 3.882 1.00 40.34 341 ARG A CA 1
ATOM 2787 C C . ARG A 1 341 ? 14.664 7.918 5.094 1.00 40.34 341 ARG A C 1
ATOM 2789 O O . ARG A 1 341 ? 13.981 8.079 6.103 1.00 40.34 341 ARG A O 1
ATOM 2796 N N . ARG A 1 342 ? 15.547 6.934 4.949 1.00 46.69 342 ARG A N 1
ATOM 2797 C CA . ARG A 1 342 ? 15.708 5.722 5.742 1.00 46.69 342 ARG A CA 1
ATOM 2798 C C . ARG A 1 342 ? 16.985 5.722 6.584 1.00 46.69 342 ARG A C 1
ATOM 2800 O O . ARG A 1 342 ? 17.216 4.741 7.276 1.00 46.69 342 ARG A O 1
ATOM 2807 N N . TRP A 1 343 ? 17.824 6.759 6.508 1.00 46.31 343 TRP A N 1
ATOM 2808 C CA . TRP A 1 343 ? 19.121 6.800 7.196 1.00 46.31 343 TRP A CA 1
ATOM 2809 C C . TRP A 1 343 ? 19.053 7.795 8.351 1.00 46.31 343 TRP A C 1
ATOM 2811 O O . TRP A 1 343 ? 19.467 8.950 8.263 1.00 46.31 343 TRP A O 1
ATOM 2821 N N . GLN A 1 344 ? 18.423 7.338 9.431 1.00 42.88 344 GLN A N 1
ATOM 2822 C CA . GLN A 1 344 ? 18.503 7.985 10.735 1.00 42.88 344 GLN A CA 1
ATOM 2823 C C . GLN A 1 344 ? 19.926 7.803 11.270 1.00 42.88 344 GLN A C 1
ATOM 2825 O O . GLN A 1 344 ? 20.498 6.728 11.125 1.00 42.88 344 GLN A O 1
ATOM 2830 N N . GLN A 1 345 ? 20.503 8.860 11.850 1.00 40.06 345 GLN A N 1
ATOM 2831 C CA . GLN A 1 345 ? 21.823 8.807 12.483 1.00 40.06 345 GLN A CA 1
ATOM 2832 C C . GLN A 1 345 ? 21.874 7.649 13.491 1.00 40.06 345 GLN A C 1
ATOM 2834 O O . GLN A 1 345 ? 21.233 7.722 14.540 1.00 40.06 345 GLN A O 1
ATOM 2839 N N . GLU A 1 346 ? 22.666 6.613 13.214 1.00 41.19 346 GLU A N 1
ATOM 2840 C CA . GLU A 1 346 ? 23.159 5.728 14.264 1.00 41.19 346 GLU A CA 1
ATOM 2841 C C . GLU A 1 346 ? 24.199 6.508 15.076 1.00 41.19 346 GLU A C 1
ATOM 2843 O O . GLU A 1 346 ? 25.367 6.597 14.715 1.00 41.19 346 GLU A O 1
ATOM 2848 N N . ILE A 1 347 ? 23.774 7.092 16.197 1.00 37.00 347 ILE A N 1
ATOM 2849 C CA . ILE A 1 347 ? 24.690 7.387 17.300 1.00 37.00 347 ILE A CA 1
ATOM 2850 C C . ILE A 1 347 ? 24.210 6.559 18.489 1.00 37.00 347 ILE A C 1
ATOM 2852 O O . ILE A 1 347 ? 23.204 6.885 19.113 1.00 37.00 347 ILE A O 1
ATOM 2856 N N . ASN A 1 348 ? 24.945 5.491 18.802 1.00 32.91 348 ASN A N 1
ATOM 2857 C CA . ASN A 1 348 ? 24.788 4.692 20.022 1.00 32.91 348 ASN A CA 1
ATOM 2858 C C . ASN A 1 348 ? 23.383 4.099 20.254 1.00 32.91 348 ASN A C 1
ATOM 2860 O O . ASN A 1 348 ? 22.851 4.212 21.355 1.00 32.91 348 ASN A O 1
ATOM 2864 N N . HIS A 1 349 ? 22.802 3.430 19.253 1.00 41.72 349 HIS A N 1
ATOM 2865 C CA . HIS A 1 349 ? 21.581 2.618 19.413 1.00 41.72 349 HIS A CA 1
ATOM 2866 C C . HIS A 1 349 ? 20.291 3.378 19.796 1.00 41.72 349 HIS A C 1
ATOM 2868 O O . HIS A 1 349 ? 19.310 2.743 20.181 1.00 41.72 349 HIS A O 1
ATOM 2874 N N . ASP A 1 350 ? 20.246 4.707 19.649 1.00 36.25 350 ASP A N 1
ATOM 2875 C CA . ASP A 1 350 ? 19.050 5.513 19.922 1.00 36.25 350 ASP A CA 1
ATOM 2876 C C . ASP A 1 350 ? 18.443 6.053 18.617 1.00 36.25 350 ASP A C 1
ATOM 2878 O O . ASP A 1 350 ? 19.063 6.825 17.882 1.00 36.25 350 ASP A O 1
ATOM 2882 N N . ILE A 1 351 ? 17.202 5.657 18.326 1.00 44.91 351 ILE A N 1
ATOM 2883 C CA . ILE A 1 351 ? 16.486 6.054 17.109 1.00 44.91 351 ILE A CA 1
ATOM 2884 C C . ILE A 1 351 ? 16.126 7.539 17.190 1.00 44.91 351 ILE A C 1
ATOM 2886 O O . ILE A 1 351 ? 15.179 7.918 17.886 1.00 44.91 351 ILE A O 1
ATOM 2890 N N . ARG A 1 352 ? 16.832 8.391 16.438 1.00 49.47 352 ARG A N 1
ATOM 2891 C CA . ARG A 1 352 ? 16.484 9.814 16.317 1.00 49.47 352 ARG A CA 1
ATOM 2892 C C . ARG A 1 352 ? 15.984 10.153 14.912 1.00 49.47 352 ARG A C 1
ATOM 2894 O O . ARG A 1 352 ? 16.648 9.823 13.931 1.00 49.47 352 ARG A O 1
ATOM 2901 N N . PRO A 1 353 ? 14.820 10.817 14.783 1.00 52.03 353 PRO A N 1
ATOM 2902 C CA . PRO A 1 353 ? 14.359 11.308 13.491 1.00 52.03 353 PRO A CA 1
ATOM 2903 C C . PRO A 1 353 ? 15.347 12.338 12.930 1.00 52.03 353 PRO A C 1
ATOM 2905 O O . PRO A 1 353 ? 15.987 13.060 13.696 1.00 52.03 353 PRO A O 1
ATOM 2908 N N . LEU A 1 354 ? 15.429 12.433 11.598 1.00 57.81 354 LEU A N 1
ATOM 2909 C CA . LEU A 1 354 ? 16.169 13.508 10.935 1.00 57.81 354 LEU A CA 1
ATOM 2910 C C . LEU A 1 354 ? 15.709 14.861 11.479 1.00 57.81 354 LEU A C 1
ATOM 2912 O O . LEU A 1 354 ? 14.511 15.102 11.671 1.00 57.81 354 LEU A O 1
ATOM 2916 N N . THR A 1 355 ? 16.663 15.759 11.696 1.00 69.00 355 THR A N 1
ATOM 2917 C CA . THR A 1 355 ? 16.326 17.146 12.010 1.00 69.00 355 THR A CA 1
ATOM 2918 C C . THR A 1 355 ? 15.614 17.787 10.818 1.00 69.00 355 THR A C 1
ATOM 2920 O O . THR A 1 355 ? 15.746 17.352 9.672 1.00 69.00 355 THR A O 1
ATOM 2923 N N . HIS A 1 356 ? 14.847 18.850 11.071 1.00 68.69 356 HIS A N 1
ATOM 2924 C CA . HIS A 1 356 ? 14.146 19.565 10.002 1.00 68.69 356 HIS A CA 1
ATOM 2925 C C . HIS A 1 356 ? 15.100 20.053 8.895 1.00 68.69 356 HIS A C 1
ATOM 2927 O O . HIS A 1 356 ? 14.735 20.045 7.722 1.00 68.69 356 HIS A O 1
ATOM 2933 N N . THR A 1 357 ? 16.329 20.431 9.256 1.00 76.19 357 THR A N 1
ATOM 2934 C CA . THR A 1 357 ? 17.365 20.868 8.312 1.00 76.19 357 THR A CA 1
ATOM 2935 C C . THR A 1 357 ? 17.873 19.716 7.449 1.00 76.19 357 THR A C 1
ATOM 2937 O O . THR A 1 357 ? 17.857 19.838 6.230 1.00 76.19 357 THR A O 1
ATOM 2940 N N . GLN A 1 358 ? 18.204 18.569 8.050 1.00 71.38 358 GLN A N 1
ATOM 2941 C CA . GLN A 1 358 ? 18.631 17.368 7.316 1.00 71.38 358 GLN A CA 1
ATOM 2942 C C . GLN A 1 358 ? 17.539 16.857 6.370 1.00 71.38 358 GLN A C 1
ATOM 2944 O O . GLN A 1 358 ? 17.811 16.475 5.234 1.00 71.38 358 GLN A O 1
ATOM 2949 N N . TYR A 1 359 ? 16.278 16.902 6.813 1.00 67.50 359 TYR A N 1
ATOM 2950 C CA . TYR A 1 359 ? 15.140 16.556 5.965 1.00 67.50 359 TYR A CA 1
ATOM 2951 C C . TYR A 1 359 ? 15.060 17.462 4.730 1.00 67.50 359 TYR A C 1
ATOM 2953 O O . TYR A 1 359 ? 14.823 16.990 3.620 1.00 67.50 359 TYR A O 1
ATOM 2961 N N . LYS A 1 360 ? 15.269 18.768 4.921 1.00 75.06 360 LYS A N 1
ATOM 2962 C CA . LYS A 1 360 ? 15.226 19.748 3.839 1.00 75.06 360 LYS A CA 1
ATOM 2963 C C . LYS A 1 360 ? 16.375 19.558 2.844 1.00 75.06 360 LYS A C 1
ATOM 2965 O O . LYS A 1 360 ? 16.118 19.538 1.647 1.00 75.06 360 LYS A O 1
ATOM 2970 N N . GLU A 1 361 ? 17.601 19.364 3.328 1.00 76.50 361 GLU A N 1
ATOM 2971 C CA . GLU A 1 361 ? 18.777 19.092 2.483 1.00 76.50 361 GLU A CA 1
ATOM 2972 C C . GLU A 1 361 ? 18.582 17.840 1.624 1.00 76.50 361 GLU A C 1
ATOM 2974 O O . GLU A 1 361 ? 18.908 17.818 0.436 1.00 76.50 361 GLU A O 1
ATOM 2979 N N . PHE A 1 362 ? 17.994 16.803 2.213 1.00 73.25 362 PHE A N 1
ATOM 2980 C CA . PHE A 1 362 ? 17.667 15.583 1.501 1.00 73.25 362 PHE A CA 1
ATOM 2981 C C . PHE A 1 362 ? 16.592 15.796 0.417 1.00 73.25 362 PHE A C 1
ATOM 2983 O O . PHE A 1 362 ? 16.751 15.323 -0.708 1.00 73.25 362 PHE A O 1
ATOM 2990 N N . GLU A 1 363 ? 15.507 16.514 0.717 1.00 74.31 363 GLU A N 1
ATOM 2991 C CA . GLU A 1 363 ? 14.472 16.829 -0.280 1.00 74.31 363 GLU A CA 1
ATOM 2992 C C . GLU A 1 363 ? 15.026 17.691 -1.426 1.00 74.31 363 GLU A C 1
ATOM 2994 O O . GLU A 1 363 ? 14.699 17.444 -2.586 1.00 74.31 363 GLU A O 1
ATOM 2999 N N . GLU A 1 364 ? 15.906 18.652 -1.130 1.00 82.19 364 GLU A N 1
ATOM 3000 C CA . GLU A 1 364 ? 16.598 19.461 -2.142 1.00 82.19 364 GLU A CA 1
ATOM 3001 C C . GLU A 1 364 ? 17.487 18.591 -3.051 1.00 82.19 364 GLU A C 1
ATOM 3003 O O . GLU A 1 364 ? 17.463 18.751 -4.274 1.00 82.19 364 GLU A O 1
ATOM 3008 N N . LEU A 1 365 ? 18.200 17.610 -2.485 1.00 81.88 365 LEU A N 1
ATOM 3009 C CA . LEU A 1 365 ? 18.962 16.630 -3.262 1.00 81.88 365 LEU A CA 1
ATOM 3010 C C . LEU A 1 365 ? 18.053 15.745 -4.125 1.00 81.88 365 LEU A C 1
ATOM 3012 O O . LEU A 1 365 ? 18.327 15.509 -5.295 1.00 81.88 365 LEU A O 1
ATOM 3016 N N . MET A 1 366 ? 16.942 15.255 -3.582 1.00 77.19 366 MET A N 1
ATOM 3017 C CA . MET A 1 366 ? 16.018 14.430 -4.362 1.00 77.19 366 MET A CA 1
ATOM 3018 C C . MET A 1 366 ? 15.332 15.203 -5.481 1.00 77.19 366 MET A C 1
ATOM 3020 O O . MET A 1 366 ? 15.042 14.628 -6.532 1.00 77.19 366 MET A O 1
ATOM 3024 N N . ALA A 1 367 ? 15.080 16.493 -5.267 1.00 81.75 367 ALA A N 1
ATOM 3025 C CA . ALA A 1 367 ? 14.573 17.376 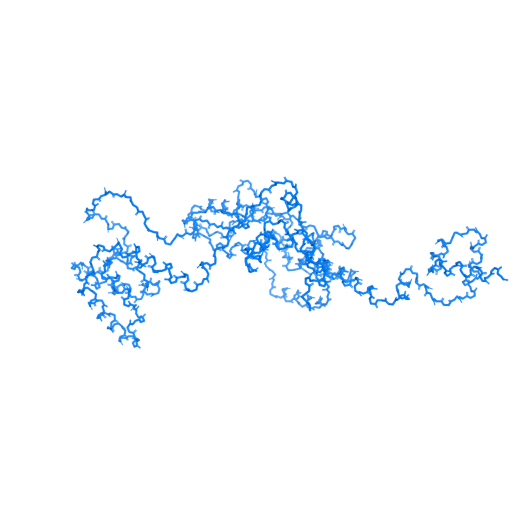-6.300 1.00 81.75 367 ALA A CA 1
ATOM 3026 C C . ALA A 1 367 ? 15.583 17.538 -7.448 1.00 81.75 367 ALA A C 1
ATOM 3028 O O . ALA A 1 367 ? 15.163 17.567 -8.604 1.00 81.75 367 ALA A O 1
ATOM 3029 N N . SER A 1 368 ? 16.894 17.563 -7.169 1.00 85.56 368 SER A N 1
ATOM 3030 C CA . SER A 1 368 ? 17.919 17.612 -8.226 1.00 85.56 368 SER A CA 1
ATOM 3031 C C . SER A 1 368 ? 18.002 16.317 -9.048 1.00 85.56 368 SER A C 1
ATOM 3033 O O . SER A 1 368 ? 18.412 16.349 -10.206 1.00 85.56 368 SER A O 1
ATOM 3035 N N . TYR A 1 369 ? 17.531 15.194 -8.498 1.00 84.19 369 TYR A N 1
ATOM 3036 C CA . TYR A 1 369 ? 17.435 13.896 -9.175 1.00 84.19 369 TYR A CA 1
ATOM 3037 C C . TYR A 1 369 ? 16.031 13.567 -9.711 1.00 84.19 369 TYR A C 1
ATOM 3039 O O . TYR A 1 369 ? 15.733 12.402 -9.986 1.00 84.19 369 TYR A O 1
ATOM 3047 N N . ALA A 1 370 ? 15.152 14.561 -9.877 1.00 80.69 370 ALA A N 1
ATOM 3048 C CA . ALA A 1 370 ? 13.764 14.340 -10.293 1.00 80.69 370 ALA A CA 1
ATOM 3049 C C . ALA A 1 370 ? 13.622 13.605 -11.642 1.00 80.69 370 ALA A C 1
ATOM 3051 O O . ALA A 1 370 ? 12.699 12.801 -11.796 1.00 80.69 370 ALA A O 1
ATOM 3052 N N . ASP A 1 371 ? 14.551 13.836 -12.573 1.00 80.62 371 ASP A N 1
ATOM 3053 C CA . ASP A 1 371 ? 14.539 13.266 -13.930 1.00 80.62 371 ASP A CA 1
ATOM 3054 C C . ASP A 1 371 ? 15.169 11.863 -14.022 1.00 80.62 371 ASP A C 1
ATOM 3056 O O . ASP A 1 371 ? 15.168 11.225 -15.088 1.00 80.62 371 ASP A O 1
ATOM 3060 N N . LEU A 1 372 ? 15.729 11.362 -12.915 1.00 81.81 372 LEU A N 1
ATOM 3061 C CA . LEU A 1 372 ? 16.310 10.029 -12.865 1.00 81.81 372 LEU A CA 1
ATOM 3062 C C . LEU A 1 372 ? 15.228 8.960 -12.669 1.00 81.81 372 LEU A C 1
ATOM 3064 O O . LEU A 1 372 ? 14.266 9.146 -11.914 1.00 81.81 372 LEU A O 1
ATOM 3068 N N . PRO A 1 373 ? 15.370 7.803 -13.336 1.00 73.81 373 PRO A N 1
ATOM 3069 C CA . PRO A 1 373 ? 14.428 6.712 -13.179 1.00 73.81 373 PRO A CA 1
ATOM 3070 C C . PRO A 1 373 ? 14.483 6.176 -11.751 1.00 73.81 373 PRO A C 1
ATOM 3072 O O . PRO A 1 373 ? 15.534 5.793 -11.240 1.00 73.81 373 PRO A O 1
ATOM 3075 N N . ARG A 1 374 ? 13.311 6.153 -11.117 1.00 71.94 374 ARG A N 1
ATOM 3076 C CA . ARG A 1 374 ? 13.161 5.749 -9.721 1.00 71.94 374 ARG A CA 1
ATOM 3077 C C . ARG A 1 374 ? 13.236 4.235 -9.557 1.00 71.94 374 ARG A C 1
ATOM 3079 O O . ARG A 1 374 ? 13.884 3.746 -8.647 1.00 71.94 374 ARG A O 1
ATOM 3086 N N . THR A 1 375 ? 12.590 3.474 -10.433 1.00 72.62 375 THR A N 1
ATOM 3087 C CA . THR A 1 375 ? 12.567 2.008 -10.342 1.00 72.62 375 THR A CA 1
ATOM 3088 C C . THR A 1 375 ? 13.496 1.378 -11.368 1.00 72.62 375 THR A C 1
ATOM 3090 O O . THR A 1 375 ? 13.735 1.952 -12.436 1.00 72.62 375 THR A O 1
ATOM 3093 N N . ARG A 1 376 ? 13.941 0.147 -11.091 1.00 72.00 376 ARG A N 1
ATOM 3094 C CA . ARG A 1 376 ? 14.732 -0.644 -12.044 1.00 72.00 376 ARG A CA 1
ATOM 3095 C C . ARG A 1 376 ? 14.012 -0.791 -13.383 1.00 72.00 376 ARG A C 1
ATOM 3097 O O . ARG A 1 376 ? 14.609 -0.602 -14.434 1.00 72.00 376 ARG A O 1
ATOM 3104 N N . VAL A 1 377 ? 12.702 -1.031 -13.336 1.00 72.31 377 VAL A N 1
ATOM 3105 C CA . VAL A 1 377 ? 11.853 -1.168 -14.529 1.00 72.31 377 VAL A CA 1
ATOM 3106 C C . VAL A 1 377 ? 11.823 0.116 -15.360 1.00 72.31 377 VAL A C 1
ATOM 3108 O O . VAL A 1 377 ? 11.896 0.056 -16.585 1.00 72.31 377 VAL A O 1
ATOM 3111 N N . LEU A 1 378 ? 11.706 1.285 -14.720 1.00 77.69 378 LEU A N 1
ATOM 3112 C CA . LEU A 1 378 ? 11.719 2.568 -15.429 1.00 77.69 378 LEU A CA 1
ATOM 3113 C C . LEU A 1 378 ? 13.086 2.850 -16.054 1.00 77.69 378 LEU A C 1
ATOM 3115 O O . LEU A 1 378 ? 13.147 3.389 -17.155 1.00 77.69 378 LEU A O 1
ATOM 3119 N N . TRP A 1 379 ? 14.169 2.467 -15.378 1.00 79.19 379 TRP A N 1
ATOM 3120 C CA . TRP A 1 379 ? 15.524 2.618 -15.901 1.00 79.19 379 TRP A CA 1
ATOM 3121 C C . TRP A 1 379 ? 15.785 1.703 -17.102 1.00 79.19 379 TRP A C 1
ATOM 3123 O O . TRP A 1 379 ? 16.274 2.174 -18.127 1.00 79.19 379 TRP A O 1
ATOM 3133 N N . GLU A 1 380 ? 15.386 0.429 -17.023 1.00 78.25 380 GLU A N 1
ATOM 3134 C CA . GLU A 1 380 ? 15.484 -0.524 -18.138 1.00 78.25 380 GLU A CA 1
ATOM 3135 C C . GLU A 1 380 ? 14.669 -0.043 -19.350 1.00 78.25 380 GLU A C 1
ATOM 3137 O O . GLU A 1 380 ? 15.206 0.023 -20.456 1.00 78.25 380 GLU A O 1
ATOM 3142 N N . LYS A 1 381 ? 13.424 0.417 -19.137 1.00 80.56 381 LYS A N 1
ATOM 3143 C CA . LYS A 1 381 ? 12.587 1.008 -20.199 1.00 80.56 381 LYS A CA 1
ATOM 3144 C C . LYS A 1 381 ? 13.208 2.259 -20.815 1.00 80.56 381 LYS A C 1
AT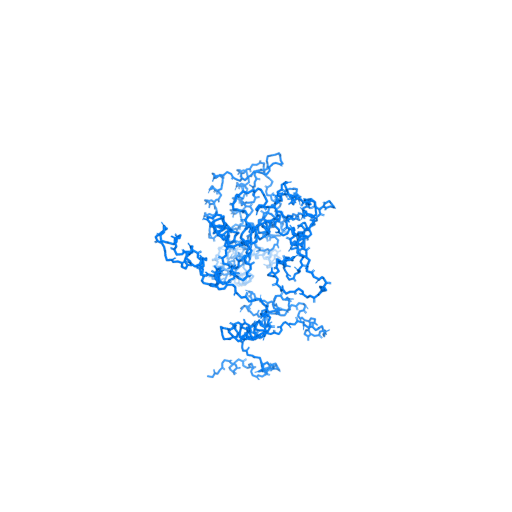OM 3146 O O . LYS A 1 381 ? 13.156 2.420 -22.030 1.00 80.56 381 LYS A O 1
ATOM 3151 N N . LYS A 1 382 ? 13.799 3.139 -20.001 1.00 80.56 382 LYS A N 1
ATOM 3152 C CA . LYS A 1 382 ? 14.499 4.335 -20.492 1.00 80.56 382 LYS A CA 1
ATOM 3153 C C . LYS A 1 382 ? 15.695 3.939 -21.365 1.00 80.56 382 LYS A C 1
ATOM 3155 O O . LYS A 1 382 ? 15.815 4.450 -22.472 1.00 80.56 382 LYS A O 1
ATOM 3160 N N . LYS A 1 383 ? 16.502 2.959 -20.935 1.00 77.94 383 LYS A N 1
ATOM 3161 C CA . LYS A 1 383 ? 17.611 2.405 -21.737 1.00 77.94 383 LYS A CA 1
ATOM 3162 C C . LYS A 1 383 ? 17.130 1.760 -23.043 1.00 77.94 383 LYS A C 1
ATOM 3164 O O . LYS A 1 383 ? 17.822 1.852 -24.055 1.00 77.94 383 LYS A O 1
ATOM 3169 N N . GLU A 1 384 ? 15.982 1.086 -23.043 1.00 75.12 384 GLU A N 1
ATOM 3170 C CA . GLU A 1 384 ? 15.386 0.511 -24.258 1.00 75.12 384 GLU A CA 1
ATOM 3171 C C . GLU A 1 384 ? 14.882 1.593 -25.219 1.00 75.12 384 GLU A C 1
ATOM 3173 O O . GLU A 1 384 ? 15.232 1.559 -26.394 1.00 75.12 384 GLU A O 1
ATOM 3178 N N . GLN A 1 385 ? 14.166 2.603 -24.722 1.00 71.75 385 GLN A N 1
ATOM 3179 C CA . GLN A 1 385 ? 13.702 3.740 -25.526 1.00 71.75 385 GLN A CA 1
ATOM 3180 C C . GLN A 1 385 ? 14.860 4.565 -26.098 1.00 71.75 385 GLN A C 1
ATOM 3182 O O . GLN A 1 385 ? 14.813 4.992 -27.249 1.00 71.75 385 GLN A O 1
ATOM 3187 N N . GLU A 1 386 ? 15.926 4.769 -25.323 1.00 71.75 386 GLU A N 1
ATOM 3188 C CA . GLU A 1 386 ? 17.154 5.406 -25.804 1.00 71.75 386 GLU A CA 1
ATOM 3189 C C . GLU A 1 386 ? 17.808 4.570 -26.912 1.00 71.75 386 GLU A C 1
ATOM 3191 O O . GLU A 1 386 ? 18.233 5.123 -27.922 1.00 71.75 386 GLU A O 1
ATOM 3196 N N . LYS A 1 387 ? 17.823 3.235 -26.795 1.00 67.50 387 LYS A N 1
ATOM 3197 C CA . LYS A 1 387 ? 18.313 2.347 -27.864 1.00 67.50 387 LYS A CA 1
ATOM 3198 C C . LYS A 1 387 ? 17.430 2.364 -29.114 1.00 67.50 387 LYS A C 1
ATOM 3200 O O . LYS A 1 387 ? 17.977 2.304 -30.214 1.00 67.50 387 LYS A O 1
ATOM 3205 N N . GLU A 1 388 ? 16.109 2.436 -28.967 1.00 66.62 388 GLU A N 1
ATOM 3206 C CA . GLU A 1 388 ? 15.159 2.505 -30.088 1.00 66.62 388 GLU A CA 1
ATOM 3207 C C . GLU A 1 388 ? 15.224 3.846 -30.828 1.00 66.62 388 GLU A C 1
ATOM 3209 O O . GLU A 1 388 ? 15.137 3.872 -32.055 1.00 66.62 388 GLU A O 1
ATOM 3214 N N . ASN A 1 389 ? 15.439 4.947 -30.103 1.00 69.38 389 ASN A N 1
ATOM 3215 C CA . ASN A 1 389 ? 15.590 6.284 -30.683 1.00 69.38 389 ASN A CA 1
ATOM 3216 C C . ASN A 1 389 ? 16.981 6.533 -31.293 1.00 69.38 389 ASN A C 1
ATOM 3218 O O . ASN A 1 389 ? 17.146 7.471 -32.073 1.00 69.38 389 ASN A O 1
ATOM 3222 N N . MET A 1 390 ? 17.978 5.708 -30.959 1.00 69.38 390 MET A N 1
ATOM 3223 C CA . MET A 1 390 ? 19.323 5.792 -31.529 1.00 69.38 390 MET A CA 1
ATOM 3224 C C . MET A 1 390 ? 19.337 5.317 -32.982 1.00 69.38 390 MET A C 1
ATOM 3226 O O . MET A 1 390 ? 18.881 4.219 -33.312 1.00 69.38 390 MET A O 1
ATOM 3230 N N . SER A 1 391 ? 19.944 6.121 -33.852 1.00 75.06 391 SER A N 1
ATOM 3231 C CA . SER A 1 391 ? 20.147 5.782 -35.258 1.00 75.06 391 SER A CA 1
ATOM 3232 C C . SER A 1 391 ? 20.961 4.495 -35.399 1.00 75.06 391 SER A C 1
ATOM 3234 O O . SER A 1 391 ? 21.862 4.212 -34.607 1.00 75.06 391 SER A O 1
ATOM 3236 N N . TYR A 1 392 ? 20.720 3.729 -36.467 1.00 75.75 392 TYR A N 1
ATOM 3237 C CA . TYR A 1 392 ? 21.488 2.518 -36.776 1.00 75.75 392 TYR A CA 1
ATOM 3238 C C . TYR A 1 392 ? 23.010 2.761 -36.756 1.00 75.75 392 TYR A C 1
ATOM 3240 O O . TYR A 1 392 ? 23.772 1.916 -36.290 1.00 75.75 392 TYR A O 1
ATOM 3248 N N . ILE A 1 393 ? 23.470 3.936 -37.204 1.00 73.75 393 ILE A N 1
ATOM 3249 C CA . ILE A 1 393 ? 24.893 4.310 -37.162 1.00 73.75 393 ILE A CA 1
ATOM 3250 C C . ILE A 1 393 ? 25.386 4.441 -35.715 1.00 73.75 393 ILE A C 1
ATOM 3252 O O . ILE A 1 393 ? 26.484 3.986 -35.395 1.00 73.75 393 ILE A O 1
ATOM 3256 N N . GLU A 1 394 ? 24.584 5.024 -34.831 1.00 74.88 394 GLU A N 1
ATOM 3257 C CA . GLU A 1 394 ? 24.920 5.220 -33.420 1.00 74.88 394 GLU A CA 1
ATOM 3258 C C . GLU A 1 394 ? 24.916 3.889 -32.658 1.00 74.88 394 GLU A C 1
ATOM 3260 O O . GLU A 1 394 ? 25.834 3.611 -31.886 1.00 74.88 394 GLU A O 1
ATOM 3265 N N . GLN A 1 395 ? 23.970 2.999 -32.968 1.00 77.06 395 GLN A N 1
ATOM 3266 C CA . GLN A 1 395 ? 23.956 1.626 -32.453 1.00 77.06 395 GLN A CA 1
ATOM 3267 C C . GLN A 1 395 ? 25.207 0.835 -32.871 1.00 77.06 395 GLN A C 1
ATOM 3269 O O . GLN A 1 395 ? 25.754 0.055 -32.089 1.00 77.06 395 GLN A O 1
ATOM 3274 N N . GLN A 1 396 ? 25.691 1.036 -34.100 1.00 79.12 396 GLN A N 1
ATOM 3275 C CA . GLN A 1 396 ? 26.934 0.417 -34.564 1.00 79.12 396 GLN A CA 1
ATOM 3276 C C . GLN A 1 396 ? 28.165 1.041 -33.893 1.00 79.12 396 GLN A C 1
ATOM 3278 O O . GLN A 1 396 ? 29.104 0.311 -33.581 1.00 79.12 396 GLN A O 1
ATOM 3283 N N . ARG A 1 397 ? 28.146 2.349 -33.603 1.00 81.06 397 ARG A N 1
ATOM 3284 C CA . ARG A 1 397 ? 29.222 3.044 -32.875 1.00 81.06 397 ARG A CA 1
ATOM 3285 C C . ARG A 1 397 ? 29.336 2.628 -31.408 1.00 81.06 397 ARG A C 1
ATOM 3287 O O . ARG A 1 397 ? 30.448 2.563 -30.897 1.00 81.06 397 ARG A O 1
ATOM 3294 N N . LEU A 1 398 ? 28.225 2.261 -30.764 1.00 77.38 398 LEU A N 1
ATOM 3295 C CA . LEU A 1 398 ? 28.227 1.663 -29.421 1.00 77.38 398 LEU A CA 1
ATOM 3296 C C . LEU A 1 398 ? 28.973 0.321 -29.371 1.00 77.38 398 LEU A C 1
ATOM 3298 O O . LEU A 1 398 ? 29.666 0.034 -28.401 1.00 77.38 398 LEU A O 1
ATOM 3302 N N . LYS A 1 399 ? 28.837 -0.507 -30.415 1.00 80.56 399 LYS A N 1
ATOM 3303 C CA . LYS A 1 399 ? 29.524 -1.810 -30.505 1.00 80.56 399 LYS A CA 1
ATOM 3304 C C . LYS A 1 399 ? 30.963 -1.677 -31.000 1.00 80.56 399 LYS A C 1
ATOM 3306 O O . LYS A 1 399 ? 31.834 -2.455 -30.623 1.00 80.56 399 LYS A O 1
ATOM 3311 N N . HIS A 1 400 ? 31.196 -0.704 -31.869 1.00 83.00 400 HIS A N 1
ATOM 3312 C CA . HIS A 1 400 ? 32.442 -0.502 -32.584 1.00 83.00 400 HIS A CA 1
ATOM 3313 C C . HIS A 1 400 ? 32.692 1.000 -32.688 1.00 83.00 400 HIS A C 1
ATOM 3315 O O . HIS A 1 400 ? 32.143 1.654 -33.571 1.00 83.00 400 HIS A O 1
ATOM 3321 N N . SER A 1 401 ? 33.519 1.559 -31.801 1.00 83.00 401 SER A N 1
ATOM 3322 C CA . SER A 1 401 ? 33.700 3.016 -31.675 1.00 83.00 401 SER A CA 1
ATOM 3323 C C . SER A 1 401 ? 34.112 3.718 -32.977 1.00 83.00 401 SER A C 1
ATOM 3325 O O . SER A 1 401 ? 33.801 4.893 -33.164 1.00 83.00 401 SER A O 1
ATOM 3327 N N . LYS A 1 402 ? 34.740 2.997 -33.917 1.00 83.94 402 LYS A N 1
ATOM 3328 C CA . LYS A 1 402 ? 35.130 3.488 -35.249 1.00 83.94 402 LYS A CA 1
ATOM 3329 C C . LYS A 1 402 ? 34.204 3.023 -36.387 1.00 83.94 402 LYS A C 1
ATOM 3331 O O . LYS A 1 402 ? 34.583 3.062 -37.562 1.00 83.94 402 LYS A O 1
ATOM 3336 N N . ALA A 1 403 ? 32.979 2.587 -36.089 1.00 83.06 403 ALA A N 1
ATOM 3337 C CA . ALA A 1 403 ? 31.993 2.228 -37.108 1.00 83.06 403 ALA A CA 1
ATOM 3338 C C . ALA A 1 403 ? 31.685 3.414 -38.041 1.00 83.06 403 ALA A C 1
ATOM 3340 O O . ALA A 1 403 ? 31.404 4.528 -37.592 1.00 83.06 403 ALA A O 1
ATOM 3341 N N . TYR A 1 404 ? 31.721 3.150 -39.352 1.00 77.88 404 TYR A N 1
ATOM 3342 C CA . TYR A 1 404 ? 31.504 4.127 -40.432 1.00 77.88 404 TYR A CA 1
ATOM 3343 C C . TYR A 1 404 ? 32.484 5.313 -40.472 1.00 77.88 404 TYR A C 1
ATOM 3345 O O . TYR A 1 404 ? 32.278 6.243 -41.247 1.00 77.88 404 TYR A O 1
ATOM 3353 N N . VAL A 1 405 ? 33.564 5.290 -39.686 1.00 85.62 405 VAL A N 1
ATOM 3354 C CA . VAL A 1 405 ? 34.656 6.269 -39.801 1.00 85.62 405 VAL A CA 1
ATOM 3355 C C . VAL A 1 405 ? 35.475 5.957 -41.057 1.00 85.62 405 VAL A C 1
ATOM 3357 O O . VAL A 1 405 ? 35.637 4.791 -41.419 1.00 85.62 405 VAL A O 1
ATOM 3360 N N . GLN A 1 406 ? 35.999 6.966 -41.749 1.00 88.06 406 GLN A N 1
ATOM 3361 C CA . GLN A 1 406 ? 36.863 6.740 -42.911 1.00 88.06 406 GLN A CA 1
ATOM 3362 C C . GLN A 1 406 ? 38.163 6.033 -42.488 1.00 88.06 406 GLN A C 1
ATOM 3364 O O . GLN A 1 406 ? 38.641 6.224 -41.373 1.00 88.06 406 GLN A O 1
ATOM 3369 N N . TRP A 1 407 ? 38.691 5.148 -43.332 1.00 89.50 407 TRP A N 1
ATOM 3370 C CA . TRP A 1 407 ? 39.983 4.497 -43.085 1.00 89.50 407 TRP A CA 1
ATOM 3371 C C . TRP A 1 407 ? 41.119 5.485 -43.340 1.00 89.50 407 TRP A C 1
ATOM 3373 O O . TRP A 1 407 ? 41.053 6.247 -44.307 1.00 89.50 407 TRP A O 1
ATOM 3383 N N . THR A 1 408 ? 42.142 5.468 -42.489 1.00 91.50 408 THR A N 1
ATOM 3384 C CA . THR A 1 408 ? 43.389 6.208 -42.726 1.00 91.50 408 THR A CA 1
ATOM 3385 C C . THR A 1 408 ? 44.433 5.300 -43.368 1.00 91.50 408 THR A C 1
ATOM 3387 O O . THR A 1 408 ? 44.380 4.078 -43.223 1.00 91.50 408 THR A O 1
ATOM 3390 N N . GLU A 1 409 ? 45.418 5.889 -44.047 1.00 89.06 409 GLU A N 1
ATOM 3391 C CA . GLU A 1 409 ? 46.500 5.122 -44.681 1.00 89.06 409 GLU A CA 1
ATOM 3392 C C . GLU A 1 409 ? 47.301 4.287 -43.670 1.00 89.06 409 GLU A C 1
ATOM 3394 O O . GLU A 1 409 ? 47.732 3.175 -43.973 1.00 89.06 409 GLU A O 1
ATOM 3399 N N . ASP A 1 410 ? 47.463 4.789 -42.445 1.00 88.81 410 ASP A N 1
ATOM 3400 C CA . ASP A 1 410 ? 48.140 4.062 -41.370 1.00 88.81 410 ASP A CA 1
ATOM 3401 C C . ASP A 1 410 ? 47.304 2.885 -40.851 1.00 88.81 410 ASP A C 1
ATOM 3403 O O . ASP A 1 410 ? 47.849 1.825 -40.538 1.00 88.81 410 ASP A O 1
ATOM 3407 N N . GLU A 1 411 ? 45.975 3.039 -40.792 1.00 89.62 411 GLU A N 1
ATOM 3408 C CA . GLU A 1 411 ? 45.071 1.935 -40.457 1.00 89.62 411 GLU A CA 1
ATOM 3409 C C . GLU A 1 411 ? 45.114 0.843 -41.530 1.00 89.62 411 GLU A C 1
ATOM 3411 O O . GLU A 1 411 ? 45.128 -0.337 -41.183 1.00 89.62 411 GLU A O 1
ATOM 3416 N N . ASP A 1 412 ? 45.198 1.216 -42.809 1.00 91.75 412 ASP A N 1
ATOM 3417 C CA . ASP A 1 412 ? 45.301 0.263 -43.916 1.00 91.75 412 ASP A CA 1
ATOM 3418 C C . ASP A 1 412 ? 46.616 -0.527 -43.879 1.00 91.75 412 ASP A C 1
ATOM 3420 O O . ASP A 1 412 ? 46.594 -1.757 -43.961 1.00 91.75 412 ASP A O 1
ATOM 3424 N N . LYS A 1 413 ? 47.757 0.152 -43.685 1.00 90.12 413 LYS A N 1
ATOM 3425 C CA . LYS A 1 413 ? 49.071 -0.505 -43.547 1.00 90.12 413 LYS A CA 1
ATOM 3426 C C . LYS A 1 413 ? 49.070 -1.504 -42.391 1.00 90.12 413 LYS A C 1
ATOM 3428 O O . LYS A 1 413 ? 49.458 -2.659 -42.562 1.00 90.12 413 LYS A O 1
ATOM 3433 N N . LYS A 1 414 ? 48.558 -1.074 -41.234 1.00 90.38 414 LYS A N 1
ATOM 3434 C CA . LYS A 1 414 ? 48.475 -1.903 -40.028 1.00 90.38 414 LYS A CA 1
ATOM 3435 C C . LYS A 1 414 ? 47.509 -3.078 -40.195 1.00 90.38 414 LYS A C 1
ATOM 3437 O O . LYS A 1 414 ? 47.746 -4.150 -39.645 1.00 90.38 414 LYS A O 1
ATOM 3442 N N . LEU A 1 415 ? 46.420 -2.899 -40.945 1.00 90.00 415 LEU A N 1
ATOM 3443 C CA . LEU A 1 415 ? 45.457 -3.964 -41.225 1.00 90.00 415 LEU A CA 1
ATOM 3444 C C . LEU A 1 415 ? 46.078 -5.064 -42.092 1.00 90.00 415 LEU A C 1
ATOM 3446 O O . LEU A 1 415 ? 45.893 -6.242 -41.792 1.00 90.00 415 LEU A O 1
ATOM 3450 N N . ILE A 1 416 ? 46.825 -4.685 -43.135 1.00 89.56 416 ILE A N 1
ATOM 3451 C CA . ILE A 1 416 ? 47.521 -5.624 -44.027 1.00 89.56 416 ILE A CA 1
ATOM 3452 C C . ILE A 1 416 ? 48.573 -6.418 -43.249 1.00 89.56 416 ILE A C 1
ATOM 3454 O O . ILE A 1 416 ? 48.612 -7.642 -43.358 1.00 89.56 416 ILE A O 1
ATOM 3458 N N . GLU A 1 417 ? 49.382 -5.740 -42.434 1.00 90.38 417 GLU A N 1
ATOM 3459 C CA . GLU A 1 417 ? 50.427 -6.370 -41.624 1.00 90.38 417 GLU A CA 1
ATOM 3460 C C . GLU A 1 417 ? 49.842 -7.402 -40.648 1.00 90.38 417 GLU A C 1
ATOM 3462 O O . GLU A 1 417 ? 50.253 -8.563 -40.634 1.00 90.38 417 GLU A O 1
ATOM 3467 N N . LEU A 1 418 ? 48.823 -7.014 -39.875 1.00 89.00 418 LEU A N 1
ATOM 3468 C CA . LEU A 1 418 ? 48.197 -7.907 -38.899 1.00 89.00 418 LEU A CA 1
ATOM 3469 C C . LEU A 1 418 ? 47.473 -9.085 -39.568 1.00 89.00 418 LEU A C 1
ATOM 3471 O O . LEU A 1 418 ? 47.502 -10.197 -39.039 1.00 89.00 418 LEU A O 1
ATOM 3475 N N . HIS A 1 419 ? 46.861 -8.868 -40.735 1.00 88.69 419 HIS A N 1
ATOM 3476 C CA . HIS A 1 419 ? 46.246 -9.940 -41.516 1.00 88.69 419 HIS A CA 1
ATOM 3477 C C . HIS A 1 419 ? 47.294 -10.908 -42.094 1.00 88.69 419 HIS A C 1
ATOM 3479 O O . HIS A 1 419 ? 47.085 -12.118 -42.062 1.00 88.69 419 HIS A O 1
ATOM 3485 N N . ALA A 1 420 ? 48.443 -10.404 -42.559 1.00 87.31 420 ALA A N 1
ATOM 3486 C CA . ALA A 1 420 ? 49.545 -11.227 -43.065 1.00 87.31 420 ALA A CA 1
ATOM 3487 C C . ALA A 1 420 ? 50.187 -12.102 -41.973 1.00 87.31 420 ALA A C 1
ATOM 3489 O O . ALA A 1 420 ? 50.615 -13.219 -42.249 1.00 87.31 420 ALA A O 1
ATOM 3490 N N . ILE A 1 421 ? 50.190 -11.628 -40.723 1.00 89.75 421 ILE A N 1
ATOM 3491 C CA . ILE A 1 421 ? 50.652 -12.381 -39.543 1.00 89.75 421 ILE A CA 1
ATOM 3492 C C . ILE A 1 421 ? 49.605 -13.429 -39.087 1.00 89.75 421 ILE A C 1
ATOM 3494 O O . ILE A 1 421 ? 49.843 -14.202 -38.161 1.00 89.75 421 ILE A O 1
ATOM 3498 N N . GLY A 1 422 ? 48.448 -13.506 -39.756 1.00 88.94 422 GLY A N 1
ATOM 3499 C CA . GLY A 1 422 ? 47.424 -14.521 -39.506 1.00 88.94 422 GLY A CA 1
ATOM 3500 C C . GLY A 1 422 ? 46.463 -14.180 -38.368 1.00 88.94 422 GLY A C 1
ATOM 3501 O O . GLY A 1 422 ? 45.819 -15.081 -37.830 1.00 88.94 422 GLY A O 1
ATOM 3502 N N . LYS A 1 423 ? 46.345 -12.899 -37.982 1.00 89.75 423 LYS A N 1
ATOM 3503 C CA . LYS A 1 423 ? 45.336 -12.481 -37.000 1.00 89.75 423 LYS A CA 1
ATOM 3504 C C . LYS A 1 423 ? 43.929 -12.767 -37.507 1.00 89.75 423 LYS A C 1
ATOM 3506 O O . LYS A 1 423 ? 43.585 -12.495 -38.658 1.00 89.75 423 LYS A O 1
ATOM 3511 N N . THR A 1 424 ? 43.103 -13.289 -36.610 1.00 89.75 424 THR A N 1
ATOM 3512 C CA . THR A 1 424 ? 41.710 -13.612 -36.910 1.00 89.75 424 THR A CA 1
ATOM 3513 C C . THR A 1 424 ? 40.883 -12.341 -37.088 1.00 89.75 424 THR A C 1
ATOM 3515 O O . THR A 1 424 ? 41.202 -11.270 -36.564 1.00 89.75 424 THR A O 1
ATOM 3518 N N . ILE A 1 425 ? 39.771 -12.451 -37.815 1.00 86.69 425 ILE A N 1
ATOM 3519 C CA . ILE A 1 425 ? 38.897 -11.305 -38.092 1.00 86.69 425 ILE A CA 1
ATOM 3520 C C . ILE A 1 425 ? 38.317 -10.732 -36.788 1.00 86.69 425 ILE A C 1
ATOM 3522 O O . ILE A 1 425 ? 38.186 -9.517 -36.663 1.00 86.69 425 ILE A O 1
ATOM 3526 N N . GLU A 1 426 ? 38.049 -11.573 -35.787 1.00 86.88 426 GLU A N 1
ATOM 3527 C CA . GLU A 1 426 ? 37.602 -11.136 -34.460 1.00 86.88 426 GLU A CA 1
ATOM 3528 C C . GLU A 1 426 ? 38.652 -10.291 -33.723 1.00 86.88 426 GLU A C 1
ATOM 3530 O O . GLU A 1 426 ? 38.314 -9.267 -33.125 1.00 86.88 426 GLU A O 1
ATOM 3535 N N . GLU A 1 427 ? 39.931 -10.673 -33.789 1.00 86.69 427 GLU A N 1
ATOM 3536 C CA . GLU A 1 427 ? 41.027 -9.888 -33.207 1.00 86.69 427 GLU A CA 1
ATOM 3537 C C . GLU A 1 427 ? 41.176 -8.538 -33.915 1.00 86.69 427 GLU A C 1
ATOM 3539 O O . GLU A 1 427 ? 41.319 -7.506 -33.258 1.00 86.69 427 GLU A O 1
ATOM 3544 N N . LEU A 1 428 ? 41.067 -8.521 -35.246 1.00 87.69 428 LEU A N 1
ATOM 3545 C CA . LEU A 1 428 ? 41.103 -7.288 -36.033 1.00 87.69 428 LEU A CA 1
ATOM 3546 C C . LEU A 1 428 ? 39.906 -6.376 -35.712 1.00 87.69 428 LEU A C 1
ATOM 3548 O O . LEU A 1 428 ? 40.081 -5.166 -35.569 1.00 87.69 428 LEU A O 1
ATOM 3552 N N . CYS A 1 429 ? 38.706 -6.930 -35.509 1.00 88.50 429 CYS A N 1
ATOM 3553 C CA . CYS A 1 429 ? 37.535 -6.151 -35.090 1.00 88.50 429 CYS A CA 1
ATOM 3554 C C . CYS A 1 429 ? 37.764 -5.437 -33.752 1.00 88.50 429 CYS A C 1
ATOM 3556 O O . CYS A 1 429 ? 37.369 -4.278 -33.601 1.00 88.50 429 CYS A O 1
ATOM 3558 N N . LYS A 1 430 ? 38.432 -6.102 -32.797 1.00 87.38 430 LYS A N 1
ATOM 3559 C CA . LYS A 1 430 ? 38.792 -5.515 -31.496 1.00 87.38 430 LYS A CA 1
ATOM 3560 C C . LYS A 1 430 ? 39.862 -4.431 -31.637 1.00 87.38 430 LYS A C 1
ATOM 3562 O O . LYS A 1 430 ? 39.685 -3.342 -31.105 1.00 87.38 430 LYS A O 1
ATOM 3567 N N . ILE A 1 431 ? 40.933 -4.699 -32.388 1.00 88.31 431 ILE A N 1
ATOM 3568 C CA . ILE A 1 431 ? 42.066 -3.770 -32.564 1.00 88.31 431 ILE A CA 1
ATOM 3569 C C . ILE A 1 431 ? 41.633 -2.478 -33.261 1.00 88.31 431 ILE A C 1
ATOM 3571 O O . ILE A 1 431 ? 42.031 -1.386 -32.857 1.00 88.31 431 ILE A O 1
ATOM 3575 N N . PHE A 1 432 ? 40.813 -2.593 -34.305 1.00 89.31 432 PHE A N 1
ATOM 3576 C CA . PHE A 1 432 ? 40.363 -1.441 -35.083 1.00 89.31 432 PHE A CA 1
ATOM 3577 C C . PHE A 1 432 ? 39.043 -0.856 -34.579 1.00 89.31 432 PHE A C 1
ATOM 3579 O O . PHE A 1 432 ? 38.606 0.161 -35.111 1.00 89.31 432 PHE A O 1
ATOM 3586 N N . ALA A 1 433 ? 38.413 -1.474 -33.574 1.00 87.50 433 ALA A N 1
ATOM 3587 C CA . ALA A 1 433 ? 37.093 -1.107 -33.063 1.00 87.50 433 ALA A CA 1
ATOM 3588 C C . ALA A 1 433 ? 36.063 -0.904 -34.194 1.00 87.50 433 ALA A C 1
ATOM 3590 O O . ALA A 1 433 ? 35.308 0.071 -34.206 1.00 87.50 433 ALA A O 1
ATOM 3591 N N . ARG A 1 434 ? 36.068 -1.819 -35.173 1.00 90.06 434 ARG A N 1
ATOM 3592 C CA . ARG A 1 434 ? 35.223 -1.825 -36.381 1.00 90.06 434 ARG A CA 1
ATOM 3593 C C . ARG A 1 434 ? 34.506 -3.170 -36.504 1.00 90.06 434 ARG A C 1
ATOM 3595 O O . ARG A 1 434 ? 34.961 -4.168 -35.953 1.00 90.06 434 ARG A O 1
ATOM 3602 N N . ASN A 1 435 ? 33.394 -3.191 -37.235 1.00 88.94 435 ASN A N 1
ATOM 3603 C CA . ASN A 1 435 ? 32.623 -4.414 -37.444 1.00 88.94 435 ASN A CA 1
ATOM 3604 C C . ASN A 1 435 ? 33.283 -5.361 -38.461 1.00 88.94 435 ASN A C 1
ATOM 3606 O O . ASN A 1 435 ? 34.079 -4.957 -39.312 1.00 88.94 435 ASN A O 1
ATOM 3610 N N . GLU A 1 436 ? 32.894 -6.634 -38.397 1.00 88.38 436 GLU A N 1
ATOM 3611 C CA . GLU A 1 436 ? 33.462 -7.709 -39.215 1.00 88.38 436 GLU A CA 1
ATOM 3612 C C . GLU A 1 436 ? 33.326 -7.444 -40.722 1.00 88.38 436 GLU A C 1
ATOM 3614 O O . GLU A 1 436 ? 34.258 -7.667 -41.497 1.00 88.38 436 GLU A O 1
ATOM 3619 N N . GLY A 1 437 ? 32.177 -6.900 -41.137 1.00 87.25 437 GLY A N 1
ATOM 3620 C CA . GLY A 1 437 ? 31.912 -6.537 -42.527 1.00 87.25 437 GLY A CA 1
ATOM 3621 C C . GLY A 1 437 ? 32.864 -5.461 -43.057 1.00 87.25 437 GLY A C 1
ATOM 3622 O O . GLY A 1 437 ? 33.357 -5.588 -44.179 1.00 87.25 437 GLY A O 1
ATOM 3623 N N . ALA A 1 438 ? 33.175 -4.434 -42.257 1.00 87.75 438 ALA A N 1
ATOM 3624 C CA . ALA A 1 438 ? 34.126 -3.391 -42.638 1.00 87.75 438 ALA A CA 1
ATOM 3625 C C . ALA A 1 438 ? 35.551 -3.941 -42.761 1.00 87.75 438 ALA A C 1
ATOM 3627 O O . ALA A 1 438 ? 36.232 -3.606 -43.729 1.00 87.75 438 ALA A O 1
ATOM 3628 N N . ILE A 1 439 ? 35.976 -4.810 -41.836 1.00 90.81 439 ILE A N 1
ATOM 3629 C CA . ILE A 1 439 ? 37.288 -5.472 -41.885 1.00 90.81 439 ILE A CA 1
ATOM 3630 C C . ILE A 1 439 ? 37.408 -6.341 -43.146 1.00 90.81 439 ILE A C 1
ATOM 3632 O O . ILE A 1 439 ? 38.312 -6.130 -43.953 1.00 90.81 439 ILE A O 1
ATOM 3636 N N . LYS A 1 440 ? 36.457 -7.259 -43.374 1.00 89.69 440 LYS A N 1
ATOM 3637 C CA . LYS A 1 440 ? 36.444 -8.154 -44.548 1.00 89.69 440 LYS A CA 1
ATOM 3638 C C . LYS A 1 440 ? 36.431 -7.381 -45.865 1.00 89.69 440 LYS A C 1
ATOM 3640 O O . LYS A 1 440 ? 37.193 -7.687 -46.779 1.00 89.69 440 LYS A O 1
ATOM 3645 N N . SER A 1 441 ? 35.570 -6.367 -45.957 1.00 90.31 441 SER A N 1
ATOM 3646 C CA . SER A 1 441 ? 35.452 -5.525 -47.150 1.00 90.31 441 SER A CA 1
ATOM 3647 C C . SER A 1 441 ? 36.737 -4.741 -47.416 1.00 90.31 441 SER A C 1
ATOM 3649 O O . SER A 1 441 ? 37.167 -4.641 -48.567 1.00 90.31 441 SER A O 1
ATOM 3651 N N . ARG A 1 442 ? 37.392 -4.221 -46.366 1.00 91.50 442 ARG A N 1
ATOM 3652 C CA . ARG A 1 442 ? 38.630 -3.454 -46.521 1.00 91.50 442 ARG A CA 1
ATOM 3653 C C . ARG A 1 442 ? 39.812 -4.335 -46.910 1.00 91.50 442 ARG A C 1
ATOM 3655 O O . ARG A 1 442 ? 40.502 -3.983 -47.859 1.00 91.50 442 ARG A O 1
ATOM 3662 N N . ILE A 1 443 ? 39.977 -5.500 -46.281 1.00 90.00 443 ILE A N 1
ATOM 3663 C CA . ILE A 1 443 ? 41.002 -6.487 -46.664 1.00 90.00 443 ILE A CA 1
ATOM 3664 C C . ILE A 1 443 ? 40.830 -6.889 -48.132 1.00 90.00 443 ILE A C 1
ATOM 3666 O O . ILE A 1 443 ? 41.796 -6.874 -48.888 1.00 90.00 443 ILE A O 1
ATOM 3670 N N . LYS A 1 444 ? 39.595 -7.170 -48.572 1.00 89.94 444 LYS A N 1
ATOM 3671 C CA . LYS A 1 444 ? 39.306 -7.510 -49.974 1.00 89.94 444 LYS A CA 1
ATOM 3672 C C . LYS A 1 444 ? 39.673 -6.383 -50.948 1.00 89.94 444 LYS A C 1
ATOM 3674 O O . LYS A 1 444 ? 40.143 -6.667 -52.038 1.00 89.94 444 LYS A O 1
ATOM 3679 N N . LYS A 1 445 ? 39.462 -5.117 -50.569 1.00 89.50 445 LYS A N 1
ATOM 3680 C CA . LYS A 1 445 ? 39.827 -3.951 -51.395 1.00 89.50 445 LYS A CA 1
ATOM 3681 C C . LYS A 1 445 ? 41.329 -3.666 -51.439 1.00 89.50 445 LYS A C 1
ATOM 3683 O O . LYS A 1 445 ? 41.771 -3.070 -52.404 1.00 89.50 445 LYS A O 1
ATOM 3688 N N . LEU A 1 446 ? 42.069 -4.018 -50.390 1.00 86.00 446 LEU A N 1
ATOM 3689 C CA . LEU A 1 446 ? 43.520 -3.807 -50.293 1.00 86.00 446 LEU A CA 1
ATOM 3690 C C . LEU A 1 446 ? 44.340 -4.998 -50.824 1.00 86.00 446 LEU A C 1
ATOM 3692 O O . LEU A 1 446 ? 45.557 -4.904 -50.920 1.00 86.00 446 LEU A O 1
ATOM 3696 N N . SER A 1 447 ? 43.680 -6.124 -51.113 1.00 75.19 447 SER A N 1
ATOM 3697 C CA . SER A 1 447 ? 44.274 -7.332 -51.712 1.00 75.19 447 SER A CA 1
ATOM 3698 C C . SER A 1 447 ? 44.000 -7.467 -53.216 1.00 75.19 447 SER A C 1
ATOM 3700 O O . SER A 1 447 ? 44.454 -8.433 -53.828 1.00 75.19 447 SER A O 1
ATOM 3702 N N . GLN A 1 448 ? 43.255 -6.518 -53.789 1.00 59.12 448 GLN A N 1
ATOM 3703 C CA . GLN A 1 448 ? 43.151 -6.259 -55.228 1.00 59.12 448 GLN A CA 1
ATOM 3704 C C . GLN A 1 448 ? 44.156 -5.177 -55.597 1.00 59.12 448 GLN A C 1
ATOM 3706 O O . GLN A 1 448 ? 44.734 -5.294 -56.698 1.00 59.12 448 GLN A O 1
#

Secondary structure (DSSP, 8-state):
--HHHHTTGGGSTTTTTTTTS-HHHHHHHHHHHHHTTSEEEETTTTTEEEE-HHHHHHHTS-PPP------GGGGSHHHHHHHHHHHHHHHTTS--S---HHHHHHHHHHHHHHHHHTTS-HHHH--HHHHHHHHHH---SHHHHHTSTT--HHHHHHHHHHHHHHHHHHTT---S--GGGS-TT---S------------------EEEETTEEEE--HHHHTSS-HHHHHHHHHHHHHH---SS-EEEGGGGS-TT-TTHHHHHHHHHHHHHHHHT-EE-TTSSEEEPPPPPEE-TTS-EE-----SSHHHHHHHHHHHHHHHSS--B-TTSS---GGGG----STT---PPPHHHHHHHHHHHHHTTTS--SHHHHHHHHHHHHHHS-HHHHHHHH-TTTTPPPPHHHHHHHHHHHHTT--HHHHHHHHT--HHHHHHHHHHH--

Sequence (448 aa):
MSQVYQKGYHLIKTYGCGRDVIFKDWQDYLLQMLHLGYIEIDYKDNSHIKITSQGEEVLYKRKQAQLAIINREDFTVKGRKQKERQQSQFEEQQTEMAEDKTLFENLRQLRLKIASERGVPPYVIFSDKTLHQLAIVQPITYIAFGSISGIGTHKLESLGTIFVKAIREYKGLSTNETEEWNDKNINKDIEINDSVTTPKAKKSVRDFVTFNGTEYHIGSELMGCIKWRTTIGNVSKDVYYTLWQENRYPMTRYISEDVQCRDMVVKRFAEIISAVYNVEVSPDYQTVIIPVRTEYDENGKPVHSLEGVSFEEALDKFKQFVEQNGHLPFATSGEYECSLRRWQQEINHDIRPLTHTQYKEFEELMASYADLPRTRVLWEKKKEQEKENMSYIEQQRLKHSKAYVQWTEDEDKKLIELHAIGKTIEELCKIFARNEGAIKSRIKKLSQ

Radius of gyration: 37.18 Å; chains: 1; bounding box: 98×60×99 Å

Foldseek 3Di:
DPPCVVVVVCVDPCVCVPVVPDPVVVVVQVVQCCLVQQWHQDPVPPRDIGGDPNVCCVVPVVDPDDDDDDDCLVPDPVSVVVVVVVVVVVVVVPDPQDFDPVQLVLVQVVLVVVCVVVVHDSCVLPNSQQSSQCRRQLDLALVSNCVGPGQDPVSSVPCSLVSSLSSCVVVVHDSPDDCVSVDPPPPPPDDDDDPDDDDDDDPDQPQWDDASNDTQGNGNLLVVQFPVVVLVVVCCCPLVQAQDPFQWAFLCVGGDPPDDPSQSSLQSSLVVSCVNPVWPADPSSGITGRDHWFWAAPVRHTPDQPDDQDLVRSVVVQVVRCVVRVAGIETPVQAQNPCSCHDAHPDPPDGDHDDPVSVVVVVVVVVVCVVHDRGPVSNVVVVVVVVVPDDPQVVQCVQFVCEPPDDDPVNLVVLQVCVVVPDDLVVNCVVRSYDSVVSVVSNVVSVD

pLDDT: mean 70.47, std 16.76, range [23.5, 95.56]